Protein AF-A0A3L7UEI6-F1 (afdb_monomer)

Secondary structure (DSSP, 8-state):
--HHHHHHHHHHHHHHHHHHHHH-SSS-HHHHHHHHHHHHHHHHHHHHHHSS---S-HHHHHHHHHHHHHHHHHHHHHHHHTT--SSS-EEEE---GGGGBTT--TTTSPPSEEEHHHHHHS-TTTTTTS-HHHHHHHHHHHHHHHHHH--TTT----HHHHHHHHHHHHHHHHHHHHHHHHHHTTS--SSB-HHHHHHTSPPPTTHHHHHHHHHHH-THHHHHHHHHHHHHHHHHTTSTTHHHHHHHHHHHHHHHHHHHHHHHHHHHHHHSS-S-SSHHHHHHHHHHHHHHHHHHHHHHHHHHHHHHHHHHHTSPPGGG-HHHHHHHS-S-TTS-HHHHHHHHHHHHHHHHHHHHHHHHHHHHHHHTS-BTTTTB-SS-SSPPPPTT-SS--HHHHHHHHHHHHHHHHHHHHHHHHHHHHHHHHHHHHHHHTTTHHHHHHHHHHHTHHHHHHHHHHHHHHHHHHHHS--TT-S--PPPGGGG-HHHHHHHHHHHHHHHHHHHHHHHHHHHHHHHHHHSPPBPPPTTS-SSPBPPHHHHHHHHHHHHHHHHHHHHHHHHHHHHHHHHHHHHS-S----HHHHHHHHHHHHHHHHHHHHHTT-S-HHHHHHHHHHHHHHHHIIIIIIIIII--STTGGG-----HHHHHHHHHHHHHHHHHHHHHHHHHHHHHHHTTS-TT--

Nearest PDB structures (foldseek):
  7f02-assembly1_C  TM=5.185E-01  e=1.253E+00  Escherichia coli BL21(DE3)
  8vgl-assembly1_A  TM=3.361E-01  e=8.293E+00  Aliarcobacter butzleri RM4018
  4ayw-assembly1_A-2  TM=1.716E-01  e=8.988E+00  Homo sapiens

Radius of gyration: 32.3 Å; Cα contacts (8 Å, |Δi|>4): 823; chains: 1; bounding box: 92×64×101 Å

Structure (mmCIF, N/CA/C/O backbone):
data_AF-A0A3L7UEI6-F1
#
_entry.id   AF-A0A3L7UEI6-F1
#
loop_
_atom_site.group_PDB
_atom_site.id
_atom_site.type_symbol
_atom_site.label_atom_id
_atom_site.label_alt_id
_atom_site.label_comp_id
_atom_site.label_asym_id
_atom_site.label_entity_id
_atom_site.label_seq_id
_atom_site.pdbx_PDB_ins_code
_atom_site.Cartn_x
_atom_site.Cartn_y
_atom_site.Cartn_z
_atom_site.occupancy
_atom_site.B_iso_or_equiv
_atom_site.auth_seq_id
_atom_site.auth_comp_id
_atom_site.auth_asym_id
_atom_site.auth_atom_id
_atom_site.pdbx_PDB_model_num
ATOM 1 N N . MET A 1 1 ? -29.198 -17.750 56.796 1.00 51.50 1 MET A N 1
ATOM 2 C CA . MET A 1 1 ? -28.419 -17.912 55.563 1.00 51.50 1 MET A CA 1
ATOM 3 C C . MET A 1 1 ? -26.943 -17.868 55.870 1.00 51.50 1 MET A C 1
ATOM 5 O O . MET A 1 1 ? -26.411 -16.814 56.207 1.00 51.50 1 MET A O 1
ATOM 9 N N . THR A 1 2 ? -26.301 -19.028 55.814 1.00 68.94 2 THR A N 1
ATOM 10 C CA . THR A 1 2 ? -24.845 -19.126 55.674 1.00 68.94 2 THR A CA 1
ATOM 11 C C . THR A 1 2 ? -24.425 -18.615 54.289 1.00 68.94 2 THR A C 1
ATOM 13 O O . THR A 1 2 ? -25.246 -18.539 53.377 1.00 68.94 2 THR A O 1
ATOM 16 N N . ALA A 1 3 ? -23.154 -18.248 54.102 1.00 61.91 3 ALA A N 1
ATOM 17 C CA . ALA A 1 3 ? -22.657 -17.789 52.797 1.00 61.91 3 ALA A CA 1
ATOM 18 C C . ALA A 1 3 ? -22.864 -18.831 51.676 1.00 61.91 3 ALA A C 1
ATOM 20 O O . ALA A 1 3 ? -23.057 -18.457 50.522 1.00 61.91 3 ALA A O 1
ATOM 21 N N . VAL A 1 4 ? -22.869 -20.120 52.033 1.00 65.25 4 VAL A N 1
ATOM 22 C CA . VAL A 1 4 ? -23.157 -21.243 51.129 1.00 65.25 4 VAL A CA 1
ATOM 23 C C . VAL A 1 4 ? -24.625 -21.240 50.697 1.00 65.25 4 VAL A C 1
ATOM 25 O O . VAL A 1 4 ? -24.898 -21.290 49.504 1.00 65.25 4 VAL A O 1
ATOM 28 N N . GLU A 1 5 ? -25.566 -21.082 51.633 1.00 70.00 5 GLU A N 1
ATOM 29 C CA . GLU A 1 5 ? -27.004 -21.001 51.319 1.00 70.00 5 GLU A CA 1
ATOM 30 C C . GLU A 1 5 ? -27.319 -19.823 50.380 1.00 70.00 5 GLU A C 1
ATOM 32 O O . GLU A 1 5 ? -28.073 -19.979 49.424 1.00 70.00 5 GLU A O 1
ATOM 37 N N . THR A 1 6 ? -26.681 -18.664 50.584 1.00 70.31 6 THR A N 1
ATOM 38 C CA . THR A 1 6 ? -26.825 -17.505 49.684 1.00 70.31 6 THR A CA 1
ATOM 39 C C . THR A 1 6 ? -26.340 -17.798 48.270 1.00 70.31 6 THR A C 1
ATOM 41 O O . THR A 1 6 ? -26.973 -17.384 47.302 1.00 70.31 6 THR A O 1
ATOM 44 N N . ILE A 1 7 ? -25.222 -18.509 48.124 1.00 70.00 7 ILE A N 1
ATOM 45 C CA . ILE A 1 7 ? -24.693 -18.868 46.806 1.00 70.00 7 ILE A CA 1
ATOM 46 C C . ILE A 1 7 ? -25.606 -19.864 46.091 1.00 70.00 7 ILE A C 1
ATOM 48 O O . ILE A 1 7 ? -25.873 -19.689 44.902 1.00 70.00 7 ILE A O 1
ATOM 52 N N . GLN A 1 8 ? -26.133 -20.851 46.813 1.00 72.06 8 GLN A N 1
ATOM 53 C CA . GLN A 1 8 ? -27.054 -21.842 46.259 1.00 72.06 8 GLN A CA 1
ATOM 54 C C . GLN A 1 8 ? -28.363 -21.204 45.781 1.00 72.06 8 GLN A C 1
ATOM 56 O O . GLN A 1 8 ? -28.837 -21.516 44.688 1.00 72.06 8 GLN A O 1
ATOM 61 N N . GLU A 1 9 ? -28.921 -20.258 46.544 1.00 79.62 9 GLU A N 1
ATOM 62 C CA . GLU A 1 9 ? -30.093 -19.488 46.111 1.00 79.62 9 GLU A CA 1
ATOM 63 C C . GLU A 1 9 ? -29.805 -18.646 44.859 1.00 79.62 9 GLU A C 1
ATOM 65 O O . GLU A 1 9 ? -30.633 -18.582 43.946 1.00 79.62 9 GLU A O 1
ATOM 70 N N . MET A 1 10 ? -28.621 -18.032 44.772 1.00 73.00 10 MET A N 1
ATOM 71 C CA . MET A 1 10 ? -28.217 -17.267 43.589 1.00 73.00 10 MET A CA 1
ATOM 72 C C . MET A 1 10 ? -28.026 -18.158 42.347 1.00 73.00 10 MET A C 1
ATOM 74 O O . MET A 1 10 ? -28.450 -17.759 41.260 1.00 73.00 10 MET A O 1
ATOM 78 N N . ASP A 1 11 ? -27.438 -19.356 42.481 1.00 75.88 11 ASP A N 1
ATOM 79 C CA . ASP A 1 11 ? -27.308 -20.317 41.370 1.00 75.88 11 ASP A CA 1
ATOM 80 C C . ASP A 1 11 ? -28.684 -20.795 40.880 1.00 75.88 11 ASP A C 1
ATOM 82 O O . ASP A 1 11 ? -28.950 -20.798 39.676 1.00 75.88 11 ASP A O 1
ATOM 86 N N . ALA A 1 12 ? -29.601 -21.111 41.802 1.00 79.00 12 ALA A N 1
ATOM 87 C CA . ALA A 1 12 ? -30.974 -21.488 41.467 1.00 79.00 12 ALA A CA 1
ATOM 88 C C . ALA A 1 12 ? -31.726 -20.355 40.742 1.00 79.00 12 ALA A C 1
ATOM 90 O O . ALA A 1 12 ? -32.423 -20.594 39.750 1.00 79.00 12 ALA A O 1
ATOM 91 N N . GLY A 1 13 ? -31.535 -19.106 41.181 1.00 80.75 13 GLY A N 1
ATOM 92 C CA . GLY A 1 13 ? -32.067 -17.923 40.505 1.00 80.75 13 GLY A CA 1
ATOM 93 C C . GLY A 1 13 ? -31.561 -17.778 39.066 1.00 80.75 13 GLY A C 1
ATOM 94 O O . GLY A 1 13 ? -32.340 -17.453 38.169 1.00 80.75 13 GLY A O 1
ATOM 95 N N . LEU A 1 14 ? -30.284 -18.081 38.810 1.00 76.62 14 LEU A N 1
ATOM 96 C CA . LEU A 1 14 ? -29.712 -18.065 37.459 1.00 76.62 14 LEU A CA 1
ATOM 97 C C . LEU A 1 14 ? -30.283 -19.154 36.544 1.00 76.62 14 LEU A C 1
ATOM 99 O O . LEU A 1 14 ? -30.432 -18.914 35.347 1.00 76.62 14 LEU A O 1
ATOM 103 N N . VAL A 1 15 ? -30.614 -20.330 37.083 1.00 78.50 15 VAL A N 1
ATOM 104 C CA . VAL A 1 15 ? -31.281 -21.399 36.320 1.00 78.50 15 VAL A CA 1
ATOM 105 C C . VAL A 1 15 ? -32.681 -20.959 35.888 1.00 78.50 15 VAL A C 1
ATOM 107 O O . VAL A 1 15 ? -33.016 -21.055 34.710 1.00 78.50 15 VAL A O 1
ATOM 110 N N . SER A 1 16 ? -33.463 -20.387 36.806 1.00 81.00 16 SER A N 1
ATOM 111 C CA . SER A 1 16 ? -34.791 -19.839 36.494 1.00 81.00 16 SER A CA 1
ATOM 112 C C . SER A 1 16 ? -34.719 -18.698 35.468 1.00 81.00 16 SER A C 1
ATOM 114 O O . SER A 1 16 ? -35.492 -18.642 34.507 1.00 81.00 16 SER A O 1
ATOM 116 N N . LEU A 1 17 ? -33.726 -17.815 35.612 1.00 76.56 17 LEU A N 1
ATOM 117 C CA . LEU A 1 17 ? -33.468 -16.748 34.650 1.00 76.56 17 LEU A CA 1
ATOM 118 C C . LEU A 1 17 ? -33.128 -17.305 33.256 1.00 76.56 17 LEU A C 1
ATOM 120 O O . LEU A 1 17 ? -33.650 -16.801 32.264 1.00 76.56 17 LEU A O 1
ATOM 124 N N . ALA A 1 18 ? -32.300 -18.351 33.169 1.00 74.19 18 ALA A N 1
ATOM 125 C CA . ALA A 1 18 ? -31.949 -19.011 31.910 1.00 74.19 18 ALA A CA 1
ATOM 126 C C . ALA A 1 18 ? -33.180 -19.580 31.183 1.00 74.19 18 ALA A C 1
ATOM 128 O O . ALA A 1 18 ? -33.320 -19.393 29.973 1.00 74.19 18 ALA A O 1
ATOM 129 N N . GLU A 1 19 ? -34.093 -20.223 31.913 1.00 77.00 19 GLU A N 1
ATOM 130 C CA . GLU A 1 19 ? -35.346 -20.751 31.359 1.00 77.00 19 GLU A CA 1
ATOM 131 C C . GLU A 1 19 ? -36.264 -19.634 30.841 1.00 77.00 19 GLU A C 1
ATOM 133 O O . GLU A 1 19 ? -36.791 -19.731 29.731 1.00 77.00 19 GLU A O 1
ATOM 138 N N . SER A 1 20 ? -36.403 -18.546 31.606 1.00 76.44 20 SER A N 1
ATOM 139 C CA . SER A 1 20 ? -37.216 -17.380 31.231 1.00 76.44 20 SER A CA 1
ATOM 140 C C . SER A 1 20 ? -36.657 -16.648 30.006 1.00 76.44 20 SER A C 1
ATOM 142 O O . SER A 1 20 ? -37.394 -16.316 29.074 1.00 76.44 20 SER A O 1
ATOM 144 N N . ILE A 1 21 ? -35.334 -16.457 29.953 1.00 71.94 21 ILE A N 1
ATOM 145 C CA . ILE A 1 21 ? -34.650 -15.904 28.779 1.00 71.94 21 ILE A CA 1
ATOM 146 C C . ILE A 1 21 ? -34.911 -16.797 27.567 1.00 71.94 21 ILE A C 1
ATOM 148 O O . ILE A 1 21 ? -35.302 -16.267 26.530 1.00 71.94 21 ILE A O 1
ATOM 152 N N . GLY A 1 22 ? -34.799 -18.123 27.729 1.00 64.00 22 GLY A N 1
ATOM 153 C CA . GLY A 1 22 ? -35.116 -19.161 26.738 1.00 64.00 22 GLY A CA 1
ATOM 154 C C . GLY A 1 22 ? -36.419 -18.950 25.959 1.00 64.00 22 GLY A C 1
ATOM 155 O O . GLY A 1 22 ? -36.515 -19.341 24.797 1.00 64.00 22 GLY A O 1
ATOM 156 N N . GLN A 1 23 ? -37.407 -18.315 26.588 1.00 67.31 23 GLN A N 1
ATOM 157 C CA . GLN A 1 23 ? -38.755 -18.111 26.055 1.00 67.31 23 GLN A CA 1
ATOM 158 C C . GLN A 1 23 ? -39.031 -16.664 25.607 1.00 67.31 23 GLN A C 1
ATOM 160 O O . GLN A 1 23 ? -40.083 -16.384 25.029 1.00 67.31 23 GLN A O 1
ATOM 165 N N . SER A 1 24 ? -38.116 -15.727 25.864 1.00 65.12 24 SER A N 1
ATOM 166 C CA . SER A 1 24 ? -38.297 -14.304 25.571 1.00 65.12 24 SER A CA 1
ATOM 167 C C . SER A 1 24 ? -37.940 -13.961 24.125 1.00 65.12 24 SER A C 1
ATOM 169 O O . SER A 1 24 ? -36.867 -14.299 23.635 1.00 65.12 24 SER A O 1
ATOM 171 N N . THR A 1 25 ? -38.795 -13.181 23.460 1.00 59.84 25 THR A N 1
ATOM 172 C CA . THR A 1 25 ? -38.483 -12.549 22.162 1.00 59.84 25 THR A CA 1
ATOM 173 C C . THR A 1 25 ? -37.752 -11.214 22.312 1.00 59.84 25 THR A C 1
ATOM 175 O O . THR A 1 25 ? -37.425 -10.572 21.317 1.00 59.84 25 THR A O 1
ATOM 178 N N . ARG A 1 26 ? -37.572 -10.746 23.553 1.00 59.75 26 ARG A N 1
ATOM 179 C CA . ARG A 1 26 ? -37.010 -9.430 23.884 1.00 59.75 26 ARG A CA 1
ATOM 180 C C . ARG A 1 26 ? -35.514 -9.490 24.196 1.00 59.75 26 ARG A C 1
ATOM 182 O O . ARG A 1 26 ? -34.850 -8.463 24.132 1.00 59.75 26 ARG A O 1
ATOM 189 N N . PHE A 1 27 ? -35.008 -10.678 24.531 1.00 63.03 27 PHE A N 1
ATOM 190 C CA . PHE A 1 27 ? -33.617 -10.920 24.906 1.00 63.03 27 PHE A CA 1
ATOM 191 C C . PHE A 1 27 ? -32.911 -11.798 23.884 1.00 63.03 27 PHE A C 1
ATOM 193 O O . PHE A 1 27 ? -33.527 -12.623 23.211 1.00 63.03 27 PHE A O 1
ATOM 200 N N . GLN A 1 28 ? -31.595 -11.649 23.809 1.00 63.50 28 GLN A N 1
ATOM 201 C CA . GLN A 1 28 ? -30.745 -12.538 23.030 1.00 63.50 28 GLN A CA 1
ATOM 202 C C . GLN A 1 28 ? -30.402 -13.790 23.837 1.00 63.50 28 GLN A C 1
ATOM 204 O O . GLN A 1 28 ? -29.709 -13.744 24.848 1.00 63.50 28 GLN A O 1
ATOM 209 N N . THR A 1 29 ? -30.935 -14.922 23.389 1.00 65.81 29 THR A N 1
ATOM 210 C CA . THR A 1 29 ? -31.029 -16.148 24.184 1.00 65.81 29 THR A CA 1
ATOM 211 C C . THR A 1 29 ? -29.716 -16.918 24.285 1.00 65.81 29 THR A C 1
ATOM 213 O O . THR A 1 29 ? -29.371 -17.401 25.356 1.00 65.81 29 THR A O 1
ATOM 216 N N . ALA A 1 30 ? -28.961 -17.034 23.190 1.00 65.06 30 ALA A N 1
ATOM 217 C CA . ALA A 1 30 ? -27.800 -17.925 23.120 1.00 65.06 30 ALA A CA 1
ATOM 218 C C . ALA A 1 30 ? -26.599 -17.437 23.959 1.00 65.06 30 ALA A C 1
ATOM 220 O O . ALA A 1 30 ? -26.082 -18.190 24.787 1.00 65.06 30 ALA A O 1
ATOM 221 N N . ASP A 1 31 ? -26.190 -16.175 23.801 1.00 62.38 31 ASP A N 1
ATOM 222 C CA . ASP A 1 31 ? -25.043 -15.603 24.527 1.00 62.38 31 ASP A CA 1
ATOM 223 C C . ASP A 1 31 ? -25.324 -15.433 26.022 1.00 62.38 31 ASP A C 1
ATOM 225 O O . ASP A 1 31 ? -24.455 -15.680 26.863 1.00 62.38 31 ASP A O 1
ATOM 229 N N . ALA A 1 32 ? -26.561 -15.071 26.367 1.00 65.56 32 ALA A N 1
ATOM 230 C CA . ALA A 1 32 ? -27.006 -14.983 27.750 1.00 65.56 32 ALA A CA 1
ATOM 231 C C . ALA A 1 32 ? -26.868 -16.332 28.472 1.00 65.56 32 ALA A C 1
ATOM 233 O O . ALA A 1 32 ? -26.336 -16.391 29.580 1.00 65.56 32 ALA A O 1
ATOM 234 N N . LEU A 1 33 ? -27.274 -17.430 27.823 1.00 70.06 33 LEU A N 1
ATOM 235 C CA . LEU A 1 33 ? -27.145 -18.781 28.373 1.00 70.06 33 LEU A CA 1
ATOM 236 C C . LEU A 1 33 ? -25.676 -19.183 28.579 1.00 70.06 33 LEU A C 1
ATOM 238 O O . LEU A 1 33 ? -25.341 -19.754 29.619 1.00 70.06 33 LEU A O 1
ATOM 242 N N . LEU A 1 34 ? -24.784 -18.842 27.642 1.00 70.50 34 LEU A N 1
ATOM 243 C CA . LEU A 1 34 ? -23.345 -19.105 27.767 1.00 70.50 34 LEU A CA 1
ATOM 244 C C . LEU A 1 34 ? -22.724 -18.338 28.948 1.00 70.50 34 LEU A C 1
ATOM 246 O O . LEU A 1 34 ? -21.960 -18.897 29.742 1.00 70.50 34 LEU A O 1
ATOM 250 N N . ARG A 1 35 ? -23.074 -17.055 29.103 1.00 70.19 35 ARG A N 1
ATOM 251 C CA . ARG A 1 35 ? -22.602 -16.211 30.213 1.00 70.19 35 ARG A CA 1
ATOM 252 C C . ARG A 1 35 ? -23.116 -16.713 31.557 1.00 70.19 35 ARG A C 1
ATOM 254 O O . ARG A 1 35 ? -22.325 -16.812 32.496 1.00 70.19 35 ARG A O 1
ATOM 261 N N . ILE A 1 36 ? -24.387 -17.116 31.631 1.00 71.56 36 ILE A N 1
ATOM 262 C CA . ILE A 1 36 ? -24.954 -17.775 32.812 1.00 71.56 36 ILE A CA 1
ATOM 263 C C . ILE A 1 36 ? -24.123 -19.011 33.160 1.00 71.56 36 ILE A C 1
ATOM 265 O O . ILE A 1 36 ? -23.619 -19.097 34.275 1.00 71.56 36 ILE A O 1
ATOM 269 N N . GLN A 1 37 ? -23.865 -19.917 32.212 1.00 73.56 37 GLN A N 1
ATOM 270 C CA . GLN A 1 37 ? -23.035 -21.105 32.461 1.00 73.56 37 GLN A CA 1
ATOM 271 C C . GLN A 1 37 ? -21.638 -20.760 33.004 1.00 73.56 37 GLN A C 1
ATOM 273 O O . GLN A 1 37 ? -21.137 -21.435 33.905 1.00 73.56 37 GLN A O 1
ATOM 278 N N . ASN A 1 38 ? -21.003 -19.701 32.499 1.00 69.12 38 ASN A N 1
ATOM 279 C CA . ASN A 1 38 ? -19.695 -19.259 32.987 1.00 69.12 38 ASN A CA 1
ATOM 280 C C . ASN A 1 38 ? -19.747 -18.653 34.398 1.00 69.12 38 ASN A C 1
ATOM 282 O O . ASN A 1 38 ? -18.802 -18.839 35.165 1.00 69.12 38 ASN A O 1
ATOM 286 N N . ILE A 1 39 ? -20.833 -17.971 34.768 1.00 71.19 39 ILE A N 1
ATOM 287 C CA . ILE A 1 39 ? -21.061 -17.491 36.140 1.00 71.19 39 ILE A CA 1
ATOM 288 C C . ILE A 1 39 ? -21.267 -18.676 37.089 1.00 71.19 39 ILE A C 1
ATOM 290 O O . ILE A 1 39 ? -20.656 -18.719 38.156 1.00 71.19 39 ILE A O 1
ATOM 294 N N . ARG A 1 40 ? -22.022 -19.693 36.664 1.00 74.62 40 ARG A N 1
ATOM 295 C CA . ARG A 1 40 ? -22.231 -20.922 37.444 1.00 74.62 40 ARG A CA 1
ATOM 296 C C . ARG A 1 40 ? -20.922 -21.670 37.731 1.00 74.62 40 ARG A C 1
ATOM 298 O O . ARG A 1 40 ? -20.713 -22.139 38.844 1.00 74.62 40 ARG A O 1
ATOM 305 N N . LYS A 1 41 ? -19.969 -21.682 36.786 1.00 71.12 41 LYS A N 1
ATOM 306 C CA . LYS A 1 41 ? -18.604 -22.214 37.018 1.00 71.12 41 LYS A CA 1
ATOM 307 C C . LYS A 1 41 ? -17.815 -21.437 38.080 1.00 71.12 41 LYS A C 1
ATOM 309 O O . LYS A 1 41 ? -16.883 -21.983 38.666 1.00 71.12 41 LYS A O 1
ATOM 314 N N . VAL A 1 42 ? -18.112 -20.152 38.287 1.00 68.38 42 VAL A N 1
ATOM 315 C CA . VAL A 1 42 ? -17.495 -19.357 39.361 1.00 68.38 42 VAL A CA 1
ATOM 316 C C . VAL A 1 42 ? -18.140 -19.705 40.694 1.00 68.38 42 VAL A C 1
ATOM 318 O O . VAL A 1 42 ? -17.411 -19.941 41.653 1.00 68.38 42 VAL A O 1
ATOM 321 N N . PHE A 1 43 ? -19.471 -19.813 40.738 1.00 69.19 43 PHE A N 1
ATOM 322 C CA . PHE A 1 43 ? -20.187 -20.266 41.930 1.00 69.19 43 PHE A CA 1
ATOM 323 C C . PHE A 1 43 ? -19.680 -21.623 42.422 1.00 69.19 43 PHE A C 1
ATOM 325 O O . PHE A 1 43 ? -19.282 -21.721 43.579 1.00 69.19 43 PHE A O 1
ATOM 332 N N . SER A 1 44 ? -19.529 -22.607 41.531 1.00 68.25 44 SER A N 1
ATOM 333 C CA . SER A 1 44 ? -19.021 -23.935 41.903 1.00 68.25 44 SER A CA 1
ATOM 334 C C . SER A 1 44 ? -17.590 -23.909 42.465 1.00 68.25 44 SER A C 1
ATOM 336 O O . SER A 1 44 ? -17.237 -24.713 43.322 1.00 68.25 44 SER A O 1
ATOM 338 N N . ARG A 1 45 ? -16.735 -22.981 42.001 1.00 67.19 45 ARG A N 1
ATOM 339 C CA . ARG A 1 45 ? -15.382 -22.794 42.562 1.00 67.19 45 ARG A CA 1
ATOM 340 C C . ARG A 1 45 ? -15.422 -22.146 43.941 1.00 67.19 45 ARG A C 1
ATOM 342 O O . ARG A 1 45 ? -14.612 -22.503 44.790 1.00 67.19 45 ARG A O 1
ATOM 349 N N . ILE A 1 46 ? -16.326 -21.188 44.146 1.00 65.31 46 ILE A N 1
ATOM 350 C CA . ILE A 1 46 ? -16.487 -20.513 45.435 1.00 65.31 46 ILE A CA 1
ATOM 351 C C . ILE A 1 46 ? -17.034 -21.504 46.472 1.00 65.31 46 ILE A C 1
ATOM 353 O O . ILE A 1 46 ? -16.484 -21.577 47.569 1.00 65.31 46 ILE A O 1
ATOM 357 N N . GLU A 1 47 ? -18.034 -22.315 46.119 1.00 65.75 47 GLU A N 1
ATOM 358 C CA . GLU A 1 47 ? -18.552 -23.384 46.986 1.00 65.75 47 GLU A CA 1
ATOM 359 C C . GLU A 1 47 ? -17.454 -24.376 47.384 1.00 65.75 47 GLU A C 1
ATOM 361 O O . GLU A 1 47 ? -17.236 -24.590 48.575 1.00 65.75 47 GLU A O 1
ATOM 366 N N . GLY A 1 48 ? -16.680 -24.883 46.416 1.00 64.56 48 GLY A N 1
ATOM 367 C CA . GLY A 1 48 ? -15.570 -25.800 46.704 1.00 64.56 48 GLY A CA 1
ATOM 368 C C . GLY A 1 48 ? -14.461 -25.188 47.572 1.00 64.56 48 GLY A C 1
ATOM 369 O O . GLY A 1 48 ? -13.772 -25.904 48.292 1.00 64.56 48 GLY A O 1
ATOM 370 N N . SER A 1 49 ? -14.292 -23.860 47.549 1.00 60.66 49 SER A N 1
ATOM 371 C CA . SER A 1 49 ? -13.346 -23.153 48.427 1.00 60.66 49 SER A CA 1
ATOM 372 C C . SER A 1 49 ? -13.880 -22.881 49.838 1.00 60.66 49 SER A C 1
ATOM 374 O O . SER A 1 49 ? -13.089 -22.601 50.734 1.00 60.66 49 SER A O 1
ATOM 376 N N . MET A 1 50 ? -15.200 -22.963 50.043 1.00 60.09 50 MET A N 1
ATOM 377 C CA . MET A 1 50 ? -15.851 -22.774 51.345 1.00 60.09 50 MET A CA 1
ATOM 378 C C . MET A 1 50 ? -16.051 -24.082 52.124 1.00 60.09 50 MET A C 1
ATOM 380 O O . MET A 1 50 ? -16.301 -24.032 53.326 1.00 60.09 50 MET A O 1
ATOM 384 N N . GLU A 1 51 ? -15.906 -25.241 51.474 1.00 57.00 51 GLU A N 1
ATOM 385 C CA . GLU A 1 51 ? -15.944 -26.562 52.122 1.00 57.00 51 GLU A CA 1
ATOM 386 C C . GLU A 1 51 ? -14.741 -26.819 53.054 1.00 57.00 51 GLU A C 1
ATOM 388 O O . GLU A 1 51 ? -14.832 -27.637 53.970 1.00 57.00 51 GLU A O 1
ATOM 393 N N . TYR A 1 52 ? -13.635 -26.082 52.885 1.00 52.19 52 TYR A N 1
ATOM 394 C CA . TYR A 1 52 ? -12.498 -26.072 53.810 1.00 52.19 52 TYR A CA 1
ATOM 395 C C . TYR A 1 52 ? -12.490 -24.764 54.616 1.00 52.19 52 TYR A C 1
ATOM 397 O O . TYR A 1 52 ? -12.569 -23.691 54.015 1.00 52.19 52 TYR A O 1
ATOM 405 N N . PRO A 1 53 ? -12.378 -24.793 55.960 1.00 49.19 53 PRO A N 1
ATOM 406 C CA . PRO A 1 53 ? -12.436 -23.570 56.750 1.00 49.19 53 PRO A CA 1
ATOM 407 C C . PRO A 1 53 ? -11.289 -22.633 56.337 1.00 49.19 53 PRO A C 1
ATOM 409 O O . PRO A 1 53 ? -10.132 -23.063 56.361 1.00 49.19 53 PRO A O 1
ATOM 412 N N . PRO A 1 54 ? -11.552 -21.351 56.015 1.00 51.69 54 PRO A N 1
ATOM 413 C CA . PRO A 1 54 ? -10.515 -20.355 55.767 1.00 51.69 54 PRO A CA 1
ATOM 414 C C . PRO A 1 54 ? -9.906 -19.932 57.109 1.00 51.69 54 PRO A C 1
ATOM 416 O O . PRO A 1 54 ? -10.010 -18.789 57.545 1.00 51.69 54 PRO A O 1
ATOM 419 N N . THR A 1 55 ? -9.323 -20.874 57.840 1.00 47.31 55 THR A N 1
ATOM 420 C CA . THR A 1 55 ? -8.757 -20.641 59.165 1.00 47.31 55 THR A CA 1
ATOM 421 C C . THR A 1 55 ? -7.256 -20.832 59.076 1.00 47.31 55 THR A C 1
ATOM 423 O O . THR A 1 55 ? -6.761 -21.916 59.370 1.00 47.31 55 THR A O 1
ATOM 426 N N . THR A 1 56 ? -6.551 -19.794 58.601 1.00 50.50 56 THR A N 1
ATOM 427 C CA . THR A 1 56 ? -5.252 -19.296 59.131 1.00 50.50 56 THR A CA 1
ATOM 428 C C . THR A 1 56 ? -4.501 -18.348 58.179 1.00 50.50 56 THR A C 1
ATOM 430 O O . THR A 1 56 ? -3.612 -17.643 58.653 1.00 50.50 56 THR A O 1
ATOM 433 N N . ASN A 1 57 ? -4.848 -18.245 56.885 1.00 52.88 57 ASN A N 1
ATOM 434 C CA . ASN A 1 57 ? -4.068 -17.455 55.916 1.00 52.88 57 ASN A CA 1
ATOM 435 C C . ASN A 1 57 ? -4.818 -16.211 55.360 1.00 52.88 57 ASN A C 1
ATOM 437 O O . ASN A 1 57 ? -5.820 -16.359 54.657 1.00 52.88 57 ASN A O 1
ATOM 441 N N . PRO A 1 58 ? -4.327 -14.974 55.592 1.00 57.03 58 PRO A N 1
ATOM 442 C CA . PRO A 1 58 ? -4.890 -13.734 55.031 1.00 57.03 58 PRO A CA 1
ATOM 443 C C . PRO A 1 58 ? -5.015 -13.715 53.497 1.00 57.03 58 PRO A C 1
ATOM 445 O O . PRO A 1 58 ? -5.848 -12.989 52.942 1.00 57.03 58 PRO A O 1
ATOM 448 N N . ALA A 1 59 ? -4.202 -14.510 52.795 1.00 56.19 59 ALA A N 1
ATOM 449 C CA . ALA A 1 59 ? -4.240 -14.619 51.340 1.00 56.19 59 ALA A CA 1
ATOM 450 C C . ALA A 1 59 ? -5.562 -15.224 50.823 1.00 56.19 59 ALA A C 1
ATOM 452 O O . ALA A 1 59 ? -6.090 -14.753 49.809 1.00 56.19 59 ALA A O 1
ATOM 453 N N . ASP A 1 60 ? -6.137 -16.190 51.547 1.00 53.62 60 ASP A N 1
ATOM 454 C CA . ASP A 1 60 ? -7.346 -16.916 51.136 1.00 53.62 60 ASP A CA 1
ATOM 455 C C . ASP A 1 60 ? -8.602 -16.051 51.293 1.00 53.62 60 ASP A C 1
ATOM 457 O O . ASP A 1 60 ? -9.437 -15.980 50.390 1.00 53.62 60 ASP A O 1
ATOM 461 N N . PHE A 1 61 ? -8.682 -15.267 52.372 1.00 57.62 61 PHE A N 1
ATOM 462 C CA . PHE A 1 61 ? -9.754 -14.285 52.570 1.00 57.62 61 PHE A CA 1
ATOM 463 C C . PHE A 1 61 ? -9.732 -13.189 51.492 1.00 57.62 61 PHE A C 1
ATOM 465 O O . PHE A 1 61 ? -10.764 -12.815 50.929 1.00 57.62 61 PHE A O 1
ATOM 472 N N . THR A 1 62 ? -8.532 -12.730 51.127 1.00 59.59 62 THR A N 1
ATOM 473 C CA . THR A 1 62 ? -8.326 -11.746 50.052 1.00 59.59 62 THR A CA 1
ATOM 474 C C . THR A 1 62 ? -8.671 -12.328 48.670 1.00 59.59 62 THR A C 1
ATOM 476 O O . THR A 1 62 ? -9.073 -11.602 47.757 1.00 59.59 62 THR A O 1
ATOM 479 N N . SER A 1 63 ? -8.507 -13.640 48.478 1.00 55.22 63 SER A N 1
ATOM 480 C CA . SER A 1 63 ? -8.916 -14.364 47.266 1.00 55.22 63 SER A CA 1
ATOM 481 C C . SER A 1 63 ? -10.442 -14.505 47.172 1.00 55.22 63 SER A C 1
ATOM 483 O O . SER A 1 63 ? -11.037 -14.236 46.123 1.00 55.22 63 SER A O 1
ATOM 485 N N . MET A 1 64 ? -11.098 -14.826 48.290 1.00 60.56 64 MET A N 1
ATOM 486 C CA . MET A 1 64 ? -12.555 -14.930 48.386 1.00 60.56 64 MET A CA 1
ATOM 487 C C . MET A 1 64 ? -13.244 -13.577 48.153 1.00 60.56 64 MET A C 1
ATOM 489 O O . MET A 1 64 ? -14.159 -13.490 47.333 1.00 60.56 64 MET A O 1
ATOM 493 N N . GLN A 1 65 ? -12.757 -12.491 48.769 1.00 62.03 65 GLN A N 1
ATOM 494 C CA . GLN A 1 65 ? -13.260 -11.134 48.502 1.00 62.03 65 GLN A CA 1
ATOM 495 C C . GLN A 1 65 ? -13.112 -10.731 47.028 1.00 62.03 65 GLN A C 1
ATOM 497 O O . GLN A 1 65 ? -14.025 -10.132 46.457 1.00 62.03 65 GLN A O 1
ATOM 502 N N . ARG A 1 66 ? -11.990 -11.081 46.383 1.00 62.78 66 ARG A N 1
ATOM 503 C CA . ARG A 1 66 ? -11.805 -10.854 44.939 1.00 62.78 66 ARG A CA 1
ATOM 504 C C . ARG A 1 66 ? -12.807 -11.643 44.101 1.00 62.78 66 ARG A C 1
ATOM 506 O O . ARG A 1 66 ? -13.322 -11.107 43.124 1.00 62.78 66 ARG A O 1
ATOM 513 N N . SER A 1 67 ? -13.100 -12.881 44.487 1.00 58.97 67 SER A N 1
ATOM 514 C CA . SER A 1 67 ? -14.049 -13.747 43.778 1.00 58.97 67 SER A CA 1
ATOM 515 C C . SER A 1 67 ? -15.494 -13.255 43.909 1.00 58.97 67 SER A C 1
ATOM 517 O O . SER A 1 67 ? -16.198 -13.193 42.905 1.00 58.97 67 SER A O 1
ATOM 519 N N . LEU A 1 68 ? -15.909 -12.803 45.098 1.00 62.38 68 LEU A N 1
ATOM 520 C CA . LEU A 1 68 ? -17.232 -12.202 45.320 1.00 62.38 68 LEU A CA 1
ATOM 521 C C . LEU A 1 68 ? -17.404 -10.873 44.577 1.00 62.38 68 LEU A C 1
ATOM 523 O O . LEU A 1 68 ? -18.453 -10.628 43.985 1.00 62.38 68 LEU A O 1
ATOM 527 N N . ARG A 1 69 ? -16.365 -10.030 44.544 1.00 65.25 69 ARG A N 1
ATOM 528 C CA . ARG A 1 69 ? -16.394 -8.784 43.765 1.00 65.25 69 ARG A CA 1
ATOM 529 C C . ARG A 1 69 ? -16.534 -9.067 42.267 1.00 65.25 69 ARG A C 1
ATOM 531 O O . ARG A 1 69 ? -17.429 -8.526 41.629 1.00 65.25 69 ARG A O 1
ATOM 538 N N . ARG A 1 70 ? -15.731 -10.000 41.737 1.00 62.88 70 ARG A N 1
ATOM 539 C CA . ARG A 1 70 ? -15.832 -10.457 40.340 1.00 62.88 70 ARG A CA 1
ATOM 540 C C . ARG A 1 70 ? -17.207 -11.034 40.010 1.00 62.88 70 ARG A C 1
ATOM 542 O O . ARG A 1 70 ? -17.674 -10.859 38.891 1.00 62.88 70 ARG A O 1
ATOM 549 N N . LEU A 1 71 ? -17.848 -11.721 40.952 1.00 65.94 71 LEU A N 1
ATOM 550 C CA . LEU A 1 71 ? -19.193 -12.257 40.770 1.00 65.94 71 LEU A CA 1
ATOM 551 C C . LEU A 1 71 ? -20.243 -11.143 40.632 1.00 65.94 71 LEU A C 1
ATOM 553 O O . LEU A 1 71 ? -21.040 -11.184 39.699 1.00 65.94 71 LEU A O 1
ATOM 557 N N . GLY A 1 72 ? -20.231 -10.149 41.526 1.00 67.00 72 GLY A N 1
ATOM 558 C CA . GLY A 1 72 ? -21.150 -9.006 41.453 1.00 67.00 72 GLY A CA 1
ATOM 559 C C . GLY A 1 72 ? -21.005 -8.228 40.144 1.00 67.00 72 GLY A C 1
ATOM 560 O O . GLY A 1 72 ? -22.000 -7.893 39.495 1.00 67.00 72 GLY A O 1
ATOM 561 N N . ASP A 1 73 ? -19.765 -8.037 39.696 1.00 64.38 73 ASP A N 1
ATOM 562 C CA . ASP A 1 73 ? -19.507 -7.395 38.412 1.00 64.38 73 ASP A CA 1
ATOM 563 C C . ASP A 1 73 ? -20.022 -8.257 37.238 1.00 64.38 73 ASP A C 1
ATOM 565 O O . ASP A 1 73 ? -20.691 -7.746 36.342 1.00 64.38 73 ASP A O 1
ATOM 569 N N . ARG A 1 74 ? -19.808 -9.584 37.270 1.00 65.06 74 ARG A N 1
ATOM 570 C CA . ARG A 1 74 ? -20.301 -10.518 36.236 1.00 65.06 74 ARG A CA 1
ATOM 571 C C . ARG A 1 74 ? -21.828 -10.573 36.140 1.00 65.06 74 ARG A C 1
ATOM 573 O O . ARG A 1 74 ? -22.353 -10.750 35.046 1.00 65.06 74 ARG A O 1
ATOM 580 N N . LEU A 1 75 ? -22.544 -10.427 37.254 1.00 68.81 75 LEU A N 1
ATOM 581 C CA . LEU A 1 75 ? -24.011 -10.373 37.260 1.00 68.81 75 LEU A CA 1
ATOM 582 C C . LEU A 1 75 ? -24.539 -9.072 36.642 1.00 68.81 75 LEU A C 1
ATOM 584 O O . LEU A 1 75 ? -25.527 -9.099 35.910 1.00 68.81 75 LEU A O 1
ATOM 588 N N . THR A 1 76 ? -23.849 -7.955 36.880 1.00 66.12 76 THR A N 1
ATOM 589 C CA . THR A 1 76 ? -24.151 -6.669 36.226 1.00 66.12 76 THR A CA 1
ATOM 590 C C . THR A 1 76 ? -23.945 -6.783 34.713 1.00 66.12 76 THR A C 1
ATOM 592 O O . THR A 1 76 ? -24.847 -6.484 33.932 1.00 66.12 76 THR A O 1
ATOM 595 N N . VAL A 1 77 ? -22.804 -7.355 34.310 1.00 63.28 77 VAL A N 1
ATOM 596 C CA . VAL A 1 77 ? -22.468 -7.662 32.910 1.00 63.28 77 VAL A CA 1
ATOM 597 C C . VAL A 1 77 ? -23.512 -8.561 32.245 1.00 63.28 77 VAL A C 1
ATOM 599 O O . VAL A 1 77 ? -23.906 -8.310 31.106 1.00 63.28 77 VAL A O 1
ATOM 602 N N . LEU A 1 78 ? -23.991 -9.597 32.944 1.00 69.44 78 LEU A N 1
ATOM 603 C CA . LEU A 1 78 ? -25.032 -10.479 32.420 1.00 69.44 78 LEU A CA 1
ATOM 604 C C . LEU A 1 78 ? -26.287 -9.680 32.055 1.00 69.44 78 LEU A C 1
ATOM 606 O O . LEU A 1 78 ? -26.776 -9.832 30.940 1.00 69.44 78 LEU A O 1
ATOM 610 N N . GLY A 1 79 ? -26.767 -8.808 32.945 1.00 70.75 79 GLY A N 1
ATOM 611 C CA . GLY A 1 79 ? -27.975 -8.010 32.722 1.00 70.75 79 GLY A CA 1
ATOM 612 C C . GLY A 1 79 ? -27.912 -7.123 31.474 1.00 70.75 79 GLY A C 1
ATOM 613 O O . GLY A 1 79 ? -28.880 -7.066 30.722 1.00 70.75 7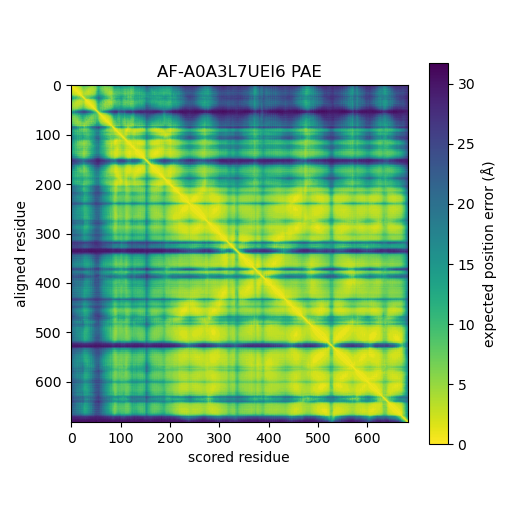9 GLY A O 1
ATOM 614 N N . GLU A 1 80 ? -26.776 -6.474 31.212 1.00 68.25 80 GLU A N 1
ATOM 615 C CA . GLU A 1 80 ? -26.581 -5.637 30.017 1.00 68.25 80 GLU A CA 1
ATOM 616 C C . GLU A 1 80 ? -26.467 -6.450 28.736 1.00 68.25 80 GLU A C 1
ATOM 618 O O . GLU A 1 80 ? -27.071 -6.091 27.723 1.00 68.25 80 GLU A O 1
ATOM 623 N N . SER A 1 81 ? -25.776 -7.589 28.792 1.00 64.56 81 SER A N 1
ATOM 624 C CA . SER A 1 81 ? -25.661 -8.501 27.651 1.00 64.56 81 SER A CA 1
ATOM 625 C C . SER A 1 81 ? -26.996 -9.121 27.216 1.00 64.56 81 SER A C 1
ATOM 627 O O . SER A 1 81 ? -27.116 -9.596 26.093 1.00 64.56 81 SER A O 1
ATOM 629 N N . LEU A 1 82 ? -28.039 -9.085 28.060 1.00 70.75 82 LEU A N 1
ATOM 630 C CA . LEU A 1 82 ? -29.390 -9.494 27.645 1.00 70.75 82 LEU A CA 1
ATOM 631 C C . LEU A 1 82 ? -29.960 -8.584 26.550 1.00 70.75 82 LEU A C 1
ATOM 633 O O . LEU A 1 82 ? -30.781 -9.033 25.745 1.00 70.75 82 LEU A O 1
ATOM 637 N N . TYR A 1 83 ? -29.530 -7.319 26.535 1.00 71.56 83 TYR A N 1
ATOM 638 C CA . TYR A 1 83 ? -29.988 -6.280 25.614 1.00 71.56 83 TYR A CA 1
ATOM 639 C C . TYR A 1 83 ? -28.947 -5.919 24.540 1.00 71.56 83 TYR A C 1
ATOM 641 O O . TYR A 1 83 ? -29.320 -5.364 23.501 1.00 71.56 83 TYR A O 1
ATOM 649 N N . ASP A 1 84 ? -27.668 -6.237 24.774 1.00 65.62 84 ASP A N 1
ATOM 650 C CA . ASP A 1 84 ? -26.546 -5.984 23.867 1.00 65.62 84 ASP A CA 1
ATOM 651 C C . ASP A 1 84 ? -25.975 -7.293 23.301 1.00 65.62 84 ASP A C 1
ATOM 653 O O . ASP A 1 84 ? -25.518 -8.159 24.040 1.00 65.62 84 ASP A O 1
ATOM 657 N N . ASN A 1 85 ? -25.980 -7.430 21.976 1.00 56.44 85 ASN A N 1
ATOM 658 C CA . ASN A 1 85 ? -25.512 -8.619 21.259 1.00 56.44 85 ASN A CA 1
ATOM 659 C C . ASN A 1 85 ? -24.250 -8.368 20.421 1.00 56.44 85 ASN A C 1
ATOM 661 O O . ASN A 1 85 ? -23.917 -9.186 19.567 1.00 56.44 85 ASN A O 1
ATOM 665 N N . GLY A 1 86 ? -23.615 -7.196 20.545 1.00 55.31 86 GLY A N 1
ATOM 666 C CA . GLY A 1 86 ? -22.471 -6.808 19.710 1.00 55.31 86 GLY A CA 1
ATOM 667 C C . GLY A 1 86 ? -22.764 -6.652 18.204 1.00 55.31 86 GLY A C 1
ATOM 668 O O . GLY A 1 86 ? -21.887 -6.210 17.465 1.00 55.31 86 GLY A O 1
ATOM 669 N N . GLY A 1 87 ? -23.979 -6.980 17.743 1.00 53.66 87 GLY A N 1
ATOM 670 C CA . GLY A 1 87 ? -24.465 -6.806 16.368 1.00 53.66 87 GLY A CA 1
ATOM 671 C C . GLY A 1 87 ? -25.500 -5.683 16.210 1.00 53.66 87 GLY A C 1
ATOM 672 O O . GLY A 1 87 ? -25.857 -5.321 15.090 1.00 53.66 87 GLY A O 1
ATOM 673 N N . GLY A 1 88 ? -25.998 -5.134 17.319 1.00 68.06 88 GLY A N 1
ATOM 674 C CA . GLY A 1 88 ? -26.860 -3.960 17.358 1.00 68.06 88 GLY A CA 1
ATOM 675 C C . GLY A 1 88 ? -26.088 -2.676 17.055 1.00 68.06 88 GLY A C 1
ATOM 676 O O . GLY A 1 88 ? -24.862 -2.621 17.137 1.00 68.06 88 GLY A O 1
ATOM 677 N N . LEU A 1 89 ? -26.810 -1.607 16.708 1.00 80.44 89 LEU A N 1
ATOM 678 C CA . LEU A 1 89 ? -26.190 -0.304 16.472 1.00 80.44 89 LEU A CA 1
ATOM 679 C C . LEU A 1 89 ? -25.610 0.232 17.788 1.00 80.44 89 LEU A C 1
ATOM 681 O O . LEU A 1 89 ? -26.365 0.639 18.668 1.00 80.44 89 LEU A O 1
ATOM 685 N N . LEU A 1 90 ? -24.285 0.232 17.919 1.00 84.69 90 LEU A N 1
ATOM 686 C CA . LEU A 1 90 ? -23.571 0.792 19.066 1.00 84.69 90 LEU A CA 1
ATOM 687 C C . LEU A 1 90 ? -23.653 2.322 19.029 1.00 84.69 90 LEU A C 1
ATOM 689 O O . LEU A 1 90 ? -23.204 2.943 18.066 1.00 84.69 90 LEU A O 1
ATOM 693 N N . VAL A 1 91 ? -24.251 2.932 20.055 1.00 88.25 91 VAL A N 1
ATOM 694 C CA . VAL A 1 91 ? -24.634 4.357 20.013 1.00 88.25 91 VAL A CA 1
ATOM 695 C C . VAL A 1 91 ? -24.107 5.200 21.160 1.00 88.25 91 VAL A C 1
ATOM 697 O O . VAL A 1 91 ? -24.009 6.408 20.993 1.00 88.25 91 VAL A O 1
ATOM 700 N N . VAL A 1 92 ? -23.786 4.627 22.319 1.00 90.50 92 VAL A N 1
ATOM 701 C CA . VAL A 1 92 ? -23.327 5.397 23.488 1.00 90.50 92 VAL A CA 1
ATOM 702 C C . VAL A 1 92 ? -22.214 4.626 24.192 1.00 90.50 92 VAL A C 1
ATOM 704 O O . VAL A 1 92 ? -22.324 3.412 24.298 1.00 90.50 92 VAL A O 1
ATOM 707 N N . PRO A 1 93 ? -21.149 5.268 24.692 1.00 90.62 93 PRO A N 1
ATOM 708 C CA . PRO A 1 93 ? -20.106 4.561 25.420 1.00 90.62 93 PRO A CA 1
ATOM 709 C C . PRO A 1 93 ? -20.618 3.891 26.706 1.00 90.62 93 PRO A C 1
ATOM 711 O O . PRO A 1 93 ? -21.513 4.416 27.374 1.00 90.62 93 PRO A O 1
ATOM 714 N N . ALA A 1 94 ? -20.030 2.754 27.075 1.00 86.81 94 ALA A N 1
ATOM 715 C CA . ALA A 1 94 ? -20.375 2.027 28.299 1.00 86.81 94 ALA A CA 1
ATOM 716 C C . ALA A 1 94 ? -19.865 2.757 29.566 1.00 86.81 94 ALA A C 1
ATOM 718 O O . ALA A 1 94 ? -18.749 3.289 29.571 1.00 86.81 94 ALA A O 1
ATOM 719 N N . LEU A 1 95 ? -20.652 2.762 30.653 1.00 86.88 95 LEU A N 1
ATOM 720 C CA . LEU A 1 95 ? -20.309 3.334 31.969 1.00 86.88 95 LEU A CA 1
ATOM 721 C C . LEU A 1 95 ? -19.935 2.263 33.003 1.00 86.88 95 LEU A C 1
ATOM 723 O O . LEU A 1 95 ? -20.232 2.390 34.188 1.00 86.88 95 LEU A O 1
ATOM 727 N N . HIS A 1 96 ? -19.211 1.234 32.566 1.00 79.69 96 HIS A N 1
ATOM 728 C CA . HIS A 1 96 ? -18.764 0.141 33.430 1.00 79.69 96 HIS A CA 1
ATOM 729 C C . HIS A 1 96 ? -17.247 0.003 33.364 1.00 79.69 96 HIS A C 1
ATOM 731 O O . HIS A 1 96 ? -16.660 -0.027 32.280 1.00 79.69 96 HIS A O 1
ATOM 737 N N . GLY A 1 97 ? -16.604 -0.079 34.533 1.00 76.56 97 GLY A N 1
ATOM 738 C CA . GLY A 1 97 ? -15.145 -0.069 34.653 1.00 76.56 97 GLY A CA 1
ATOM 739 C C . GLY A 1 97 ? -14.453 -1.219 33.918 1.00 76.56 97 GLY A C 1
ATOM 740 O O . GLY A 1 97 ? -13.448 -0.989 33.250 1.00 76.56 97 GLY A O 1
ATOM 741 N N . GLN A 1 98 ? -15.048 -2.417 33.944 1.00 75.00 98 GLN A N 1
ATOM 742 C CA . GLN A 1 98 ? -14.526 -3.609 33.260 1.00 75.00 98 GLN A CA 1
ATOM 743 C C . GLN A 1 98 ? -14.390 -3.423 31.750 1.00 75.00 98 GLN A C 1
ATOM 745 O O . GLN A 1 98 ? -13.484 -3.978 31.144 1.00 75.00 98 GLN A O 1
ATOM 750 N N . SER A 1 99 ? -15.227 -2.582 31.132 1.00 77.94 99 SER A N 1
ATOM 751 C CA . SER A 1 99 ? -15.126 -2.290 29.698 1.00 77.94 99 SER A CA 1
ATOM 752 C C . SER A 1 99 ? -13.855 -1.508 29.325 1.00 77.94 99 SER A C 1
ATOM 754 O O . SER A 1 99 ? -13.509 -1.435 28.145 1.00 77.94 99 SER A O 1
ATOM 756 N N . LEU A 1 100 ? -13.141 -0.960 30.315 1.00 82.94 100 LEU A N 1
ATOM 757 C CA . LEU A 1 100 ? -11.926 -0.158 30.161 1.00 82.94 100 LEU A CA 1
ATOM 758 C C . LEU A 1 100 ? -10.717 -0.739 30.908 1.00 82.94 100 LEU A C 1
ATOM 760 O O . LEU A 1 100 ? -9.694 -0.061 31.009 1.00 82.94 100 LEU A O 1
ATOM 764 N N . GLU A 1 101 ? -10.815 -1.954 31.450 1.00 82.19 101 GLU A N 1
ATOM 765 C CA . GLU A 1 101 ? -9.676 -2.605 32.100 1.00 82.19 101 GLU A CA 1
ATOM 766 C C . GLU A 1 101 ? -8.605 -3.014 31.078 1.00 82.19 101 GLU A C 1
ATOM 768 O O . GLU A 1 101 ? -8.904 -3.488 29.984 1.00 82.19 101 GLU A O 1
ATOM 773 N N . ALA A 1 102 ? -7.333 -2.840 31.442 1.00 76.44 102 ALA A N 1
ATOM 774 C CA . ALA A 1 102 ? -6.202 -3.190 30.578 1.00 76.44 102 ALA A CA 1
ATOM 775 C C . ALA A 1 102 ? -6.010 -4.702 30.373 1.00 76.44 102 ALA A C 1
ATOM 777 O O . ALA A 1 102 ? -5.404 -5.110 29.388 1.00 76.44 102 ALA A O 1
ATOM 778 N N . GLU A 1 103 ? -6.520 -5.535 31.280 1.00 73.50 103 GLU A N 1
ATOM 779 C CA . GLU A 1 103 ? -6.380 -7.000 31.234 1.00 73.50 103 GLU A CA 1
ATOM 780 C C . GLU A 1 103 ? -7.678 -7.691 30.789 1.00 73.50 103 GLU A C 1
ATOM 782 O O . GLU A 1 103 ? -7.982 -8.805 31.213 1.00 73.50 103 GLU A O 1
ATOM 787 N N . ARG A 1 104 ? -8.459 -7.017 29.937 1.00 74.00 104 ARG A N 1
ATOM 788 C CA . ARG A 1 104 ? -9.734 -7.539 29.443 1.00 74.00 104 ARG A CA 1
ATOM 789 C C . ARG A 1 104 ? -9.585 -8.837 28.645 1.00 74.00 104 ARG A C 1
ATOM 791 O O . ARG A 1 104 ? -8.725 -8.954 27.771 1.00 74.00 104 ARG A O 1
ATOM 798 N N . ASN A 1 105 ? -10.531 -9.747 28.844 1.00 66.25 105 ASN A N 1
ATOM 799 C CA . ASN A 1 105 ? -10.834 -10.858 27.957 1.00 66.25 105 ASN A CA 1
ATOM 800 C C . ASN A 1 105 ? -12.026 -10.489 27.053 1.00 66.25 105 ASN A C 1
ATOM 802 O O . ASN A 1 105 ? -13.148 -10.299 27.517 1.00 66.25 105 ASN A O 1
ATOM 806 N N . ALA A 1 106 ? -11.798 -10.425 25.739 1.00 61.53 106 ALA A N 1
ATOM 807 C CA . ALA A 1 106 ? -12.825 -10.062 24.759 1.00 61.53 106 ALA A CA 1
ATOM 808 C C . ALA A 1 106 ? -14.038 -11.015 24.731 1.00 61.53 106 ALA A C 1
ATOM 810 O O . ALA A 1 106 ? -15.123 -10.582 24.356 1.00 61.53 106 ALA A O 1
ATOM 811 N N . GLU A 1 107 ? -13.868 -12.279 25.126 1.00 56.97 107 GLU A N 1
ATOM 812 C CA . GLU A 1 107 ? -14.957 -13.266 25.175 1.00 56.97 107 GLU A CA 1
ATOM 813 C C . GLU A 1 107 ? -15.799 -13.150 26.455 1.00 56.97 107 GLU A C 1
ATOM 815 O O . GLU A 1 107 ? -16.974 -13.519 26.471 1.00 56.97 107 GLU A O 1
ATOM 820 N N . GLU A 1 108 ? -15.219 -12.623 27.535 1.00 55.59 108 GLU A N 1
ATOM 821 C CA . GLU A 1 108 ? -15.874 -12.545 28.845 1.00 55.59 108 GLU A CA 1
ATOM 822 C C . GLU A 1 108 ? -16.413 -11.138 29.155 1.00 55.59 108 GLU A C 1
ATOM 824 O O . GLU A 1 108 ? -17.482 -11.018 29.758 1.00 55.59 108 GLU A O 1
ATOM 829 N N . ASP A 1 109 ? -15.752 -10.077 28.687 1.00 65.56 109 ASP A N 1
ATOM 830 C CA . ASP A 1 109 ? -16.041 -8.693 29.082 1.00 65.56 109 ASP A CA 1
ATOM 831 C C . ASP A 1 109 ? -16.987 -7.951 28.127 1.00 65.56 109 ASP A C 1
ATOM 833 O O . ASP A 1 109 ? -17.057 -8.232 26.929 1.00 65.56 109 ASP A O 1
ATOM 837 N N . MET A 1 110 ? -17.686 -6.937 28.647 1.00 68.19 110 MET A N 1
ATOM 838 C CA . MET A 1 110 ? -18.646 -6.137 27.874 1.00 68.19 110 MET A CA 1
ATOM 839 C C . MET A 1 110 ? -17.989 -5.287 26.781 1.00 68.19 110 MET A C 1
ATOM 841 O O . MET A 1 110 ? -16.885 -4.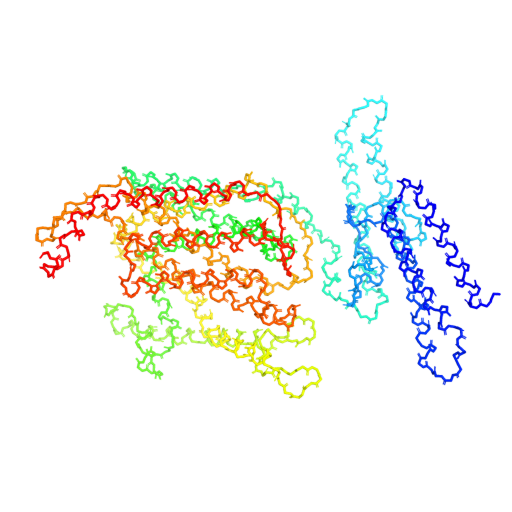755 26.972 1.00 68.19 110 MET A O 1
ATOM 845 N N . PRO A 1 111 ? -18.663 -5.081 25.634 1.00 73.94 111 PRO A N 1
ATOM 846 C CA . PRO A 1 111 ? -18.230 -4.089 24.667 1.00 73.94 111 PRO A CA 1
ATOM 847 C C . PRO A 1 111 ? -18.129 -2.704 25.333 1.00 73.94 111 PRO A C 1
ATOM 849 O O . PRO A 1 111 ? -18.901 -2.364 26.226 1.00 73.94 111 PRO A O 1
ATOM 852 N N . PRO A 1 112 ? -17.172 -1.863 24.913 1.00 81.88 112 PRO A N 1
ATOM 853 C CA . PRO A 1 112 ? -16.993 -0.519 25.471 1.00 81.88 112 PRO A CA 1
ATOM 854 C C . PRO A 1 112 ? -18.071 0.488 25.025 1.00 81.88 112 PRO A C 1
ATOM 856 O O . PRO A 1 112 ? -17.953 1.687 25.280 1.00 81.88 112 PRO A O 1
ATOM 859 N N . TRP A 1 113 ? -19.122 -0.001 24.372 1.00 85.25 113 TRP A N 1
ATOM 860 C CA . TRP A 1 113 ? -20.262 0.738 23.856 1.00 85.25 113 TRP A CA 1
ATOM 861 C C . TRP A 1 113 ? -21.537 -0.034 24.166 1.00 85.25 113 TRP A C 1
ATOM 863 O O . TRP A 1 113 ? -21.521 -1.256 24.129 1.00 85.25 113 TRP A O 1
ATOM 873 N N . LEU A 1 114 ? -22.621 0.697 24.403 1.00 85.56 114 LEU A N 1
ATOM 874 C CA . LEU A 1 114 ? -23.977 0.189 24.496 1.00 85.56 114 LEU A CA 1
ATOM 875 C C . LEU A 1 114 ? -24.667 0.230 23.133 1.00 85.56 114 LEU A C 1
ATOM 877 O O . LEU A 1 114 ? -24.642 1.252 22.427 1.00 85.56 114 LEU A O 1
ATOM 881 N N . ALA A 1 115 ? -25.355 -0.859 22.814 1.00 85.75 115 ALA A N 1
ATOM 882 C CA . ALA A 1 115 ? -26.302 -0.921 21.712 1.00 85.75 115 ALA A CA 1
ATOM 883 C C . ALA A 1 115 ? -27.531 -0.015 21.925 1.00 85.75 115 ALA A C 1
ATOM 885 O O . ALA A 1 115 ? -27.964 0.268 23.046 1.00 85.75 115 ALA A O 1
ATOM 886 N N . LEU A 1 116 ? -28.142 0.408 20.815 1.00 87.75 116 LEU A N 1
ATOM 887 C CA . LEU A 1 116 ? -29.365 1.210 20.808 1.00 87.75 116 LEU A CA 1
ATOM 888 C C . LEU A 1 116 ? -30.517 0.496 21.528 1.00 87.75 116 LEU A C 1
ATOM 890 O O . LEU A 1 116 ? -31.248 1.139 22.273 1.00 87.75 116 LEU A O 1
ATOM 894 N N . SER A 1 117 ? -30.646 -0.823 21.360 1.00 83.81 117 SER A N 1
ATOM 895 C CA . SER A 1 117 ? -31.626 -1.653 22.075 1.00 83.81 117 SER A CA 1
ATOM 896 C C . SER A 1 117 ? -31.497 -1.508 23.588 1.00 83.81 117 SER A C 1
ATOM 898 O O . SER A 1 117 ? -32.495 -1.293 24.265 1.00 83.81 117 SER A O 1
ATOM 900 N N . THR A 1 118 ? -30.276 -1.529 24.123 1.00 85.88 118 THR A N 1
ATOM 901 C CA . THR A 1 118 ? -30.035 -1.358 25.561 1.00 85.88 118 THR A CA 1
ATOM 902 C C . THR A 1 118 ? -30.490 0.014 26.045 1.00 85.88 118 THR A C 1
ATOM 904 O O . THR A 1 118 ? -31.186 0.114 27.050 1.00 85.88 118 THR A O 1
ATOM 907 N N . VAL A 1 119 ? -30.196 1.084 25.300 1.00 90.38 119 VAL A N 1
ATOM 908 C CA . VAL A 1 119 ? -30.663 2.439 25.653 1.00 90.38 119 VAL A CA 1
ATOM 909 C C . VAL A 1 119 ? -32.199 2.523 25.655 1.00 90.38 119 VAL A C 1
ATOM 911 O O . VAL A 1 119 ? -32.796 3.173 26.523 1.00 90.38 119 VAL A O 1
ATOM 914 N N . LEU A 1 120 ? -32.852 1.851 24.706 1.00 89.50 120 LEU A N 1
ATOM 915 C CA . LEU A 1 120 ? -34.303 1.898 24.532 1.00 89.50 120 LEU A CA 1
ATOM 916 C C . LEU A 1 120 ? -35.070 1.024 25.535 1.00 89.50 120 LEU A C 1
ATOM 918 O O . LEU A 1 120 ? -36.057 1.492 26.099 1.00 89.50 120 LEU A O 1
ATOM 922 N N . ASP A 1 121 ? -34.617 -0.207 25.776 1.00 85.50 121 ASP A N 1
ATOM 923 C CA . ASP A 1 121 ? -35.407 -1.253 26.438 1.00 85.50 121 ASP A CA 1
ATOM 924 C C . ASP A 1 121 ? -34.935 -1.636 27.845 1.00 85.50 121 ASP A C 1
ATOM 926 O O . ASP A 1 121 ? -35.705 -2.253 28.589 1.00 85.50 121 ASP A O 1
ATOM 930 N N . ALA A 1 122 ? -33.703 -1.291 28.234 1.00 84.38 122 ALA A N 1
ATOM 931 C CA . ALA A 1 122 ? -33.184 -1.667 29.545 1.00 84.38 122 ALA A CA 1
ATOM 932 C C . ALA A 1 122 ? -33.926 -0.955 30.696 1.00 84.38 122 ALA A C 1
ATOM 934 O O . ALA A 1 122 ? -34.313 0.212 30.566 1.00 84.38 122 ALA A O 1
ATOM 935 N N . PRO A 1 123 ? -34.114 -1.607 31.856 1.00 84.94 123 PRO A N 1
ATOM 936 C CA . PRO A 1 123 ? -34.678 -0.951 33.029 1.00 84.94 123 PRO A CA 1
ATOM 937 C C . PRO A 1 123 ? -33.735 0.143 33.555 1.00 84.94 123 PRO A C 1
ATOM 939 O O . PRO A 1 123 ? -32.520 0.073 33.376 1.00 84.94 123 PRO A O 1
ATOM 942 N N . GLU A 1 124 ? -34.281 1.152 34.241 1.00 84.25 124 GLU A N 1
ATOM 943 C CA . GLU A 1 124 ? -33.480 2.269 34.777 1.00 84.25 124 GLU A CA 1
ATOM 944 C C . GLU A 1 124 ? -32.395 1.814 35.760 1.00 84.25 124 GLU A C 1
ATOM 946 O O . GLU A 1 124 ? -31.327 2.416 35.810 1.00 84.25 124 GLU A O 1
ATOM 951 N N . SER A 1 125 ? -32.640 0.728 36.498 1.00 81.12 125 SER A N 1
ATOM 952 C CA . SER A 1 125 ? -31.657 0.125 37.403 1.00 81.12 125 SER A CA 1
ATOM 953 C C . SER A 1 125 ? -30.392 -0.340 36.682 1.00 81.12 125 SER A C 1
ATOM 955 O O . SER A 1 125 ? -29.310 -0.269 37.253 1.00 81.12 125 SER A O 1
ATOM 957 N N . LEU A 1 126 ? -30.520 -0.788 35.431 1.00 77.25 126 LEU A N 1
ATOM 958 C CA . LEU A 1 126 ? -29.404 -1.242 34.607 1.00 77.25 126 LEU A CA 1
ATOM 959 C C . LEU A 1 126 ? -28.644 -0.065 33.979 1.00 77.25 126 LEU A C 1
ATOM 961 O O . LEU A 1 126 ? -27.435 -0.119 33.811 1.00 77.25 126 LEU A O 1
ATOM 965 N N . LEU A 1 127 ? -29.343 1.032 33.680 1.00 86.56 127 LEU A N 1
ATOM 966 C CA . LEU A 1 127 ? -28.741 2.279 33.196 1.00 86.56 127 LEU A CA 1
ATOM 967 C C . LEU A 1 127 ? -28.355 3.224 34.349 1.00 86.56 127 LEU A C 1
ATOM 969 O O . LEU A 1 127 ? -28.193 4.431 34.146 1.00 86.56 127 LEU A O 1
ATOM 973 N N . ALA A 1 128 ? -28.199 2.696 35.566 1.00 82.25 128 ALA A N 1
ATOM 974 C CA . ALA A 1 128 ? -27.791 3.477 36.722 1.00 82.25 128 ALA A CA 1
ATOM 975 C C . ALA A 1 128 ? -26.421 4.134 36.469 1.00 82.25 128 ALA A C 1
ATOM 977 O O . ALA A 1 128 ? -25.450 3.481 36.100 1.00 82.25 128 ALA A O 1
ATOM 978 N N . GLY A 1 129 ? -26.347 5.454 36.654 1.00 85.69 129 GLY A N 1
ATOM 979 C CA . GLY A 1 129 ? -25.157 6.261 36.353 1.00 85.69 129 GLY A CA 1
ATOM 980 C C . GLY A 1 129 ? -25.230 7.020 35.024 1.00 85.69 129 GLY A C 1
ATOM 981 O O . GLY A 1 129 ? -24.546 8.034 34.877 1.00 85.69 129 GLY A O 1
ATOM 982 N N . TYR A 1 130 ? -26.105 6.620 34.096 1.00 92.50 130 TYR A N 1
ATOM 983 C CA . TYR A 1 130 ? -26.428 7.433 32.923 1.00 92.50 130 TYR A CA 1
ATOM 984 C C . TYR A 1 130 ? -27.376 8.588 33.295 1.00 92.50 130 TYR A C 1
ATOM 986 O O . TYR A 1 130 ? -28.239 8.427 34.161 1.00 92.50 130 TYR A O 1
ATOM 994 N N . PRO A 1 131 ? -27.287 9.761 32.634 1.00 94.50 131 PRO A N 1
ATOM 995 C CA . PRO A 1 131 ? -28.228 10.854 32.876 1.00 94.50 131 PRO A CA 1
ATOM 996 C C . PRO A 1 131 ? -29.652 10.487 32.428 1.00 94.50 131 PRO A C 1
ATOM 998 O O . PRO A 1 131 ? -29.957 10.505 31.233 1.00 94.50 131 PRO A O 1
ATOM 1001 N N . SER A 1 132 ? -30.536 10.201 33.388 1.00 93.31 132 SER A N 1
ATOM 1002 C CA . SER A 1 132 ? -31.903 9.703 33.149 1.00 93.31 132 SER A CA 1
ATOM 1003 C C . SER A 1 132 ? -32.716 10.583 32.195 1.00 93.31 132 SER A C 1
ATOM 1005 O O . SER A 1 132 ? -33.320 10.076 31.253 1.00 93.31 132 SER A O 1
ATOM 1007 N N . GLN A 1 133 ? -32.645 11.910 32.349 1.00 95.31 133 GLN A N 1
ATOM 1008 C CA . GLN A 1 133 ? -33.312 12.859 31.447 1.00 95.31 133 GLN A CA 1
ATOM 1009 C C . GLN A 1 133 ? -32.868 12.704 29.984 1.00 95.31 133 GLN A C 1
ATOM 1011 O O . GLN A 1 133 ? -33.683 12.816 29.072 1.00 95.31 133 GLN A O 1
ATOM 1016 N N . ARG A 1 134 ? -31.578 12.431 29.740 1.00 95.81 134 ARG A N 1
ATOM 1017 C CA . ARG A 1 134 ? -31.047 12.265 28.378 1.00 95.81 134 ARG A CA 1
ATOM 1018 C C . ARG A 1 134 ? -31.401 10.898 27.799 1.00 95.81 134 ARG A C 1
ATOM 1020 O O . ARG A 1 134 ? -31.715 10.820 26.616 1.00 95.81 134 ARG A O 1
ATOM 1027 N N . VAL A 1 135 ? -31.409 9.845 28.619 1.00 95.38 135 VAL A N 1
ATOM 1028 C CA . VAL A 1 135 ? -31.909 8.516 28.219 1.00 95.38 135 VAL A CA 1
ATOM 1029 C C . VAL A 1 135 ? -33.379 8.603 27.806 1.00 95.38 135 VAL A C 1
ATOM 1031 O O . VAL A 1 135 ? -33.751 8.132 26.732 1.00 95.38 135 VAL A O 1
ATOM 1034 N N . GLN A 1 136 ? -34.204 9.279 28.606 1.00 95.69 136 GLN A N 1
ATOM 1035 C CA . GLN A 1 136 ? -35.620 9.466 28.311 1.00 95.69 136 GLN A CA 1
ATOM 1036 C C . GLN A 1 136 ? -35.840 10.278 27.024 1.00 95.69 136 GLN A C 1
ATOM 1038 O O . GLN A 1 136 ? -36.642 9.880 26.181 1.00 95.69 136 GLN A O 1
ATOM 1043 N N . ALA A 1 137 ? -35.053 11.335 26.795 1.00 96.25 137 ALA A N 1
ATOM 1044 C CA . ALA A 1 137 ? -35.098 12.103 25.549 1.00 96.25 137 ALA A CA 1
ATOM 1045 C C . ALA A 1 137 ? -34.760 11.261 24.300 1.00 96.25 137 ALA A C 1
ATOM 1047 O O . ALA A 1 137 ? -35.304 11.505 23.221 1.00 96.25 137 ALA A O 1
ATOM 1048 N N . VAL A 1 138 ? -33.875 10.261 24.419 1.00 96.25 138 VAL A N 1
ATOM 1049 C CA . VAL A 1 138 ? -33.603 9.300 23.334 1.00 96.25 138 VAL A CA 1
ATOM 1050 C C . VAL A 1 138 ? -34.816 8.404 23.091 1.00 96.25 138 VAL A C 1
ATOM 1052 O O . VAL A 1 138 ? -35.229 8.244 21.942 1.00 96.25 138 VAL A O 1
ATOM 1055 N N . ARG A 1 139 ? -35.412 7.852 24.155 1.00 95.62 139 ARG A N 1
ATOM 1056 C CA . ARG A 1 139 ? -36.601 6.985 24.070 1.00 95.62 139 ARG A CA 1
ATOM 1057 C C . ARG A 1 139 ? -37.787 7.704 23.436 1.00 95.62 139 ARG A C 1
ATOM 1059 O O . ARG A 1 139 ? -38.432 7.156 22.546 1.00 95.62 139 ARG A O 1
ATOM 1066 N N . GLU A 1 140 ? -38.036 8.945 23.837 1.00 95.25 140 GLU A N 1
ATOM 1067 C CA . GLU A 1 140 ? -39.109 9.785 23.296 1.00 95.25 140 GLU A CA 1
ATOM 1068 C C . GLU A 1 140 ? -38.874 10.146 21.828 1.00 95.25 140 GLU A C 1
ATOM 1070 O O . GLU A 1 140 ? -39.783 10.006 21.004 1.00 95.25 140 GLU A O 1
ATOM 1075 N N . ALA A 1 141 ? -37.648 10.541 21.469 1.00 94.00 141 ALA A N 1
ATOM 1076 C CA . ALA A 1 141 ? -37.294 10.816 20.079 1.00 94.00 141 ALA A CA 1
ATOM 1077 C C . ALA A 1 141 ? -37.470 9.567 19.198 1.00 94.00 141 ALA A C 1
ATOM 1079 O O . ALA A 1 141 ? -38.013 9.655 18.095 1.00 94.00 141 ALA A O 1
ATOM 1080 N N . PHE A 1 142 ? -37.069 8.391 19.692 1.00 92.56 142 PHE A N 1
ATOM 1081 C CA . PHE A 1 142 ? -37.233 7.133 18.967 1.00 92.56 142 PHE A CA 1
ATOM 1082 C C . PHE A 1 142 ? -38.706 6.726 18.840 1.00 92.56 142 PHE A C 1
ATOM 1084 O O . PHE A 1 142 ? -39.131 6.294 17.770 1.00 92.56 142 PHE A O 1
ATOM 1091 N N . ALA A 1 143 ? -39.515 6.920 19.885 1.00 90.56 143 ALA A N 1
ATOM 1092 C CA . ALA A 1 143 ? -40.958 6.692 19.829 1.00 90.56 143 ALA A CA 1
ATOM 1093 C C . ALA A 1 143 ? -41.645 7.615 18.805 1.00 90.56 143 ALA A C 1
ATOM 1095 O O . ALA A 1 143 ? -42.514 7.165 18.054 1.00 90.56 143 ALA A O 1
ATOM 1096 N N . SER A 1 144 ? -41.219 8.880 18.723 1.00 87.38 144 SER A N 1
ATOM 1097 C CA . SER A 1 144 ? -41.681 9.839 17.711 1.00 87.38 144 SER A CA 1
ATOM 1098 C C . SER A 1 144 ? -41.321 9.387 16.292 1.00 87.38 144 SER A C 1
ATOM 1100 O O . SER A 1 144 ? -42.192 9.327 15.420 1.00 87.38 144 SER A O 1
ATOM 1102 N N . LEU A 1 145 ? -40.067 8.971 16.071 1.00 87.12 145 LEU A N 1
ATOM 1103 C CA . LEU A 1 145 ? -39.619 8.415 14.792 1.00 87.12 145 LEU A CA 1
ATOM 1104 C C . LEU A 1 145 ? -40.433 7.174 14.412 1.00 87.12 145 LEU A C 1
ATOM 1106 O O . LEU A 1 145 ? -40.982 7.117 13.313 1.00 87.12 145 LEU A O 1
ATOM 1110 N N . SER A 1 146 ? -40.571 6.225 15.337 1.00 83.56 146 SER A N 1
ATOM 1111 C CA . SER A 1 146 ? -41.367 5.010 15.160 1.00 83.56 146 SER A CA 1
ATOM 1112 C C . SER A 1 146 ? -42.799 5.345 14.742 1.00 83.56 146 SER A C 1
ATOM 1114 O O . SER A 1 146 ? -43.267 4.850 13.721 1.00 83.56 146 SER A O 1
ATOM 1116 N N . LYS A 1 147 ? -43.462 6.284 15.429 1.00 81.00 147 LYS A N 1
ATOM 1117 C CA . LYS A 1 147 ? -44.814 6.747 15.079 1.00 81.00 147 LYS A CA 1
ATOM 1118 C C . LYS A 1 147 ? -44.883 7.402 13.694 1.00 81.00 147 LYS A C 1
ATOM 1120 O O . LYS A 1 147 ? -45.858 7.190 12.981 1.00 81.00 147 LYS A O 1
ATOM 1125 N N . SER A 1 148 ? -43.870 8.181 13.311 1.00 74.62 148 SER A N 1
ATOM 1126 C CA . SER A 1 148 ? -43.813 8.857 12.003 1.00 74.62 148 SER A CA 1
ATOM 1127 C C . SER A 1 148 ? -43.601 7.895 10.825 1.00 74.62 148 SER A C 1
ATOM 1129 O O . SER A 1 148 ? -44.051 8.171 9.712 1.00 74.62 148 SER A O 1
ATOM 1131 N N . VAL A 1 149 ? -42.939 6.759 11.069 1.00 71.31 149 VAL A N 1
ATOM 1132 C CA . VAL A 1 149 ? -42.643 5.731 10.060 1.00 71.31 149 VAL A CA 1
ATOM 1133 C C . VAL A 1 149 ? -43.737 4.654 10.015 1.00 71.31 149 VAL A C 1
ATOM 1135 O O . VAL A 1 149 ? -44.070 4.168 8.937 1.00 71.31 149 VAL A O 1
ATOM 1138 N N . LEU A 1 150 ? -44.321 4.300 11.165 1.00 67.50 150 LEU A N 1
ATOM 1139 C CA . LEU A 1 150 ? -45.294 3.215 11.348 1.00 67.50 150 LEU A CA 1
ATOM 1140 C C . LEU A 1 150 ? -46.731 3.729 11.534 1.00 67.50 150 LEU A C 1
ATOM 1142 O O . LEU A 1 150 ? -47.452 3.246 12.413 1.00 67.50 150 LEU A O 1
ATOM 1146 N N . ASP A 1 151 ? -47.185 4.687 10.721 1.00 60.66 151 ASP A N 1
ATOM 1147 C CA . ASP A 1 151 ? -48.607 5.048 10.711 1.00 60.66 151 ASP A CA 1
ATOM 1148 C C . ASP A 1 151 ? -49.455 3.867 10.189 1.00 60.66 151 ASP A C 1
ATOM 1150 O O . ASP A 1 151 ? -49.643 3.664 8.984 1.00 60.66 151 ASP A O 1
ATOM 1154 N N . LYS A 1 152 ? -4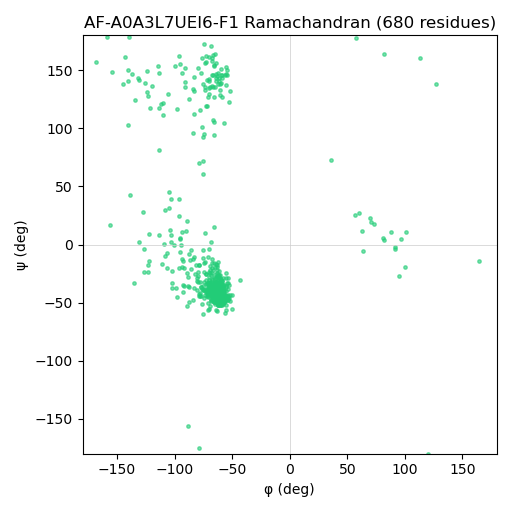9.958 3.062 11.135 1.00 53.25 152 LYS A N 1
ATOM 1155 C CA . LYS A 1 152 ? -50.735 1.837 10.898 1.00 53.25 152 LYS A CA 1
ATOM 1156 C C . LYS A 1 152 ? -52.055 2.082 10.157 1.00 53.25 152 LYS A C 1
ATOM 1158 O O . LYS A 1 152 ? -52.641 1.116 9.681 1.00 53.25 152 LYS A O 1
ATOM 1163 N N . GLN A 1 153 ? -52.539 3.325 10.061 1.00 53.06 153 GLN A N 1
ATOM 1164 C CA . GLN A 1 153 ? -53.829 3.628 9.429 1.00 53.06 153 GLN A CA 1
ATOM 1165 C C . GLN A 1 153 ? -53.747 3.890 7.920 1.00 53.06 153 GLN A C 1
ATOM 1167 O O . GLN A 1 153 ? -54.741 3.694 7.226 1.00 53.06 153 GLN A O 1
ATOM 1172 N N . THR A 1 154 ? -52.595 4.316 7.391 1.00 58.06 154 THR A N 1
ATOM 1173 C CA . THR A 1 154 ? -52.473 4.710 5.972 1.00 58.06 154 THR A CA 1
ATOM 1174 C C . THR A 1 154 ? -51.416 3.934 5.191 1.00 58.06 154 THR A C 1
ATOM 1176 O O . THR A 1 154 ? -51.443 3.958 3.960 1.00 58.06 154 THR A O 1
ATOM 1179 N N . GLY A 1 155 ? -50.480 3.259 5.873 1.00 56.47 155 GLY A N 1
ATOM 1180 C CA . GLY A 1 155 ? -49.388 2.517 5.232 1.00 56.47 155 GLY A CA 1
ATOM 1181 C C . GLY A 1 155 ? -48.431 3.388 4.402 1.00 56.47 155 GLY A C 1
ATOM 1182 O O . GLY A 1 155 ? -47.630 2.853 3.638 1.00 56.47 155 GLY A O 1
ATOM 1183 N N . LYS A 1 156 ? -48.513 4.724 4.510 1.00 53.12 156 LYS A N 1
ATOM 1184 C CA . LYS A 1 156 ? -47.710 5.677 3.731 1.00 53.12 156 LYS A CA 1
ATOM 1185 C C . LYS A 1 156 ? -46.693 6.384 4.625 1.00 53.12 156 LYS A C 1
ATOM 1187 O O . LYS A 1 156 ? -47.062 7.081 5.563 1.00 53.12 156 LYS A O 1
ATO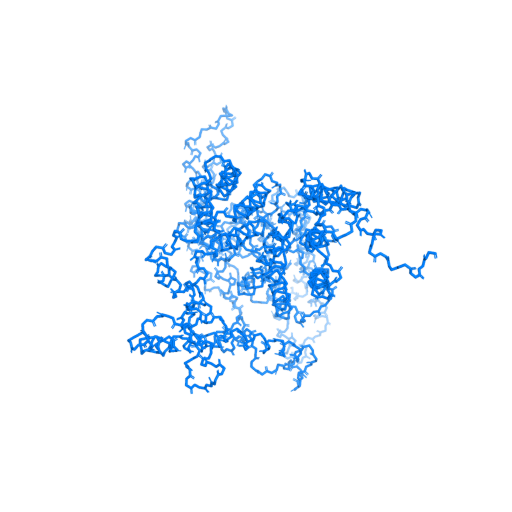M 1192 N N . VAL A 1 157 ? -45.410 6.261 4.281 1.00 58.66 157 VAL A N 1
ATOM 1193 C CA . VAL A 1 157 ? -44.304 6.960 4.954 1.00 58.66 157 VAL A CA 1
ATOM 1194 C C . VAL A 1 157 ? -44.329 8.448 4.586 1.00 58.66 157 VAL A C 1
ATOM 1196 O O . VAL A 1 157 ? -44.179 8.805 3.415 1.00 58.66 157 VAL A O 1
ATOM 1199 N N . ARG A 1 158 ? -44.483 9.340 5.572 1.00 62.53 158 ARG A N 1
ATOM 1200 C CA . ARG A 1 158 ? -44.323 10.791 5.374 1.00 62.53 158 ARG A CA 1
ATOM 1201 C C . ARG A 1 158 ? -42.844 11.165 5.487 1.00 62.53 158 ARG A C 1
ATOM 1203 O O . ARG A 1 158 ? -42.324 11.370 6.579 1.00 62.53 158 ARG A O 1
ATOM 1210 N N . LEU A 1 159 ? -42.163 11.255 4.344 1.00 60.06 159 LEU A N 1
ATOM 1211 C CA . LEU A 1 159 ? -40.703 11.432 4.267 1.00 60.06 159 LEU A CA 1
ATOM 1212 C C . LEU A 1 159 ? -40.168 12.678 5.012 1.00 60.06 159 LEU A C 1
ATOM 1214 O O . LEU A 1 159 ? -39.086 12.614 5.591 1.00 60.06 159 LEU A O 1
ATOM 1218 N N . GLY A 1 160 ? -40.911 13.793 5.038 1.00 64.38 160 GLY A N 1
ATOM 1219 C CA . GLY A 1 160 ? -40.483 15.027 5.722 1.00 64.38 160 GLY A CA 1
ATOM 1220 C C . GLY A 1 160 ? -40.511 14.941 7.255 1.00 64.38 160 GLY A C 1
ATOM 1221 O O . GLY A 1 160 ? -39.572 15.385 7.924 1.00 64.38 160 GLY A O 1
ATOM 1222 N N . ASP A 1 161 ? -41.548 14.310 7.810 1.00 70.81 161 ASP A N 1
ATOM 1223 C CA . ASP A 1 161 ? -41.704 14.120 9.259 1.00 70.81 161 ASP A CA 1
ATOM 1224 C C . ASP A 1 161 ? -40.672 13.105 9.781 1.00 70.81 161 ASP A C 1
ATOM 1226 O O . ASP A 1 161 ? -40.046 13.322 10.821 1.00 70.81 161 ASP A O 1
ATOM 1230 N N . ALA A 1 162 ? -40.412 12.047 9.004 1.00 74.50 162 ALA A N 1
ATOM 1231 C CA . ALA A 1 162 ? -39.422 11.023 9.327 1.00 74.50 162 ALA A CA 1
ATOM 1232 C C . ALA A 1 162 ? -37.984 11.573 9.369 1.00 74.50 162 ALA A C 1
ATOM 1234 O O . ALA A 1 162 ? -37.224 11.229 10.274 1.00 74.50 162 ALA A O 1
ATOM 1235 N N . GLN A 1 163 ? -37.601 12.466 8.445 1.00 80.06 163 GLN A N 1
ATOM 1236 C CA . GLN A 1 163 ? -36.267 13.084 8.464 1.00 80.06 163 GLN A CA 1
ATOM 1237 C C . GLN A 1 163 ? -36.068 13.959 9.707 1.00 80.06 163 GLN A C 1
ATOM 1239 O O . GLN A 1 163 ? -35.016 13.912 10.348 1.00 80.06 163 GLN A O 1
ATOM 1244 N N . THR A 1 164 ? -37.085 14.742 10.069 1.00 84.12 164 THR A N 1
ATOM 1245 C CA . THR A 1 164 ? -37.046 15.597 11.261 1.00 84.12 164 THR A CA 1
ATOM 1246 C C . THR A 1 164 ? -36.939 14.755 12.532 1.00 84.12 164 THR A C 1
ATOM 1248 O O . THR A 1 164 ? -36.075 15.020 13.371 1.00 84.12 164 THR A O 1
ATOM 1251 N N . ALA A 1 165 ? -37.743 13.695 12.647 1.00 84.44 165 ALA A N 1
ATOM 1252 C CA . ALA A 1 165 ? -37.686 12.770 13.775 1.00 84.44 165 ALA A CA 1
ATOM 1253 C C . ALA A 1 165 ? -36.349 12.006 13.839 1.00 84.44 165 ALA A C 1
ATOM 1255 O O . ALA A 1 165 ? -35.773 11.851 14.914 1.00 84.44 165 ALA A O 1
ATOM 1256 N N . SER A 1 166 ? -35.784 11.604 12.696 1.00 85.62 166 SER A N 1
ATOM 1257 C CA . SER A 1 166 ? -34.458 10.973 12.635 1.00 85.62 166 SER A CA 1
ATOM 1258 C C . SER A 1 166 ? -33.353 11.920 13.109 1.00 85.62 166 SER A C 1
ATOM 1260 O O . SER A 1 166 ? -32.447 11.502 13.832 1.00 85.62 166 SER A O 1
ATOM 1262 N N . ASN A 1 167 ? -33.425 13.203 12.740 1.00 86.88 167 ASN A N 1
ATOM 1263 C CA . ASN A 1 167 ? -32.482 14.217 13.213 1.00 86.88 167 ASN A CA 1
ATOM 1264 C C . ASN A 1 167 ? -32.598 14.425 14.732 1.00 86.88 167 ASN A C 1
ATOM 1266 O O . ASN A 1 167 ? -31.577 14.589 15.400 1.00 86.88 167 ASN A O 1
ATOM 1270 N N . GLN A 1 168 ? -33.814 14.374 15.289 1.00 91.06 168 GLN A N 1
ATOM 1271 C CA . GLN A 1 168 ? -34.036 14.437 16.739 1.00 91.06 168 GLN A CA 1
ATOM 1272 C C . GLN A 1 168 ? -33.435 13.228 17.463 1.00 91.06 168 GLN A C 1
ATOM 1274 O O . GLN A 1 168 ? -32.744 13.419 18.460 1.00 91.06 168 GLN A O 1
ATOM 1279 N N . VAL A 1 169 ? -33.610 12.006 16.946 1.00 91.69 169 VAL A N 1
ATOM 1280 C CA . VAL A 1 169 ? -32.969 10.802 17.509 1.00 91.69 169 VAL A CA 1
ATOM 1281 C C . VAL A 1 169 ? -31.448 10.959 17.533 1.00 91.69 169 VAL A C 1
ATOM 1283 O O . VAL A 1 169 ? -30.825 10.757 18.575 1.00 91.69 169 VAL A O 1
ATOM 1286 N N . ALA A 1 170 ? -30.847 11.384 16.419 1.00 89.31 170 ALA A N 1
ATOM 1287 C CA . ALA A 1 170 ? -29.404 11.599 16.336 1.00 89.31 170 ALA A CA 1
ATOM 1288 C C . ALA A 1 170 ? -28.911 12.687 17.313 1.00 89.31 170 ALA A C 1
ATOM 1290 O O . ALA A 1 170 ? -27.862 12.527 17.942 1.00 89.31 170 ALA A O 1
ATOM 1291 N N . ALA A 1 171 ? -29.667 13.778 17.471 1.00 91.56 171 ALA A N 1
ATOM 1292 C CA . ALA A 1 171 ? -29.349 14.850 18.411 1.00 91.56 171 ALA A CA 1
ATOM 1293 C C . ALA A 1 171 ? -29.448 14.388 19.876 1.00 91.56 171 ALA A C 1
ATOM 1295 O O . ALA A 1 171 ? -28.530 14.649 20.657 1.00 91.56 171 ALA A O 1
ATOM 1296 N N . SER A 1 172 ? -30.508 13.658 20.240 1.00 95.06 172 SER A N 1
ATOM 1297 C CA . SER A 1 172 ? -30.681 13.096 21.585 1.00 95.06 172 SER A CA 1
ATOM 1298 C C . SER A 1 172 ? -29.585 12.081 21.919 1.00 95.06 172 SER A C 1
ATOM 1300 O O . SER A 1 172 ? -29.019 12.136 23.010 1.00 95.06 172 SER A O 1
ATOM 1302 N N . LEU A 1 173 ? -29.217 11.207 20.972 1.00 93.50 173 LEU A N 1
ATOM 1303 C CA . LEU A 1 173 ? -28.116 10.252 21.146 1.00 93.50 173 LEU A CA 1
ATOM 1304 C C . LEU A 1 173 ? -26.773 10.956 21.349 1.00 93.50 173 LEU A C 1
ATOM 1306 O O . LEU A 1 173 ? -26.028 10.594 22.256 1.00 93.50 173 LEU A O 1
ATOM 1310 N N . ARG A 1 174 ? -26.477 12.006 20.568 1.00 91.81 174 ARG A N 1
ATOM 1311 C CA . ARG A 1 174 ? -25.266 12.822 20.763 1.00 91.81 174 ARG A CA 1
ATOM 1312 C C . ARG A 1 174 ? -25.242 13.494 22.124 1.00 91.81 174 ARG A C 1
ATOM 1314 O O . ARG A 1 174 ? -24.231 13.403 22.812 1.00 91.81 174 ARG A O 1
ATOM 1321 N N . SER A 1 175 ? -26.351 14.107 22.526 1.00 93.88 175 SER A N 1
ATOM 1322 C CA . SER A 1 175 ? -26.478 14.694 23.858 1.00 93.88 175 SER A CA 1
ATOM 1323 C C . SER A 1 175 ? -26.177 13.653 24.941 1.00 93.88 175 SER A C 1
ATOM 1325 O O . SER A 1 175 ? -25.387 13.916 25.848 1.00 93.88 175 SER A O 1
ATOM 1327 N N . LEU A 1 176 ? -26.738 12.446 24.846 1.00 95.12 176 LEU A N 1
ATOM 1328 C CA . LEU A 1 176 ? -26.440 11.370 25.790 1.00 95.12 176 LEU A CA 1
ATOM 1329 C C . LEU A 1 176 ? -24.951 10.972 25.752 1.00 95.12 176 LEU A C 1
ATOM 1331 O O . LEU A 1 176 ? -24.292 11.018 26.789 1.00 95.12 176 LEU A O 1
ATOM 1335 N N . GLY A 1 177 ? -24.391 10.678 24.577 1.00 92.44 177 GLY A N 1
ATOM 1336 C CA . GLY A 1 177 ? -22.985 10.290 24.407 1.00 92.44 177 GLY A CA 1
ATOM 1337 C C . GLY A 1 177 ? -21.982 11.309 24.957 1.00 92.44 177 GLY A C 1
ATOM 1338 O O . GLY A 1 177 ? -21.070 10.947 25.699 1.00 92.44 177 GLY A O 1
ATOM 1339 N N . GLU A 1 178 ? -22.184 12.598 24.681 1.00 91.88 178 GLU A N 1
ATOM 1340 C CA . GLU A 1 178 ? -21.318 13.679 25.175 1.00 91.88 178 GLU A CA 1
ATOM 1341 C C . GLU A 1 178 ? -21.379 13.835 26.700 1.00 91.88 178 GLU A C 1
ATOM 1343 O O . GLU A 1 178 ? -20.372 14.154 27.330 1.00 91.88 178 GLU A O 1
ATOM 1348 N N . SER A 1 179 ? -22.538 13.583 27.317 1.00 93.00 179 SER A N 1
ATOM 1349 C CA . SER A 1 179 ? -22.674 13.643 28.781 1.00 93.00 179 SER A CA 1
ATOM 1350 C C . SER A 1 179 ? -22.012 12.483 29.515 1.00 93.00 179 SER A C 1
ATOM 1352 O O . SER A 1 179 ? -21.649 12.619 30.682 1.00 93.00 179 SER A O 1
ATOM 1354 N N . VAL A 1 180 ? -21.861 11.351 28.831 1.00 92.25 180 VAL A N 1
ATOM 1355 C CA . VAL A 1 180 ? -21.299 10.116 29.377 1.00 92.25 180 VAL A CA 1
ATOM 1356 C C . VAL A 1 180 ? -19.772 10.172 29.414 1.00 92.25 180 VAL A C 1
ATOM 1358 O O . VAL A 1 180 ? -19.147 9.641 30.330 1.00 92.25 180 VAL A O 1
ATOM 1361 N N . GLU A 1 181 ? -19.147 10.863 28.465 1.00 88.81 181 GLU A N 1
ATOM 1362 C CA . GLU A 1 181 ? -17.690 10.887 28.319 1.00 88.81 181 GLU A CA 1
ATOM 1363 C C . GLU A 1 181 ? -16.934 11.429 29.562 1.00 88.81 181 GLU A C 1
ATOM 1365 O O . GLU A 1 181 ? -15.970 10.791 29.999 1.00 88.81 181 GLU A O 1
ATOM 1370 N N . PRO A 1 182 ? -17.357 12.526 30.230 1.00 90.88 182 PRO A N 1
ATOM 1371 C CA . PRO A 1 182 ? -16.741 12.965 31.487 1.00 90.88 182 PRO A CA 1
ATOM 1372 C C . PRO A 1 182 ? -16.931 11.981 32.645 1.00 90.88 182 PRO A C 1
ATOM 1374 O O . PRO A 1 182 ? -16.104 11.948 33.558 1.00 90.88 182 PRO A O 1
ATOM 1377 N N . LEU A 1 183 ? -18.021 11.208 32.630 1.00 91.56 183 LEU A N 1
ATOM 1378 C CA . LEU A 1 183 ? -18.324 10.208 33.653 1.00 91.56 183 LEU A CA 1
ATOM 1379 C C . LEU A 1 183 ? -17.423 8.980 33.486 1.00 91.56 183 LEU A C 1
ATOM 1381 O O . LEU A 1 183 ? -16.881 8.487 34.472 1.00 91.56 183 LEU A O 1
ATOM 1385 N N . ARG A 1 184 ? -17.151 8.564 32.243 1.00 89.81 184 ARG A N 1
ATOM 1386 C CA . ARG A 1 184 ? -16.247 7.441 31.937 1.00 89.81 184 ARG A CA 1
ATOM 1387 C C . ARG A 1 184 ? -14.845 7.616 32.495 1.00 89.81 184 ARG A C 1
ATOM 1389 O O . ARG A 1 184 ? -14.269 6.675 33.027 1.00 89.81 184 ARG A O 1
ATOM 1396 N N . ARG A 1 185 ? -14.311 8.836 32.438 1.00 87.00 185 ARG A N 1
ATOM 1397 C CA . ARG A 1 185 ? -12.972 9.155 32.967 1.00 87.00 185 ARG A CA 1
ATOM 1398 C C . ARG A 1 185 ? -12.876 9.059 34.490 1.00 87.00 185 ARG A C 1
ATOM 1400 O O . ARG A 1 185 ? -11.772 9.052 35.020 1.00 87.00 185 ARG A O 1
ATOM 1407 N N . LYS A 1 186 ? -14.016 9.024 35.183 1.00 88.75 186 LYS A N 1
ATOM 1408 C CA . LYS A 1 186 ? -14.114 8.933 36.645 1.00 88.75 186 LYS A CA 1
ATOM 1409 C C . LYS A 1 186 ? -14.486 7.530 37.125 1.00 88.75 186 LYS A C 1
ATOM 1411 O O . LYS A 1 186 ? -14.674 7.348 38.325 1.00 88.75 186 LYS A O 1
ATOM 1416 N N . LEU A 1 187 ? -14.626 6.558 36.218 1.00 85.31 187 LEU A N 1
ATOM 1417 C CA . LEU A 1 187 ? -14.982 5.196 36.596 1.00 85.31 187 LEU A CA 1
ATOM 1418 C C . LEU A 1 187 ? -13.895 4.587 37.497 1.00 85.31 187 LEU A C 1
ATOM 1420 O O . LEU A 1 187 ? -12.704 4.750 37.218 1.00 85.31 187 LEU A O 1
ATOM 1424 N N . PRO A 1 188 ? -14.282 3.869 38.563 1.00 81.69 188 PRO A N 1
ATOM 1425 C CA . PRO A 1 188 ? -13.333 3.197 39.437 1.00 81.69 188 PRO A CA 1
ATOM 1426 C C . PRO A 1 188 ? -12.779 1.947 38.737 1.00 81.69 188 PRO A C 1
ATOM 1428 O O . PRO A 1 188 ? -13.387 0.881 38.783 1.00 81.69 188 PRO A O 1
ATOM 1431 N N . VAL A 1 189 ? -11.622 2.080 38.086 1.00 81.62 189 VAL A N 1
ATOM 1432 C CA . VAL A 1 189 ? -10.931 0.995 37.367 1.00 81.62 189 VAL A CA 1
ATOM 1433 C C . VAL A 1 189 ? -9.554 0.776 37.988 1.00 81.62 189 VAL A C 1
ATOM 1435 O O . VAL A 1 189 ? -8.848 1.745 38.260 1.00 81.62 189 VAL A O 1
ATOM 1438 N N . GLN A 1 190 ? -9.149 -0.482 38.204 1.00 78.19 190 GLN A N 1
ATOM 1439 C CA . GLN A 1 190 ? -7.832 -0.788 38.789 1.00 78.19 190 GLN A CA 1
ATOM 1440 C C . GLN A 1 190 ? -6.689 -0.305 37.892 1.00 78.19 190 GLN A C 1
ATOM 1442 O O . GLN A 1 190 ? -5.763 0.363 38.349 1.00 78.19 190 GLN A O 1
ATOM 1447 N N . ARG A 1 191 ? -6.774 -0.637 36.600 1.00 81.88 191 ARG A N 1
ATOM 1448 C CA . ARG A 1 191 ? -5.827 -0.217 35.570 1.00 81.88 191 ARG A CA 1
ATOM 1449 C C . ARG A 1 191 ? -6.590 0.117 34.295 1.00 81.88 191 ARG A C 1
ATOM 1451 O O . ARG A 1 191 ? -7.026 -0.781 33.580 1.00 81.88 191 ARG A O 1
ATOM 1458 N N . VAL A 1 192 ? -6.761 1.412 34.044 1.00 82.88 192 VAL A N 1
ATOM 1459 C CA . VAL A 1 192 ? -7.428 1.912 32.836 1.00 82.88 192 VAL A CA 1
ATOM 1460 C C . VAL A 1 192 ? -6.542 1.664 31.621 1.00 82.88 192 VAL A C 1
ATOM 1462 O O . VAL A 1 192 ? -5.376 2.063 31.605 1.00 82.88 192 VAL A O 1
ATOM 1465 N N . ASP A 1 193 ? -7.115 1.069 30.584 1.00 81.19 193 ASP A N 1
ATOM 1466 C CA . ASP A 1 193 ? -6.555 1.090 29.240 1.00 81.19 193 ASP A CA 1
ATOM 1467 C C . ASP A 1 193 ? -6.819 2.464 28.605 1.00 81.19 193 ASP A C 1
ATOM 1469 O O . ASP A 1 193 ? -7.928 2.780 28.161 1.00 81.19 193 ASP A O 1
ATOM 1473 N N . ALA A 1 194 ? -5.793 3.317 28.608 1.00 80.50 194 ALA A N 1
ATOM 1474 C CA . ALA A 1 194 ? -5.881 4.668 28.063 1.00 80.50 194 ALA A CA 1
ATOM 1475 C C . ALA A 1 194 ? -6.125 4.679 26.543 1.00 80.50 194 ALA A C 1
ATOM 1477 O O . ALA A 1 194 ? -6.816 5.572 26.042 1.00 80.50 194 ALA A O 1
ATOM 1478 N N . ASP A 1 195 ? -5.598 3.688 25.819 1.00 76.06 195 ASP A N 1
ATOM 1479 C CA . ASP A 1 195 ? -5.766 3.578 24.372 1.00 76.06 195 ASP A CA 1
ATOM 1480 C C . ASP A 1 195 ? -7.188 3.138 24.040 1.00 76.06 195 ASP A C 1
ATOM 1482 O O . ASP A 1 195 ? -7.832 3.739 23.179 1.00 76.06 195 ASP A O 1
ATOM 1486 N N . LEU A 1 196 ? -7.727 2.165 24.777 1.00 78.69 196 LEU A N 1
ATOM 1487 C CA . LEU A 1 196 ? -9.119 1.750 24.640 1.00 78.69 196 LEU A CA 1
ATOM 1488 C C . LEU A 1 196 ? -10.081 2.879 25.013 1.00 78.69 196 LEU A C 1
ATOM 1490 O O . LEU A 1 196 ? -11.032 3.123 24.270 1.00 78.69 196 LEU A O 1
ATOM 1494 N N . LEU A 1 197 ? -9.826 3.605 26.107 1.00 85.56 197 LEU A N 1
ATOM 1495 C CA . LEU A 1 197 ? -10.624 4.766 26.509 1.00 85.56 197 LEU A CA 1
ATOM 1496 C C . LEU A 1 197 ? -10.661 5.827 25.404 1.00 85.56 197 LEU A C 1
ATOM 1498 O O . LEU A 1 197 ? -11.735 6.313 25.056 1.00 85.56 197 LEU A O 1
ATOM 1502 N N . ARG A 1 198 ? -9.510 6.143 24.801 1.00 82.75 198 ARG A N 1
ATOM 1503 C CA . ARG A 1 198 ? -9.427 7.082 23.676 1.00 82.75 198 ARG A CA 1
ATOM 1504 C C . ARG A 1 198 ? -10.117 6.547 22.420 1.00 82.75 198 ARG A C 1
ATOM 1506 O O . ARG A 1 198 ? -10.798 7.307 21.735 1.00 82.75 198 ARG A O 1
ATOM 1513 N N . TYR A 1 199 ? -9.930 5.267 22.108 1.00 78.56 199 TYR A N 1
ATOM 1514 C CA . TYR A 1 199 ? -10.485 4.605 20.925 1.00 78.56 199 TYR A CA 1
ATOM 1515 C C . TYR A 1 199 ? -12.016 4.557 20.946 1.00 78.56 199 TYR A C 1
ATOM 1517 O O . TYR A 1 199 ? -12.672 4.653 19.915 1.00 78.56 199 TYR A O 1
ATOM 1525 N N . THR A 1 200 ? -12.584 4.428 22.140 1.00 84.88 200 THR A N 1
ATOM 1526 C CA . THR A 1 200 ? -14.023 4.254 22.368 1.00 84.88 200 THR A CA 1
ATOM 1527 C C . THR A 1 200 ? -14.683 5.535 22.866 1.00 84.88 200 THR A C 1
ATOM 1529 O O . THR A 1 200 ? -15.806 5.500 23.362 1.00 84.88 200 THR A O 1
ATOM 1532 N N . ALA A 1 201 ? -13.989 6.671 22.786 1.00 87.50 201 ALA A N 1
ATOM 1533 C CA . ALA A 1 201 ? -14.550 7.973 23.113 1.00 87.50 201 ALA A CA 1
ATOM 1534 C C . ALA A 1 201 ? -15.688 8.326 22.146 1.00 87.50 201 ALA A C 1
ATOM 1536 O O . ALA A 1 201 ? -15.637 7.989 20.958 1.00 87.50 201 ALA A O 1
ATOM 1537 N N . TYR A 1 202 ? -16.700 9.041 22.640 1.00 88.75 202 TYR A N 1
ATOM 1538 C CA . TYR A 1 202 ? -17.787 9.494 21.775 1.00 88.75 202 TYR A CA 1
ATOM 1539 C C . TYR A 1 202 ? -17.260 10.393 20.633 1.00 88.75 202 TYR A C 1
ATOM 1541 O O . TYR A 1 202 ? -16.376 11.221 20.884 1.00 88.75 202 TYR A O 1
ATOM 1549 N N . PRO A 1 203 ? -17.743 10.269 19.377 1.00 84.88 203 PRO A N 1
ATOM 1550 C CA . PRO A 1 203 ? -17.137 10.968 18.252 1.00 84.88 203 PRO A CA 1
ATOM 1551 C C . PRO A 1 203 ? -17.328 12.480 18.380 1.00 84.88 203 PRO A C 1
ATOM 1553 O O . PRO A 1 203 ? -18.429 12.958 18.656 1.00 84.88 203 PRO A O 1
ATOM 1556 N N . ALA A 1 204 ? -16.263 13.241 18.120 1.00 83.88 204 ALA A N 1
ATOM 1557 C CA . ALA A 1 204 ? -16.323 14.699 18.125 1.00 83.88 204 ALA A CA 1
ATOM 1558 C C . ALA A 1 204 ? -17.327 15.237 17.089 1.00 83.88 204 ALA A C 1
ATOM 1560 O O . ALA A 1 204 ? -17.543 14.635 16.028 1.00 83.88 204 ALA A O 1
ATOM 1561 N N . VAL A 1 205 ? -17.899 16.410 17.375 1.00 80.38 205 VAL A N 1
ATOM 1562 C CA . VAL A 1 205 ? -18.804 17.118 16.460 1.00 80.38 205 VAL A CA 1
ATOM 1563 C C . VAL A 1 205 ? -18.149 17.257 15.081 1.00 80.38 205 VAL A C 1
ATOM 1565 O O . VAL A 1 205 ? -16.984 17.629 14.964 1.00 80.38 205 VAL A O 1
ATOM 1568 N N . GLY A 1 206 ? -18.895 16.917 14.029 1.00 80.81 206 GLY A N 1
ATOM 1569 C CA . GLY A 1 206 ? -18.417 16.953 12.644 1.00 80.81 206 GLY A CA 1
ATOM 1570 C C . GLY A 1 206 ? -17.873 15.625 12.109 1.00 80.81 206 GLY A C 1
ATOM 1571 O O . GLY A 1 206 ? -18.045 15.381 10.920 1.00 80.81 206 GLY A O 1
ATOM 1572 N N . ARG A 1 207 ? -17.340 14.712 12.942 1.00 82.19 207 ARG A N 1
ATOM 1573 C CA . ARG A 1 207 ? -16.798 13.425 12.442 1.00 82.19 207 ARG A CA 1
ATOM 1574 C C . ARG A 1 207 ? -17.841 12.579 11.719 1.00 82.19 207 ARG A C 1
ATOM 1576 O O . ARG A 1 207 ? -17.597 12.143 10.600 1.00 82.19 207 ARG A O 1
ATOM 1583 N N . THR A 1 208 ? -19.023 12.419 12.312 1.00 81.88 208 THR A N 1
ATOM 1584 C CA . THR A 1 208 ? -20.133 11.680 11.687 1.00 81.88 208 THR A CA 1
ATOM 1585 C C . THR A 1 208 ? -20.579 12.337 10.376 1.00 81.88 208 THR A C 1
ATOM 1587 O O . THR A 1 208 ? -20.923 11.645 9.428 1.00 81.88 208 THR A O 1
ATOM 1590 N N . HIS A 1 209 ? -20.539 13.673 10.281 1.00 84.25 209 HIS A N 1
ATOM 1591 C CA . HIS A 1 209 ? -20.869 14.375 9.036 1.00 84.25 209 HIS A CA 1
ATOM 1592 C C . HIS A 1 209 ? -19.810 14.139 7.956 1.00 84.25 209 HIS A C 1
ATOM 1594 O O . HIS A 1 209 ? -20.169 13.902 6.806 1.00 84.25 209 HIS A O 1
ATOM 1600 N N . SER A 1 210 ? -18.524 14.160 8.317 1.00 88.00 210 SER A N 1
ATOM 1601 C CA . SER A 1 210 ? -17.430 13.816 7.404 1.00 88.00 210 SER A CA 1
ATOM 1602 C C . SER A 1 210 ? -17.532 12.371 6.916 1.00 88.00 210 SER A C 1
ATOM 1604 O O . SER A 1 210 ? -17.329 12.123 5.733 1.00 88.00 210 SER A O 1
ATOM 1606 N N . GLU A 1 211 ? -17.902 11.434 7.790 1.00 88.38 211 GLU A N 1
ATOM 1607 C CA . GLU A 1 211 ? -18.131 10.032 7.433 1.00 88.38 211 GLU A CA 1
ATOM 1608 C C . GLU A 1 211 ? -19.323 9.854 6.483 1.00 88.38 211 GLU A C 1
ATOM 1610 O O . GLU A 1 211 ? -19.211 9.166 5.468 1.00 88.38 211 GLU A O 1
ATOM 1615 N N . VAL A 1 212 ? -20.454 10.509 6.758 1.00 86.12 212 VAL A N 1
ATOM 1616 C CA . VAL A 1 212 ? -21.618 10.493 5.858 1.00 86.12 212 VAL A CA 1
ATOM 1617 C C . VAL A 1 212 ? -21.252 11.088 4.498 1.00 86.12 212 VAL A C 1
ATOM 1619 O O . VAL A 1 212 ? -21.537 10.475 3.472 1.00 86.12 212 VAL A O 1
ATOM 1622 N N . ALA A 1 213 ? -20.565 12.234 4.473 1.00 88.69 213 ALA A N 1
ATOM 1623 C CA . ALA A 1 213 ? -20.112 12.862 3.234 1.00 88.69 213 ALA A CA 1
ATOM 1624 C C . ALA A 1 213 ? -19.122 11.973 2.464 1.00 88.69 213 ALA A C 1
ATOM 1626 O O . ALA A 1 213 ? -19.195 11.892 1.240 1.00 88.69 213 ALA A O 1
ATOM 1627 N N . TYR A 1 214 ? -18.216 11.284 3.158 1.00 90.19 214 TYR A N 1
ATOM 1628 C CA . TYR A 1 214 ? -17.293 10.326 2.554 1.00 90.19 214 TYR A CA 1
ATOM 1629 C C . TYR A 1 214 ? -18.043 9.172 1.885 1.00 90.19 214 TYR A C 1
ATOM 1631 O O . TYR A 1 214 ? -17.807 8.888 0.714 1.00 90.19 214 TYR A O 1
ATOM 1639 N N . ASN A 1 215 ? -18.986 8.551 2.597 1.00 87.75 215 ASN A N 1
ATOM 1640 C CA . ASN A 1 215 ? -19.757 7.424 2.073 1.00 87.75 215 ASN A CA 1
ATOM 1641 C C . ASN A 1 215 ? -20.693 7.834 0.922 1.00 87.75 215 ASN A C 1
ATOM 1643 O O . ASN A 1 215 ? -20.880 7.065 -0.012 1.00 87.75 215 ASN A O 1
ATOM 1647 N N . GLN A 1 216 ? -21.258 9.046 0.953 1.00 87.69 216 GLN A N 1
ATOM 1648 C CA . GLN A 1 216 ? -22.102 9.564 -0.133 1.00 87.69 216 GLN A CA 1
ATOM 1649 C C . GLN A 1 216 ? -21.306 9.909 -1.395 1.00 87.69 216 GLN A C 1
ATOM 1651 O O . GLN A 1 216 ? -21.783 9.676 -2.505 1.00 87.69 216 GLN A O 1
ATOM 1656 N N . ASN A 1 217 ? -20.109 10.480 -1.233 1.00 85.69 217 ASN A N 1
ATOM 1657 C CA . ASN A 1 217 ? -19.254 10.845 -2.361 1.00 85.69 217 ASN A CA 1
ATOM 1658 C C . ASN A 1 217 ? -18.490 9.649 -2.938 1.00 85.69 217 ASN A C 1
ATOM 1660 O O . ASN A 1 217 ? -18.075 9.721 -4.092 1.00 85.69 217 ASN A O 1
ATOM 1664 N N . ASP A 1 218 ? -18.291 8.600 -2.133 1.00 85.38 218 ASP A N 1
ATOM 1665 C CA . ASP A 1 218 ? -17.479 7.415 -2.416 1.00 85.38 218 ASP A CA 1
ATOM 1666 C C . ASP A 1 218 ? -16.223 7.766 -3.229 1.00 85.38 218 ASP A C 1
ATOM 1668 O O . ASP A 1 218 ? -16.149 7.542 -4.444 1.00 85.38 218 ASP A O 1
ATOM 1672 N N . PRO A 1 219 ? -15.238 8.416 -2.589 1.00 84.88 219 PRO A N 1
ATOM 1673 C CA . PRO A 1 219 ? -14.199 9.126 -3.315 1.00 84.88 219 PRO A CA 1
ATOM 1674 C C . PRO A 1 219 ? -13.380 8.196 -4.218 1.00 84.88 219 PRO A C 1
ATOM 1676 O O . PRO A 1 219 ? -12.919 8.624 -5.267 1.00 84.88 219 PRO A O 1
ATOM 1679 N N . PHE A 1 220 ? -13.264 6.902 -3.928 1.00 87.75 220 PHE A N 1
ATOM 1680 C CA . PHE A 1 220 ? -12.520 5.986 -4.799 1.00 87.75 220 PHE A CA 1
ATOM 1681 C C . PHE A 1 220 ? -13.218 5.678 -6.136 1.00 87.75 220 PHE A C 1
ATOM 1683 O O . PHE A 1 220 ? -12.577 5.172 -7.060 1.00 87.75 220 PHE A O 1
ATOM 1690 N N . ARG A 1 221 ? -14.491 6.064 -6.305 1.00 88.69 221 ARG A N 1
ATOM 1691 C CA . ARG A 1 221 ? -15.210 5.986 -7.585 1.00 88.69 221 ARG A CA 1
ATOM 1692 C C . ARG A 1 221 ? -14.502 6.743 -8.702 1.00 88.69 221 ARG A C 1
ATOM 1694 O O . ARG A 1 221 ? -14.419 6.261 -9.826 1.00 88.69 221 ARG A O 1
ATOM 1701 N N . LEU A 1 222 ? -14.023 7.953 -8.425 1.00 90.31 222 LEU A N 1
ATOM 1702 C CA . LEU A 1 222 ? -13.443 8.797 -9.469 1.00 90.31 222 LEU A CA 1
ATOM 1703 C C . LEU A 1 222 ? -12.043 8.309 -9.879 1.00 90.31 222 LEU A C 1
ATOM 1705 O O . LEU A 1 222 ? -11.633 8.540 -11.014 1.00 90.31 222 LEU A O 1
ATOM 1709 N N . SER A 1 223 ? -11.342 7.574 -9.010 1.00 91.62 223 SER A N 1
ATOM 1710 C CA . SER A 1 223 ? -10.005 7.035 -9.292 1.00 91.62 223 SER A CA 1
ATOM 1711 C C . SER A 1 223 ? -9.992 6.102 -10.510 1.00 91.62 223 SER A C 1
ATOM 1713 O O . SER A 1 223 ? -9.132 6.251 -11.384 1.00 91.62 223 SER A O 1
ATOM 1715 N N . TRP A 1 224 ? -10.971 5.193 -10.634 1.00 92.50 224 TRP A N 1
ATOM 1716 C CA . TRP A 1 224 ? -11.041 4.307 -11.805 1.00 92.50 224 TRP A CA 1
ATOM 1717 C C . TRP A 1 224 ? -11.430 5.059 -13.077 1.00 92.50 224 TRP A C 1
ATOM 1719 O O . TRP A 1 224 ? -10.897 4.761 -14.145 1.00 92.50 224 TRP A O 1
ATOM 1729 N N . VAL A 1 225 ? -12.304 6.067 -12.974 1.00 95.19 225 VAL A N 1
ATOM 1730 C CA . VAL A 1 225 ? -12.693 6.912 -14.114 1.00 95.19 225 VAL A CA 1
ATOM 1731 C C . VAL A 1 225 ? -11.480 7.679 -14.637 1.00 95.19 225 VAL A C 1
ATOM 1733 O O . VAL A 1 225 ? -11.209 7.661 -15.835 1.00 95.19 225 VAL A O 1
ATOM 1736 N N . LEU A 1 226 ? -10.711 8.308 -13.746 1.00 96.31 226 LEU A N 1
ATOM 1737 C CA . LEU A 1 226 ? -9.504 9.047 -14.116 1.00 96.31 226 LEU A CA 1
ATOM 1738 C C . LEU A 1 226 ? -8.443 8.123 -14.721 1.00 96.31 226 LEU A C 1
ATOM 1740 O O . LEU A 1 226 ? -7.873 8.461 -15.757 1.00 96.31 226 LEU A O 1
ATOM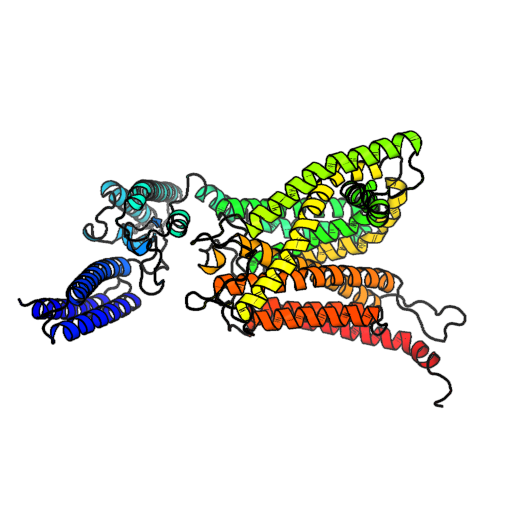 1744 N N . SER A 1 227 ? -8.240 6.932 -14.148 1.00 96.19 227 SER A N 1
ATOM 1745 C CA . SER A 1 227 ? -7.329 5.923 -14.706 1.00 96.19 227 SER A CA 1
ATOM 1746 C C . SER A 1 227 ? -7.769 5.439 -16.090 1.00 96.19 227 SER A C 1
ATOM 1748 O O . SER A 1 227 ? -6.940 5.319 -16.990 1.00 96.19 227 SER A O 1
ATOM 1750 N N . PHE A 1 228 ? -9.070 5.216 -16.300 1.00 97.00 228 PHE A N 1
ATOM 1751 C CA . PHE A 1 228 ? -9.625 4.817 -17.595 1.00 97.00 228 PHE A CA 1
ATOM 1752 C C . PHE A 1 228 ? -9.422 5.897 -18.666 1.00 97.00 228 PHE A C 1
ATOM 1754 O O . PHE A 1 228 ? -8.965 5.609 -19.773 1.00 97.00 228 PHE A O 1
ATOM 1761 N N . LEU A 1 229 ? -9.713 7.156 -18.331 1.00 98.06 229 LEU A N 1
ATOM 1762 C CA . LEU A 1 229 ? -9.504 8.284 -19.239 1.00 98.06 229 LEU A CA 1
ATOM 1763 C C . LEU A 1 229 ? -8.012 8.486 -19.544 1.00 98.06 229 LEU A C 1
ATOM 1765 O O . LEU A 1 229 ? -7.647 8.710 -20.700 1.00 98.06 229 LEU A O 1
ATOM 1769 N N . ALA A 1 230 ? -7.143 8.352 -18.538 1.00 97.69 230 ALA A N 1
ATOM 1770 C CA . ALA A 1 230 ? -5.696 8.423 -18.715 1.00 97.69 230 ALA A CA 1
ATOM 1771 C C . ALA A 1 230 ? -5.185 7.299 -19.633 1.00 97.69 230 ALA A C 1
ATOM 1773 O O . ALA A 1 230 ? -4.383 7.557 -20.532 1.00 97.69 230 ALA A O 1
ATOM 1774 N N . MET A 1 231 ? -5.702 6.078 -19.466 1.00 97.31 231 MET A N 1
ATOM 1775 C CA . MET A 1 231 ? -5.416 4.932 -20.333 1.00 97.31 231 MET A CA 1
ATOM 1776 C C . MET A 1 231 ? -5.824 5.206 -21.780 1.00 97.31 231 MET A C 1
ATOM 1778 O O . MET A 1 231 ? -5.022 4.994 -22.691 1.00 97.31 231 MET A O 1
ATOM 1782 N N . GLY A 1 232 ? -7.031 5.736 -22.002 1.00 97.00 232 GLY A N 1
ATOM 1783 C CA . GLY A 1 232 ? -7.492 6.143 -23.331 1.00 97.00 232 GLY A CA 1
ATOM 1784 C C . GLY A 1 232 ? -6.578 7.193 -23.968 1.00 97.00 232 GLY A C 1
ATOM 1785 O O . GLY A 1 232 ? -6.177 7.050 -25.123 1.00 97.00 232 GLY A O 1
ATOM 1786 N N . ALA A 1 233 ? -6.168 8.208 -23.205 1.00 97.31 233 ALA A N 1
ATOM 1787 C CA . ALA A 1 233 ? -5.243 9.234 -23.680 1.00 97.31 233 ALA A CA 1
ATOM 1788 C C . ALA A 1 233 ? -3.860 8.652 -24.038 1.00 97.31 233 ALA A C 1
ATOM 1790 O O . ALA A 1 233 ? -3.337 8.929 -25.118 1.00 97.31 233 ALA A O 1
ATOM 1791 N N . PHE A 1 234 ? -3.283 7.778 -23.207 1.00 96.62 234 PHE A N 1
ATOM 1792 C CA . PHE A 1 234 ? -2.015 7.118 -23.543 1.00 96.62 234 PHE A CA 1
ATOM 1793 C C . PHE A 1 234 ? -2.128 6.169 -24.739 1.00 96.62 234 PHE A C 1
ATOM 1795 O O . PHE A 1 234 ? -1.182 6.082 -25.521 1.00 96.62 234 PHE A O 1
ATOM 1802 N N . ALA A 1 235 ? -3.266 5.499 -24.936 1.00 94.94 235 ALA A N 1
ATOM 1803 C CA . ALA A 1 235 ? -3.507 4.698 -26.135 1.00 94.94 235 ALA A CA 1
ATOM 1804 C C . ALA A 1 235 ? -3.523 5.579 -27.398 1.00 94.94 235 ALA A C 1
ATOM 1806 O O . ALA A 1 235 ? -2.850 5.274 -28.384 1.00 94.94 235 ALA A O 1
ATOM 1807 N N . LEU A 1 236 ? -4.210 6.726 -27.349 1.00 95.25 236 LEU A N 1
ATOM 1808 C CA . LEU A 1 236 ? -4.250 7.694 -28.450 1.00 95.25 236 LEU A CA 1
ATOM 1809 C C . LEU A 1 236 ? -2.893 8.369 -28.712 1.00 95.25 236 LEU A C 1
ATOM 1811 O O . LEU A 1 236 ? -2.642 8.819 -29.834 1.00 95.25 236 LEU A O 1
ATOM 1815 N N . ALA A 1 237 ? -1.986 8.391 -27.729 1.00 94.12 237 ALA A N 1
ATOM 1816 C CA . ALA A 1 237 ? -0.627 8.906 -27.897 1.00 94.12 237 ALA A CA 1
ATOM 1817 C C . ALA A 1 237 ? 0.226 8.074 -28.878 1.00 94.12 237 ALA A C 1
ATOM 1819 O O . ALA A 1 237 ? 1.191 8.592 -29.437 1.00 94.12 237 ALA A O 1
ATOM 1820 N N . PHE A 1 238 ? -0.149 6.822 -29.171 1.00 89.94 238 PHE A N 1
ATOM 1821 C CA . PHE A 1 238 ? 0.482 6.035 -30.242 1.00 89.94 238 PHE A CA 1
ATOM 1822 C C . PHE A 1 238 ? 0.083 6.498 -31.653 1.00 89.94 238 PHE A C 1
ATOM 1824 O O . PHE A 1 238 ? 0.734 6.119 -32.626 1.00 89.94 238 PHE A O 1
ATOM 1831 N N . GLY A 1 239 ? -0.976 7.303 -31.773 1.00 89.25 239 GLY A N 1
ATOM 1832 C CA . GLY A 1 239 ? -1.476 7.831 -33.037 1.00 89.25 239 GLY A CA 1
ATOM 1833 C C . GLY A 1 239 ? -0.831 9.157 -33.457 1.00 89.25 239 GLY A C 1
ATOM 1834 O O . GLY A 1 239 ? 0.269 9.524 -33.047 1.00 89.25 239 GLY A O 1
ATOM 1835 N N . ARG A 1 240 ? -1.550 9.916 -34.294 1.00 88.56 240 ARG A N 1
ATOM 1836 C CA . ARG A 1 240 ? -1.068 11.192 -34.861 1.00 88.56 240 ARG A CA 1
ATOM 1837 C C . ARG A 1 240 ? -0.953 12.325 -33.833 1.00 88.56 240 ARG A C 1
ATOM 1839 O O . ARG A 1 240 ? -0.157 13.236 -34.025 1.00 88.56 240 ARG A O 1
ATOM 1846 N N . ALA A 1 241 ? -1.706 12.261 -32.735 1.00 90.88 241 ALA A N 1
ATOM 1847 C CA . ALA A 1 241 ? -1.752 13.289 -31.691 1.00 90.88 241 ALA A CA 1
ATOM 1848 C C . ALA A 1 241 ? -0.818 12.983 -30.501 1.00 90.88 241 ALA A C 1
ATOM 1850 O O . ALA A 1 241 ? -1.179 13.215 -29.347 1.00 90.88 241 ALA A O 1
ATOM 1851 N N . ARG A 1 242 ? 0.386 12.458 -30.777 1.00 90.81 242 ARG A N 1
ATOM 1852 C CA . ARG A 1 242 ? 1.315 11.920 -29.767 1.00 90.81 242 ARG A CA 1
ATOM 1853 C C . ARG A 1 242 ? 1.576 12.855 -28.585 1.00 90.81 242 ARG A C 1
ATOM 1855 O O . ARG A 1 242 ? 1.352 12.466 -27.447 1.00 90.81 242 ARG A O 1
ATOM 1862 N N . GLY A 1 243 ? 2.027 14.083 -28.846 1.00 92.62 243 GLY A N 1
ATOM 1863 C CA . GLY A 1 243 ? 2.367 15.050 -27.794 1.00 92.62 243 GLY A CA 1
ATOM 1864 C C . GLY A 1 243 ? 1.165 15.458 -26.929 1.00 92.62 243 GLY A C 1
ATOM 1865 O O . GLY A 1 243 ? 1.209 15.252 -25.716 1.00 92.62 243 GLY A O 1
ATOM 1866 N N . PRO A 1 244 ? 0.080 15.999 -27.520 1.00 95.94 244 PRO A N 1
ATOM 1867 C CA . PRO A 1 244 ? -1.101 16.415 -26.763 1.00 95.94 244 PRO A CA 1
ATOM 1868 C C . PRO A 1 244 ? -1.731 15.288 -25.939 1.00 95.94 244 PRO A C 1
ATOM 1870 O O . PRO A 1 244 ? -2.040 15.488 -24.767 1.00 95.94 244 PRO A O 1
ATOM 1873 N N . MET A 1 245 ? -1.883 14.092 -26.518 1.00 96.81 245 MET A N 1
ATOM 1874 C CA . MET A 1 245 ? -2.502 12.958 -25.824 1.00 96.81 245 MET A CA 1
ATOM 1875 C C . MET A 1 245 ? -1.603 12.383 -24.723 1.00 96.81 245 MET A C 1
ATOM 1877 O O . MET A 1 245 ? -2.104 11.994 -23.671 1.00 96.81 245 MET A O 1
ATOM 1881 N N . PHE A 1 246 ? -0.278 12.398 -24.909 1.00 96.31 246 PHE A N 1
ATOM 1882 C CA . PHE A 1 246 ? 0.671 12.013 -23.863 1.00 96.31 246 PHE A CA 1
ATOM 1883 C C . PHE A 1 246 ? 0.550 12.911 -22.627 1.00 96.31 246 PHE A C 1
ATOM 1885 O O . PHE A 1 246 ? 0.486 12.417 -21.498 1.00 96.31 246 PHE A O 1
ATOM 1892 N N . TRP A 1 247 ? 0.499 14.231 -22.827 1.00 96.38 247 TRP A N 1
ATOM 1893 C CA . TRP A 1 247 ? 0.375 15.174 -21.716 1.00 96.38 247 TRP A CA 1
ATOM 1894 C C . TRP A 1 247 ? -1.009 15.134 -21.081 1.00 96.38 247 TRP A C 1
ATOM 1896 O O . TRP A 1 247 ? -1.084 15.158 -19.860 1.00 96.38 247 TRP A O 1
ATOM 1906 N N . LEU A 1 248 ? -2.077 14.957 -21.866 1.00 97.75 248 LEU A N 1
ATOM 1907 C CA . LEU A 1 248 ? -3.414 14.712 -21.325 1.00 97.75 248 LEU A CA 1
ATOM 1908 C C . LEU A 1 248 ? -3.436 13.466 -20.426 1.00 97.75 248 LEU A C 1
ATOM 1910 O O . LEU A 1 248 ? -3.909 13.543 -19.295 1.00 97.75 248 LEU A O 1
ATOM 1914 N N . GLY A 1 249 ? -2.874 12.343 -20.887 1.00 97.56 249 GLY A N 1
ATOM 1915 C CA . GLY A 1 249 ? -2.769 11.119 -20.087 1.00 97.56 249 GLY A CA 1
ATOM 1916 C C . GLY A 1 249 ? -1.942 11.316 -18.817 1.00 97.56 249 GLY A C 1
ATOM 1917 O O . GLY A 1 249 ? -2.341 10.878 -17.742 1.00 97.56 249 GLY A O 1
ATOM 1918 N N . THR A 1 250 ? -0.830 12.049 -18.913 1.00 97.31 250 THR A N 1
ATOM 1919 C CA . THR A 1 250 ? 0.020 12.381 -17.758 1.00 97.31 250 THR A CA 1
ATOM 1920 C C . THR A 1 250 ? -0.718 13.264 -16.748 1.00 97.31 250 THR A C 1
ATOM 1922 O O . THR A 1 250 ? -0.653 13.007 -15.549 1.00 97.31 250 THR A O 1
ATOM 1925 N N . SER A 1 251 ? -1.449 14.280 -17.209 1.00 98.00 251 SER A N 1
ATOM 1926 C CA . SER A 1 251 ? -2.252 15.153 -16.351 1.00 98.00 251 SER A CA 1
ATOM 1927 C C . SER A 1 251 ? -3.371 14.385 -15.656 1.00 98.00 251 SER A C 1
ATOM 1929 O O . SER A 1 251 ? -3.541 14.540 -14.452 1.00 98.00 251 SER A O 1
ATOM 1931 N N . LEU A 1 252 ? -4.084 13.515 -16.376 1.00 98.12 252 LEU A N 1
ATOM 1932 C CA . LEU A 1 252 ? -5.133 12.675 -15.796 1.00 98.12 252 LEU A CA 1
ATOM 1933 C C . LEU A 1 252 ? -4.574 11.695 -14.755 1.00 98.12 252 LEU A C 1
ATOM 1935 O O . LEU A 1 252 ? -5.191 11.521 -13.710 1.00 98.12 252 LEU A O 1
ATOM 1939 N N . LEU A 1 253 ? -3.388 11.122 -14.991 1.00 97.38 253 LEU A N 1
ATOM 1940 C CA . LEU A 1 253 ? -2.681 10.288 -14.012 1.00 97.38 253 LEU A CA 1
ATOM 1941 C C . LEU A 1 253 ? -2.290 11.079 -12.749 1.00 97.38 253 LEU A C 1
ATOM 1943 O O . LEU A 1 253 ? -2.425 10.581 -11.637 1.00 97.38 253 LEU A O 1
ATOM 1947 N N . ILE A 1 254 ? -1.836 12.329 -12.892 1.00 97.56 254 ILE A N 1
ATOM 1948 C CA . ILE A 1 254 ? -1.549 13.201 -11.739 1.00 97.56 254 ILE A CA 1
ATOM 1949 C C . ILE A 1 254 ? -2.840 13.543 -10.985 1.00 97.56 254 ILE A C 1
ATOM 1951 O O . ILE A 1 254 ? -2.856 13.498 -9.757 1.00 97.56 254 ILE A O 1
ATOM 1955 N N . CYS A 1 255 ? -3.926 13.859 -11.697 1.00 97.31 255 CYS A N 1
ATOM 1956 C CA . CYS A 1 255 ? -5.233 14.096 -11.088 1.00 97.31 255 CYS A CA 1
ATOM 1957 C C . CYS A 1 255 ? -5.735 12.862 -10.331 1.00 97.31 255 CYS A C 1
ATOM 1959 O O . CYS A 1 255 ? -6.246 13.012 -9.226 1.00 97.31 255 CYS A O 1
ATOM 1961 N N . GLU A 1 256 ? -5.554 11.664 -10.892 1.00 96.50 256 GLU A N 1
ATOM 1962 C CA . GLU A 1 256 ? -5.863 10.395 -10.229 1.00 96.50 256 GLU A CA 1
ATOM 1963 C C . GLU A 1 256 ? -5.080 10.249 -8.923 1.00 96.50 256 GLU A C 1
ATOM 1965 O O . GLU A 1 256 ? -5.691 10.065 -7.876 1.00 96.50 256 GLU A O 1
ATOM 1970 N N . LEU A 1 257 ? -3.758 10.435 -8.954 1.00 96.56 257 LEU A N 1
ATOM 1971 C CA . LEU A 1 257 ? -2.912 10.365 -7.761 1.00 96.56 257 LEU A CA 1
ATOM 1972 C C . LEU A 1 257 ? -3.332 11.363 -6.678 1.00 96.56 257 LEU A C 1
ATOM 1974 O O . LEU A 1 257 ? -3.464 10.992 -5.512 1.00 96.56 257 LEU A O 1
ATOM 1978 N N . VAL A 1 258 ? -3.548 12.628 -7.048 1.00 96.38 258 VAL A N 1
ATOM 1979 C CA . VAL A 1 258 ? -3.973 13.671 -6.102 1.00 96.38 258 VAL A CA 1
ATOM 1980 C C . VAL A 1 258 ? -5.327 13.312 -5.502 1.00 96.38 258 VAL A C 1
ATOM 1982 O O . VAL A 1 258 ? -5.493 13.361 -4.285 1.00 96.38 258 VAL A O 1
ATOM 1985 N N . TRP A 1 259 ? -6.278 12.897 -6.335 1.00 95.00 259 TRP A N 1
ATOM 1986 C CA . TRP A 1 259 ? -7.613 12.535 -5.888 1.00 95.00 259 TRP A CA 1
ATOM 1987 C C . TRP A 1 259 ? -7.595 11.325 -4.946 1.00 95.00 259 TRP A C 1
ATOM 1989 O O . TRP A 1 259 ? -8.111 11.401 -3.830 1.00 95.00 259 TRP A O 1
ATOM 1999 N N . THR A 1 260 ? -6.921 10.241 -5.331 1.00 94.38 260 THR A N 1
ATOM 2000 C CA . THR A 1 260 ? -6.768 9.039 -4.501 1.00 94.38 260 THR A CA 1
ATOM 2001 C C . THR A 1 260 ? -6.058 9.365 -3.175 1.00 94.38 260 THR A C 1
ATOM 2003 O O . THR A 1 260 ? -6.471 8.884 -2.120 1.00 94.38 260 THR A O 1
ATOM 2006 N N . ALA A 1 261 ? -5.065 10.263 -3.173 1.00 94.94 261 ALA A N 1
ATOM 2007 C CA . ALA A 1 261 ? -4.431 10.740 -1.942 1.00 94.94 261 ALA A CA 1
ATOM 2008 C C . ALA A 1 261 ? -5.401 11.529 -1.042 1.00 94.94 261 ALA A C 1
ATOM 2010 O O . ALA A 1 261 ? -5.410 11.319 0.172 1.00 94.94 261 ALA A O 1
ATOM 2011 N N . THR A 1 262 ? -6.257 12.391 -1.607 1.00 93.56 262 THR A N 1
ATOM 2012 C CA . THR A 1 262 ? -7.302 13.079 -0.825 1.00 93.56 262 THR A CA 1
ATOM 2013 C C . THR A 1 262 ? -8.349 12.111 -0.272 1.00 93.56 262 THR A C 1
ATOM 2015 O O . THR A 1 262 ? -8.789 12.268 0.868 1.00 93.56 262 THR A O 1
ATOM 2018 N N . ALA A 1 263 ? -8.687 11.058 -1.021 1.00 92.50 263 ALA A N 1
ATOM 2019 C CA . ALA A 1 263 ? -9.573 9.993 -0.568 1.00 92.50 263 ALA A CA 1
ATOM 2020 C C . ALA A 1 263 ? -8.976 9.259 0.644 1.00 92.50 263 ALA A C 1
ATOM 2022 O O . ALA A 1 263 ? -9.652 9.104 1.662 1.00 92.50 263 ALA A O 1
ATOM 2023 N N . PHE A 1 264 ? -7.688 8.905 0.598 1.00 92.69 264 PHE A N 1
ATOM 2024 C CA . PHE A 1 264 ? -6.988 8.349 1.757 1.00 92.69 264 PHE A CA 1
ATOM 2025 C C . PHE A 1 264 ? -6.935 9.326 2.933 1.00 92.69 264 PHE A C 1
ATOM 2027 O O . PHE A 1 264 ? -7.259 8.933 4.049 1.00 92.69 264 PHE A O 1
ATOM 2034 N N . ALA A 1 265 ? -6.596 10.596 2.699 1.00 92.38 265 ALA A N 1
ATOM 2035 C CA . ALA A 1 265 ? -6.538 11.608 3.753 1.00 92.38 265 ALA A CA 1
ATOM 2036 C C . ALA A 1 265 ? -7.892 11.785 4.459 1.00 92.38 265 ALA A C 1
ATOM 2038 O O . ALA A 1 265 ? -7.941 11.850 5.685 1.00 92.38 265 ALA A O 1
ATOM 2039 N N . SER A 1 266 ? -8.994 11.796 3.703 1.00 90.31 266 SER A N 1
ATOM 2040 C CA . SER A 1 266 ? -10.343 11.859 4.274 1.00 90.31 266 SER A CA 1
ATOM 2041 C C . SER A 1 266 ? -10.676 10.618 5.109 1.00 90.31 266 SER A C 1
ATOM 2043 O O . SER A 1 266 ? -11.180 10.754 6.222 1.00 90.31 266 SER A O 1
ATOM 2045 N N . ARG A 1 267 ? -10.306 9.419 4.636 1.00 89.62 267 ARG A N 1
ATOM 2046 C CA . ARG A 1 267 ? -10.484 8.163 5.378 1.00 89.62 267 ARG A CA 1
ATOM 2047 C C . ARG A 1 267 ? -9.684 8.175 6.686 1.00 89.62 267 ARG A C 1
ATOM 2049 O O . ARG A 1 267 ? -10.256 7.884 7.728 1.00 89.62 267 ARG A O 1
ATOM 2056 N N . ILE A 1 268 ? -8.418 8.610 6.650 1.00 89.38 268 ILE A N 1
ATOM 2057 C CA . ILE A 1 268 ? -7.554 8.777 7.836 1.00 89.38 268 ILE A CA 1
ATOM 2058 C C . ILE A 1 268 ? -8.144 9.798 8.811 1.00 89.38 268 ILE A C 1
ATOM 2060 O O . ILE A 1 268 ? -8.100 9.587 10.018 1.00 89.38 268 ILE A O 1
ATOM 2064 N N . ALA A 1 269 ? -8.700 10.906 8.319 1.00 87.75 269 ALA A N 1
ATOM 2065 C CA . ALA A 1 269 ? -9.310 11.920 9.176 1.00 87.75 269 ALA A CA 1
ATOM 2066 C C . ALA A 1 269 ? -10.556 11.397 9.916 1.00 87.75 269 ALA A C 1
ATOM 2068 O O . ALA A 1 269 ? -10.817 11.816 11.045 1.00 87.75 269 ALA A O 1
ATOM 2069 N N . ILE A 1 270 ? -11.306 10.478 9.297 1.00 86.69 270 ILE A N 1
ATOM 2070 C CA . ILE A 1 270 ? -12.489 9.835 9.888 1.00 86.69 270 ILE A CA 1
ATOM 2071 C C . ILE A 1 270 ? -12.073 8.773 10.908 1.00 86.69 270 ILE A C 1
ATOM 2073 O O . ILE A 1 270 ? -12.541 8.796 12.047 1.00 86.69 270 ILE A O 1
ATOM 2077 N N . THR A 1 271 ? -11.181 7.862 10.516 1.00 83.19 271 THR A N 1
ATOM 2078 C CA . THR A 1 271 ? -10.804 6.709 11.340 1.00 83.19 271 THR A CA 1
ATOM 2079 C C . THR A 1 271 ? -9.774 7.059 12.410 1.00 83.19 271 THR A C 1
ATOM 2081 O O . THR A 1 271 ? -9.871 6.618 13.549 1.00 83.19 271 THR A O 1
ATOM 2084 N N . GLY A 1 272 ? -8.800 7.903 12.081 1.00 82.06 272 GLY A N 1
ATOM 2085 C CA . GLY A 1 272 ? -7.630 8.184 12.911 1.00 82.06 272 GLY A CA 1
ATOM 2086 C C . GLY A 1 272 ? -6.456 7.226 12.680 1.00 82.06 272 GLY A C 1
ATOM 2087 O O . GLY A 1 272 ? -5.503 7.255 13.458 1.00 82.06 272 GLY A O 1
ATOM 2088 N N . TRP A 1 273 ? -6.498 6.393 11.634 1.00 82.69 273 TRP A N 1
ATOM 2089 C CA . TRP A 1 273 ? -5.422 5.464 11.263 1.00 82.69 273 TRP A CA 1
ATOM 2090 C C . TRP A 1 273 ? -5.266 5.324 9.746 1.00 82.69 273 TRP A C 1
ATOM 2092 O O . TRP A 1 273 ? -6.176 5.647 8.980 1.00 82.69 273 TRP A O 1
ATOM 2102 N N . ALA A 1 274 ? -4.106 4.825 9.307 1.00 84.44 274 ALA A N 1
ATOM 2103 C CA . ALA A 1 274 ? -3.843 4.538 7.900 1.00 84.44 274 ALA A CA 1
ATOM 2104 C C . ALA A 1 274 ? -4.758 3.402 7.399 1.00 84.44 274 ALA A C 1
ATOM 2106 O O . ALA A 1 274 ? -4.783 2.334 8.015 1.00 84.44 274 ALA A O 1
ATOM 2107 N N . PRO A 1 275 ? -5.501 3.585 6.294 1.00 85.50 275 PRO A N 1
ATOM 2108 C CA . PRO A 1 275 ? -6.474 2.608 5.823 1.00 85.50 275 PRO A CA 1
ATOM 2109 C C . PRO A 1 275 ? -5.782 1.460 5.080 1.00 85.50 275 PRO A C 1
ATOM 2111 O O . PRO A 1 275 ? -5.893 1.376 3.869 1.00 85.50 275 PRO A O 1
ATOM 2114 N N . VAL A 1 276 ? -5.046 0.601 5.788 1.00 83.62 276 VAL A N 1
ATOM 2115 C CA . VAL A 1 276 ? -4.335 -0.587 5.256 1.00 83.62 276 VAL A CA 1
ATOM 2116 C C . VAL A 1 276 ? -4.680 -1.873 6.017 1.00 83.62 276 VAL A C 1
ATOM 2118 O O . VAL A 1 276 ? -3.889 -2.800 6.152 1.00 83.62 276 VAL A O 1
ATOM 2121 N N . THR A 1 277 ? -5.876 -1.900 6.571 1.00 79.56 277 THR A N 1
ATOM 2122 C CA . THR A 1 277 ? -6.368 -2.868 7.551 1.00 79.56 277 THR A CA 1
ATOM 2123 C C . THR A 1 277 ? -7.111 -4.028 6.903 1.00 79.56 277 THR A C 1
ATOM 2125 O O . THR A 1 277 ? -7.275 -5.077 7.521 1.00 79.56 277 THR A O 1
ATOM 2128 N N . ASN A 1 278 ? -7.565 -3.853 5.660 1.00 80.62 278 ASN A N 1
ATOM 2129 C CA . ASN A 1 278 ? -8.368 -4.841 4.956 1.00 80.62 278 ASN A CA 1
ATOM 2130 C C . ASN A 1 278 ? -7.996 -4.982 3.470 1.00 80.62 278 ASN A C 1
ATOM 2132 O O . ASN A 1 278 ? -7.106 -4.322 2.922 1.00 80.62 278 ASN A O 1
ATOM 2136 N N . MET A 1 279 ? -8.699 -5.904 2.818 1.00 78.75 279 MET A N 1
ATOM 2137 C CA . MET A 1 279 ? -8.514 -6.238 1.414 1.00 78.75 279 MET A CA 1
ATOM 2138 C C . MET A 1 279 ? -8.807 -5.071 0.475 1.00 78.75 279 MET A C 1
ATOM 2140 O O . MET A 1 279 ? -7.958 -4.745 -0.351 1.00 78.75 279 MET A O 1
ATOM 2144 N N . TYR A 1 280 ? -9.978 -4.443 0.607 1.00 83.38 280 TYR A N 1
ATOM 2145 C CA . TYR A 1 280 ? -10.385 -3.314 -0.231 1.00 83.38 280 TYR A CA 1
ATOM 2146 C C . TYR A 1 280 ? -9.324 -2.209 -0.247 1.00 83.38 280 TYR A C 1
ATOM 2148 O O . TYR A 1 280 ? -8.904 -1.736 -1.301 1.00 83.38 280 TYR A O 1
ATOM 2156 N N . GLU A 1 281 ? -8.826 -1.878 0.934 1.00 86.25 281 GLU A N 1
ATOM 2157 C CA . GLU A 1 281 ? -7.769 -0.904 1.154 1.00 86.25 281 GLU A CA 1
ATOM 2158 C C . GLU A 1 281 ? -6.466 -1.256 0.419 1.00 86.25 281 GLU A C 1
ATOM 2160 O O . GLU A 1 281 ? -5.886 -0.414 -0.273 1.00 86.25 281 GLU A O 1
ATOM 2165 N N . THR A 1 282 ? -6.046 -2.522 0.470 1.00 85.81 282 THR A N 1
ATOM 2166 C CA . THR A 1 282 ? -4.870 -2.990 -0.280 1.00 85.81 282 THR A CA 1
ATOM 2167 C C . THR A 1 282 ? -5.073 -2.874 -1.795 1.00 85.81 282 THR A C 1
ATOM 2169 O O . THR A 1 282 ? -4.169 -2.415 -2.496 1.00 85.81 282 THR A O 1
ATOM 2172 N N . VAL A 1 283 ? -6.260 -3.226 -2.308 1.00 86.94 283 VAL A N 1
ATOM 2173 C CA . VAL A 1 283 ? -6.586 -3.146 -3.748 1.00 86.94 283 VAL A CA 1
ATOM 2174 C C . VAL A 1 283 ? -6.553 -1.712 -4.272 1.00 86.94 283 VAL A C 1
ATOM 2176 O O . VAL A 1 283 ? -6.343 -1.521 -5.464 1.00 86.94 283 VAL A O 1
ATOM 2179 N N . ILE A 1 284 ? -6.689 -0.702 -3.410 1.00 90.19 284 ILE A N 1
ATOM 2180 C CA . ILE A 1 284 ? -6.570 0.710 -3.798 1.00 90.19 284 ILE A CA 1
ATOM 2181 C C . ILE A 1 284 ? -5.140 1.236 -3.621 1.00 90.19 284 ILE A C 1
ATOM 2183 O O . ILE A 1 284 ? -4.664 2.025 -4.437 1.00 90.19 284 ILE A O 1
ATOM 2187 N N . TYR A 1 285 ? -4.407 0.786 -2.601 1.00 93.62 285 TYR A N 1
ATOM 2188 C CA . TYR A 1 285 ? -3.015 1.210 -2.426 1.00 93.62 285 TYR A CA 1
ATOM 2189 C C . TYR A 1 285 ? -2.077 0.660 -3.508 1.00 93.62 285 TYR A C 1
ATOM 2191 O O . TYR A 1 285 ? -1.169 1.377 -3.930 1.00 93.62 285 TYR A O 1
ATOM 2199 N N . VAL A 1 286 ? -2.292 -0.570 -3.993 1.00 94.50 286 VAL A N 1
ATOM 2200 C CA . VAL A 1 286 ? -1.504 -1.140 -5.104 1.00 94.50 286 VAL A CA 1
ATOM 2201 C C . VAL A 1 286 ? -1.532 -0.238 -6.352 1.00 94.50 286 VAL A C 1
ATOM 2203 O O . VAL A 1 286 ? -0.455 0.163 -6.798 1.00 94.50 286 VAL A O 1
ATOM 2206 N N . PRO A 1 287 ? -2.698 0.125 -6.928 1.00 95.06 287 PRO A N 1
ATOM 2207 C CA . PRO A 1 287 ? -2.758 1.002 -8.091 1.00 95.06 287 PRO A CA 1
ATOM 2208 C C . PRO A 1 287 ? -2.246 2.411 -7.776 1.00 95.06 287 PRO A C 1
ATOM 2210 O O . PRO A 1 287 ? -1.557 2.976 -8.615 1.00 95.06 287 PRO A O 1
ATOM 2213 N N . PHE A 1 288 ? -2.457 2.942 -6.565 1.00 96.31 288 PHE A N 1
ATOM 2214 C CA . PHE A 1 288 ? -1.899 4.239 -6.163 1.00 96.31 288 PHE A CA 1
ATOM 2215 C C . PHE A 1 288 ? -0.359 4.264 -6.209 1.00 96.31 288 PHE A C 1
ATOM 2217 O O . PHE A 1 288 ? 0.241 5.123 -6.860 1.00 96.31 288 PHE A O 1
ATOM 2224 N N . PHE A 1 289 ? 0.310 3.300 -5.566 1.00 96.50 289 PHE A N 1
ATOM 2225 C CA . PHE A 1 289 ? 1.774 3.214 -5.605 1.00 96.50 289 PHE A CA 1
ATOM 2226 C C . PHE A 1 289 ? 2.297 2.860 -7.000 1.00 96.50 289 PHE A C 1
ATOM 2228 O O . PHE A 1 289 ? 3.378 3.312 -7.387 1.00 96.50 289 PHE A O 1
ATOM 2235 N N . LEU A 1 290 ? 1.529 2.098 -7.783 1.00 96.44 290 LEU A N 1
ATOM 2236 C CA . LEU A 1 290 ? 1.862 1.777 -9.168 1.00 96.44 290 LEU A CA 1
ATOM 2237 C C . LEU A 1 290 ? 1.789 3.024 -10.053 1.00 96.44 290 LEU A C 1
ATOM 2239 O O . LEU A 1 290 ? 2.707 3.244 -10.841 1.00 96.44 290 LEU A O 1
ATOM 2243 N N . SER A 1 291 ? 0.768 3.866 -9.886 1.00 96.69 291 SER A N 1
ATOM 2244 C CA . SER A 1 291 ? 0.649 5.173 -10.535 1.00 96.69 291 SER A CA 1
ATOM 2245 C C . SER A 1 291 ? 1.813 6.089 -10.151 1.00 96.69 291 SER A C 1
ATOM 2247 O O . SER A 1 291 ? 2.403 6.724 -11.024 1.00 96.69 291 SER A O 1
ATOM 2249 N N . LEU A 1 292 ? 2.215 6.108 -8.873 1.00 95.25 292 LEU A N 1
ATOM 2250 C CA . LEU A 1 292 ? 3.330 6.925 -8.385 1.00 95.25 292 LEU A CA 1
ATOM 2251 C C . LEU A 1 292 ? 4.668 6.490 -9.005 1.00 95.25 292 LEU A C 1
ATOM 2253 O O . LEU A 1 292 ? 5.401 7.306 -9.572 1.00 95.25 292 LEU A O 1
ATOM 2257 N N . LEU A 1 293 ? 4.972 5.190 -8.939 1.00 93.56 293 LEU A N 1
ATOM 2258 C CA . LEU A 1 293 ? 6.177 4.606 -9.530 1.00 93.56 293 LEU A CA 1
ATOM 2259 C C . LEU A 1 293 ? 6.172 4.743 -11.059 1.00 93.56 293 LEU A C 1
ATOM 2261 O O . LEU A 1 293 ? 7.192 5.052 -11.678 1.00 93.56 293 LEU A O 1
ATOM 2265 N N . GLY A 1 294 ? 5.005 4.543 -11.665 1.00 93.12 294 GLY A N 1
ATOM 2266 C CA . GLY A 1 294 ? 4.762 4.683 -13.089 1.00 93.12 294 GLY A CA 1
ATOM 2267 C C . GLY A 1 294 ? 5.014 6.098 -13.591 1.00 93.12 294 GLY A C 1
ATOM 2268 O O . GLY A 1 294 ? 5.732 6.269 -14.573 1.00 93.12 294 GLY A O 1
ATOM 2269 N N . LEU A 1 295 ? 4.501 7.109 -12.887 1.00 94.38 295 LEU A N 1
ATOM 2270 C CA . LEU A 1 295 ? 4.734 8.520 -13.187 1.00 94.38 295 LEU A CA 1
ATOM 2271 C C . LEU A 1 295 ? 6.220 8.880 -13.062 1.00 94.38 295 LEU A C 1
ATOM 2273 O O . LEU A 1 295 ? 6.767 9.551 -13.941 1.00 94.38 295 LEU A O 1
ATOM 2277 N N . PHE A 1 296 ? 6.893 8.389 -12.016 1.00 91.44 296 PHE A N 1
ATOM 2278 C CA . PHE A 1 296 ? 8.333 8.577 -11.853 1.00 91.44 296 PHE A CA 1
ATOM 2279 C C . PHE A 1 296 ? 9.113 7.996 -13.039 1.00 91.44 296 PHE A C 1
ATOM 2281 O O . PHE A 1 296 ? 9.944 8.687 -13.632 1.00 91.44 296 PHE A O 1
ATOM 2288 N N . PHE A 1 297 ? 8.825 6.757 -13.451 1.00 90.44 297 PHE A N 1
ATOM 2289 C CA . PHE A 1 297 ? 9.493 6.160 -14.608 1.00 90.44 297 PHE A CA 1
ATOM 2290 C C . PHE A 1 297 ? 9.111 6.817 -15.932 1.00 90.44 297 PHE A C 1
ATOM 2292 O O . PHE A 1 297 ? 9.976 6.957 -16.797 1.00 90.44 297 PHE A O 1
ATOM 2299 N N . LEU A 1 298 ? 7.868 7.258 -16.098 1.00 93.38 298 LEU A N 1
ATOM 2300 C CA . LEU A 1 298 ? 7.412 7.977 -17.284 1.00 93.38 298 LEU A CA 1
ATOM 2301 C C . LEU A 1 298 ? 8.208 9.276 -17.479 1.00 93.38 298 LEU A C 1
ATOM 2303 O O . LEU A 1 298 ? 8.694 9.546 -18.577 1.00 93.38 298 LEU A O 1
ATOM 2307 N N . LEU A 1 299 ? 8.400 10.039 -16.399 1.00 93.62 299 LEU A N 1
ATOM 2308 C CA . LEU A 1 299 ? 9.046 11.353 -16.422 1.00 93.62 299 LEU A CA 1
ATOM 2309 C C . LEU A 1 299 ? 10.551 11.322 -16.125 1.00 93.62 299 LEU A C 1
ATOM 2311 O O . LEU A 1 299 ? 11.199 12.365 -16.193 1.00 93.62 299 LEU A O 1
ATOM 2315 N N . ALA A 1 300 ? 11.141 10.152 -15.862 1.00 92.00 300 ALA A N 1
ATOM 2316 C CA . ALA A 1 300 ? 12.552 10.046 -15.484 1.00 92.00 300 ALA A CA 1
ATOM 2317 C C . ALA A 1 300 ? 13.559 10.701 -16.459 1.00 92.00 300 ALA A C 1
ATOM 2319 O O . ALA A 1 300 ? 14.564 11.205 -15.963 1.00 92.00 300 ALA A O 1
ATOM 2320 N N . PRO A 1 301 ? 13.365 10.750 -17.800 1.00 92.38 301 PRO A N 1
ATOM 2321 C CA . PRO A 1 301 ? 14.275 11.501 -18.674 1.00 92.38 301 PRO A CA 1
ATOM 2322 C C . PRO A 1 301 ? 14.276 13.005 -18.375 1.00 92.38 301 PRO A C 1
ATOM 2324 O O . PRO A 1 301 ? 15.303 13.658 -18.518 1.00 92.38 301 PRO A O 1
ATOM 2327 N N . ALA A 1 302 ? 13.134 13.543 -17.939 1.00 91.38 302 ALA A N 1
ATOM 2328 C CA . ALA A 1 302 ? 12.970 14.950 -17.604 1.00 91.38 302 ALA A CA 1
ATOM 2329 C C . ALA A 1 302 ? 13.420 15.254 -16.167 1.00 91.38 302 ALA A C 1
ATOM 2331 O O . ALA A 1 302 ? 14.175 16.196 -15.948 1.00 91.38 302 ALA A O 1
ATOM 2332 N N . CYS A 1 303 ? 12.995 14.461 -15.180 1.00 91.94 303 CYS A N 1
ATOM 2333 C CA . CYS A 1 303 ? 13.283 14.751 -13.772 1.00 91.94 303 CYS A CA 1
ATOM 2334 C C . CYS A 1 303 ? 14.568 14.098 -13.240 1.00 91.94 303 CYS A C 1
ATOM 2336 O O . CYS A 1 303 ? 15.119 14.566 -12.246 1.00 91.94 303 CYS A O 1
ATOM 2338 N N . GLY A 1 304 ? 15.076 13.047 -13.890 1.00 89.62 304 GLY A N 1
ATOM 2339 C CA . GLY A 1 304 ? 16.155 12.213 -13.358 1.00 89.62 304 GLY A CA 1
ATOM 2340 C C . GLY A 1 304 ? 17.451 12.974 -13.095 1.00 89.62 304 GLY A C 1
ATOM 2341 O O . GLY A 1 304 ? 18.096 12.729 -12.079 1.00 89.62 304 GLY A O 1
ATOM 2342 N N . ARG A 1 305 ? 17.800 13.940 -13.956 1.00 88.12 305 ARG A N 1
ATOM 2343 C CA . ARG A 1 305 ? 18.973 14.804 -13.754 1.00 88.12 305 ARG A CA 1
ATOM 2344 C C . ARG A 1 305 ? 18.840 15.635 -12.477 1.00 88.12 305 ARG A C 1
ATOM 2346 O O . ARG A 1 305 ? 19.726 15.575 -11.634 1.00 88.12 305 ARG A O 1
ATOM 2353 N N . GLY A 1 306 ? 17.724 16.347 -12.314 1.00 90.44 306 GLY A N 1
ATOM 2354 C CA . GLY A 1 306 ? 17.465 17.157 -11.122 1.00 90.44 306 GLY A CA 1
ATOM 2355 C C . GLY A 1 306 ? 17.404 16.326 -9.839 1.00 90.44 306 GLY A C 1
ATOM 2356 O O . GLY A 1 306 ? 18.044 16.682 -8.856 1.00 90.44 306 GLY A O 1
ATOM 2357 N N . VAL A 1 307 ? 16.726 15.173 -9.861 1.00 92.38 307 VAL A N 1
ATOM 2358 C CA . VAL A 1 307 ? 16.673 14.251 -8.708 1.00 92.38 307 VAL A CA 1
ATOM 2359 C C . VAL A 1 307 ? 18.067 13.743 -8.339 1.00 92.38 307 VAL A C 1
ATOM 2361 O O . VAL A 1 307 ? 18.428 13.686 -7.166 1.00 92.38 307 VAL A O 1
ATOM 2364 N N . HIS A 1 308 ? 18.879 13.394 -9.334 1.00 90.81 308 HIS A N 1
ATOM 2365 C CA . HIS A 1 308 ? 20.249 12.959 -9.104 1.00 90.81 308 HIS A CA 1
ATOM 2366 C C . HIS A 1 308 ? 21.130 14.102 -8.573 1.00 90.81 308 HIS A C 1
ATOM 2368 O O . HIS A 1 308 ? 21.907 13.879 -7.648 1.00 90.81 308 HIS A O 1
ATOM 2374 N N . ASP A 1 309 ? 20.967 15.333 -9.064 1.00 89.31 309 ASP A N 1
ATOM 2375 C CA . ASP A 1 309 ? 21.638 16.513 -8.506 1.00 89.31 309 ASP A CA 1
ATOM 2376 C C . ASP A 1 309 ? 21.236 16.753 -7.042 1.00 89.31 309 ASP A C 1
ATOM 2378 O O . ASP A 1 309 ? 22.106 16.972 -6.200 1.00 89.31 309 ASP A O 1
ATOM 2382 N N . ALA A 1 310 ? 19.951 16.625 -6.699 1.00 92.31 310 ALA A N 1
ATOM 2383 C CA . ALA A 1 310 ? 19.477 16.687 -5.315 1.00 92.31 310 ALA A CA 1
ATOM 2384 C C . ALA A 1 310 ? 20.083 15.583 -4.430 1.00 92.31 310 ALA A C 1
ATOM 2386 O O . ALA A 1 310 ? 20.483 15.838 -3.293 1.00 92.31 310 ALA A O 1
ATOM 2387 N N . TRP A 1 311 ? 20.195 14.358 -4.949 1.00 93.25 311 TRP A N 1
ATOM 2388 C CA . TRP A 1 311 ? 20.807 13.237 -4.230 1.00 93.25 311 TRP A CA 1
ATOM 2389 C C . TRP A 1 311 ? 22.293 13.472 -3.936 1.00 93.25 311 TRP A C 1
ATOM 2391 O O . TRP A 1 311 ? 22.800 13.069 -2.883 1.00 93.25 311 TRP A O 1
ATOM 2401 N N . ARG A 1 312 ? 22.999 14.130 -4.862 1.00 90.62 312 ARG A N 1
ATOM 2402 C CA . ARG A 1 312 ? 24.406 14.501 -4.691 1.00 90.62 312 ARG A CA 1
ATOM 2403 C C . ARG A 1 312 ? 24.587 15.696 -3.757 1.00 90.62 312 ARG A C 1
ATOM 2405 O O . ARG A 1 312 ? 25.482 15.648 -2.929 1.00 90.62 312 ARG A O 1
ATOM 2412 N N . LEU A 1 313 ? 23.705 16.698 -3.811 1.00 89.88 313 LEU A N 1
ATOM 2413 C CA . LEU A 1 313 ? 23.693 17.843 -2.881 1.00 89.88 313 LEU A CA 1
ATOM 2414 C C . LEU A 1 313 ? 23.430 17.454 -1.420 1.00 89.88 313 LEU A C 1
ATOM 2416 O O . LEU A 1 313 ? 23.779 18.189 -0.504 1.00 89.88 313 LEU A O 1
ATOM 2420 N N . THR A 1 314 ? 22.767 16.321 -1.196 1.00 91.94 314 THR A N 1
ATOM 2421 C CA . THR A 1 314 ? 22.488 15.792 0.147 1.00 91.94 314 THR A CA 1
ATOM 2422 C C . THR A 1 314 ? 23.521 14.753 0.599 1.00 91.94 314 THR A C 1
ATOM 2424 O O . THR A 1 314 ? 23.368 14.140 1.663 1.00 91.94 314 THR A O 1
ATOM 2427 N N . ALA A 1 315 ? 24.574 14.521 -0.195 1.00 89.00 315 ALA A N 1
ATOM 2428 C CA . ALA A 1 315 ? 25.679 13.641 0.167 1.00 89.00 315 ALA A CA 1
ATOM 2429 C C . ALA A 1 315 ? 26.521 14.229 1.316 1.00 89.00 315 ALA A C 1
ATOM 2431 O O . ALA A 1 315 ? 26.326 15.362 1.752 1.00 89.00 315 ALA A O 1
ATOM 2432 N N . MET A 1 316 ? 27.441 13.426 1.863 1.00 84.69 316 MET A N 1
ATOM 2433 C CA . MET A 1 316 ? 28.396 13.949 2.848 1.00 84.69 316 MET A CA 1
ATOM 2434 C C . MET A 1 316 ? 29.381 14.892 2.145 1.00 84.69 316 MET A C 1
ATOM 2436 O O . MET A 1 316 ? 29.803 14.568 1.032 1.00 84.69 316 MET A O 1
ATOM 2440 N N . PRO A 1 317 ? 29.799 16.005 2.775 1.00 80.25 317 PRO A N 1
ATOM 2441 C CA . PRO A 1 317 ? 30.747 16.922 2.164 1.00 80.25 317 PRO A CA 1
ATOM 2442 C C . PRO A 1 317 ? 32.049 16.234 1.715 1.00 80.25 317 PRO A C 1
ATOM 2444 O O . PRO A 1 317 ? 32.541 15.315 2.382 1.00 80.25 317 PRO A O 1
ATOM 2447 N N . PRO A 1 318 ? 32.652 16.699 0.608 1.00 70.12 318 PRO A N 1
ATOM 2448 C CA . PRO A 1 318 ? 33.736 16.004 -0.088 1.00 70.12 318 PRO A CA 1
ATOM 2449 C C . PRO A 1 318 ? 35.044 15.885 0.717 1.00 70.12 318 PRO A C 1
ATOM 2451 O O . PRO A 1 318 ? 35.892 15.063 0.384 1.00 70.12 318 PRO A O 1
ATOM 2454 N N . LEU A 1 319 ? 35.211 16.670 1.787 1.00 67.00 319 LEU A N 1
ATOM 2455 C CA . LEU A 1 319 ? 36.445 16.756 2.582 1.00 67.00 319 LEU A CA 1
ATOM 2456 C C . LEU A 1 319 ? 36.686 15.557 3.518 1.00 67.00 319 LEU A C 1
ATOM 2458 O O . LEU A 1 319 ? 37.778 15.425 4.058 1.00 67.00 319 LEU A O 1
ATOM 2462 N N . LEU A 1 320 ? 35.694 14.681 3.710 1.00 65.38 320 LEU A N 1
ATOM 2463 C CA . LEU A 1 320 ? 35.781 13.575 4.672 1.00 65.38 320 LEU A CA 1
ATOM 2464 C C . LEU A 1 320 ? 36.397 12.292 4.087 1.00 65.38 320 LEU A C 1
ATOM 2466 O O . LEU A 1 320 ? 36.976 11.503 4.827 1.00 65.38 320 LEU A O 1
ATOM 2470 N N . SER A 1 321 ? 36.281 12.048 2.773 1.00 75.69 321 SER A N 1
ATOM 2471 C CA . SER A 1 321 ? 36.969 10.936 2.094 1.00 75.69 321 SER A CA 1
ATOM 2472 C C . SER A 1 321 ? 36.904 11.041 0.559 1.00 75.69 321 SER A C 1
ATOM 2474 O O . SER A 1 321 ? 35.936 11.584 0.024 1.00 75.69 321 SER A O 1
ATOM 2476 N N . PRO A 1 322 ? 37.830 10.407 -0.192 1.00 75.31 322 PRO A N 1
ATOM 2477 C CA . PRO A 1 322 ? 37.775 10.351 -1.661 1.00 75.31 322 PRO A CA 1
ATOM 2478 C C . PRO A 1 322 ? 36.526 9.654 -2.231 1.00 75.31 322 PRO A C 1
ATOM 2480 O O . PRO A 1 322 ? 36.153 9.853 -3.388 1.00 75.31 322 PRO A O 1
ATOM 2483 N N . ARG A 1 323 ? 35.875 8.783 -1.447 1.00 78.69 323 ARG A N 1
ATOM 2484 C CA . ARG A 1 323 ? 34.591 8.170 -1.828 1.00 78.69 323 ARG A CA 1
ATOM 2485 C C . ARG A 1 323 ? 33.451 9.181 -1.702 1.00 78.69 323 ARG A C 1
ATOM 2487 O O . ARG A 1 323 ? 32.692 9.333 -2.652 1.00 78.69 323 ARG A O 1
ATOM 2494 N N . MET A 1 324 ? 33.397 9.916 -0.592 1.00 75.25 324 MET A N 1
ATOM 2495 C CA . MET A 1 324 ? 32.412 10.982 -0.372 1.00 75.25 324 MET A CA 1
ATOM 2496 C C . MET A 1 324 ? 32.597 12.137 -1.360 1.00 75.25 324 MET A C 1
ATOM 2498 O O . MET A 1 324 ? 31.615 12.653 -1.880 1.00 75.25 324 MET A O 1
ATOM 2502 N N . ALA A 1 325 ? 33.842 12.465 -1.718 1.00 73.69 325 ALA A N 1
ATOM 2503 C CA . ALA A 1 325 ? 34.135 13.463 -2.742 1.00 73.69 325 ALA A CA 1
ATOM 2504 C C . ALA A 1 325 ? 33.511 13.125 -4.101 1.00 73.69 325 ALA A C 1
ATOM 2506 O O . ALA A 1 325 ? 32.938 13.992 -4.753 1.00 73.69 325 ALA A O 1
ATOM 2507 N N . ARG A 1 326 ? 33.567 11.852 -4.511 1.00 78.56 326 ARG A N 1
ATOM 2508 C CA . ARG A 1 326 ? 32.936 11.388 -5.756 1.00 78.56 326 ARG A CA 1
ATOM 2509 C C . ARG A 1 326 ? 31.415 11.391 -5.680 1.00 78.56 326 ARG A C 1
ATOM 2511 O O . ARG A 1 326 ? 30.759 11.666 -6.678 1.00 78.56 326 ARG A O 1
ATOM 2518 N N . GLU A 1 327 ? 30.864 11.077 -4.515 1.00 81.81 327 GLU A N 1
ATOM 2519 C CA . GLU A 1 327 ? 29.420 11.037 -4.299 1.00 81.81 327 GLU A CA 1
ATOM 2520 C C . GLU A 1 327 ? 28.788 12.437 -4.282 1.00 81.81 327 GLU A C 1
ATOM 2522 O O . GLU A 1 327 ? 27.716 12.632 -4.852 1.00 81.81 327 GLU A O 1
ATOM 2527 N N . ALA A 1 328 ? 29.471 13.409 -3.672 1.00 81.44 328 ALA A N 1
ATOM 2528 C CA . ALA A 1 328 ? 29.025 14.796 -3.577 1.00 81.44 328 ALA A CA 1
ATOM 2529 C C . ALA A 1 328 ? 29.351 15.635 -4.822 1.00 81.44 328 ALA A C 1
ATOM 2531 O O . ALA A 1 328 ? 28.868 16.758 -4.938 1.00 81.44 328 ALA A O 1
ATOM 2532 N N . ALA A 1 329 ? 30.167 15.135 -5.755 1.00 78.50 329 ALA A N 1
ATOM 2533 C CA . ALA A 1 329 ? 30.569 15.887 -6.944 1.00 78.50 329 ALA A CA 1
ATOM 2534 C C . ALA A 1 329 ? 29.369 16.202 -7.862 1.00 78.50 329 ALA A C 1
ATOM 2536 O O . ALA A 1 329 ? 28.509 15.342 -8.038 1.00 78.50 329 ALA A O 1
ATOM 2537 N N . PRO A 1 330 ? 29.300 17.368 -8.524 1.00 74.19 330 PRO A N 1
ATOM 2538 C CA . PRO A 1 330 ? 28.238 17.676 -9.487 1.00 74.19 330 PRO A CA 1
ATOM 2539 C C . PRO A 1 330 ? 28.109 16.621 -10.598 1.00 74.19 330 PRO A C 1
ATOM 2541 O O . PRO A 1 330 ? 29.088 15.973 -10.975 1.00 74.19 330 PRO A O 1
ATOM 2544 N N . SER A 1 331 ? 26.899 16.432 -11.136 1.00 70.06 331 SER A N 1
ATOM 2545 C CA . SER A 1 331 ? 26.651 15.462 -12.217 1.00 70.06 331 SER A CA 1
ATOM 2546 C C . SER A 1 331 ? 27.256 15.861 -13.566 1.00 70.06 331 SER A C 1
ATOM 2548 O O . SER A 1 331 ? 27.528 14.981 -14.380 1.00 70.06 331 SER A O 1
ATOM 2550 N N . ASP A 1 332 ? 27.495 17.157 -13.786 1.00 66.88 332 ASP A N 1
ATOM 2551 C CA . ASP A 1 332 ? 27.999 17.716 -15.040 1.00 66.88 332 ASP A CA 1
ATOM 2552 C C . ASP A 1 332 ? 29.322 18.478 -14.819 1.00 66.88 332 ASP A C 1
ATOM 2554 O O . ASP A 1 332 ? 29.333 19.484 -14.101 1.00 66.88 332 ASP A O 1
ATOM 2558 N N . PRO A 1 333 ? 30.436 18.043 -15.436 1.00 51.97 333 PRO A N 1
ATOM 2559 C CA . PRO A 1 333 ? 31.735 18.701 -15.320 1.00 51.97 333 PRO A CA 1
ATOM 2560 C C . PRO A 1 333 ? 31.828 20.073 -16.022 1.00 51.97 333 PRO A C 1
ATOM 2562 O O . PRO A 1 333 ? 32.883 20.708 -15.908 1.00 51.97 333 PRO A O 1
ATOM 2565 N N . PHE A 1 334 ? 30.780 20.524 -16.732 1.00 45.62 334 PHE A N 1
ATOM 2566 C CA . PHE A 1 334 ? 30.720 21.795 -17.476 1.00 45.62 334 PHE A CA 1
ATOM 2567 C C . PHE A 1 334 ? 29.912 22.918 -16.794 1.00 45.62 334 PHE A C 1
ATOM 2569 O O . PHE A 1 334 ? 29.731 23.984 -17.386 1.00 45.62 334 PHE A O 1
ATOM 2576 N N . GLN A 1 335 ? 29.467 22.755 -15.540 1.00 55.62 335 GLN A N 1
ATOM 2577 C CA . GLN A 1 335 ? 29.032 23.921 -14.756 1.00 55.62 335 GLN A CA 1
ATOM 2578 C C . GLN A 1 335 ? 30.218 24.899 -14.589 1.00 55.62 335 GLN A C 1
ATOM 2580 O O . GLN A 1 335 ? 31.336 24.438 -14.354 1.00 55.62 335 GLN A O 1
ATOM 2585 N N . PRO A 1 336 ? 30.035 26.231 -14.719 1.00 45.75 336 PRO A N 1
ATOM 2586 C CA . PRO A 1 336 ? 31.134 27.200 -14.678 1.00 45.75 336 PRO A CA 1
ATOM 2587 C C . PRO A 1 336 ? 31.931 27.083 -13.365 1.00 45.75 336 PRO A C 1
ATOM 2589 O O . PRO A 1 336 ? 31.481 27.507 -12.297 1.00 45.75 336 PRO A O 1
ATOM 2592 N N . ARG A 1 337 ? 33.121 26.472 -13.467 1.00 53.66 337 ARG A N 1
ATOM 2593 C CA . ARG A 1 337 ? 33.850 25.841 -12.353 1.00 53.66 337 ARG A CA 1
ATOM 2594 C C . ARG A 1 337 ? 34.251 26.789 -11.220 1.00 53.66 337 ARG A C 1
ATOM 2596 O O . ARG A 1 337 ? 34.201 26.396 -10.067 1.00 53.66 337 ARG A O 1
ATOM 2603 N N . ALA A 1 338 ? 34.548 28.060 -11.491 1.00 49.88 338 ALA A N 1
ATOM 2604 C CA . ALA A 1 338 ? 35.097 28.941 -10.451 1.00 49.88 338 ALA A CA 1
ATOM 2605 C C . ALA A 1 338 ? 34.063 29.468 -9.425 1.00 49.88 338 ALA A C 1
ATOM 2607 O O . ALA A 1 338 ? 34.380 29.592 -8.246 1.00 49.88 338 ALA A O 1
ATOM 2608 N N . LYS A 1 339 ? 32.822 29.777 -9.842 1.00 52.66 339 LYS A N 1
ATOM 2609 C CA . LYS A 1 339 ? 31.741 30.227 -8.928 1.00 52.66 339 LYS A CA 1
ATOM 2610 C C . LYS A 1 339 ? 30.727 29.123 -8.599 1.00 52.66 339 LYS A C 1
ATOM 2612 O O . LYS A 1 339 ? 30.048 29.209 -7.580 1.00 52.66 339 LYS A O 1
ATOM 2617 N N . GLY A 1 340 ? 30.610 28.102 -9.452 1.00 62.62 340 GLY A N 1
ATOM 2618 C CA . GLY A 1 340 ? 29.690 26.979 -9.261 1.00 62.62 340 GLY A CA 1
ATOM 2619 C C . GLY A 1 340 ? 30.153 25.984 -8.195 1.00 62.62 340 GLY A C 1
ATOM 2620 O O . GLY A 1 340 ? 29.333 25.539 -7.397 1.00 62.62 340 GLY A O 1
ATOM 2621 N N . GLU A 1 341 ? 31.455 25.684 -8.121 1.00 67.12 341 GLU A N 1
ATOM 2622 C CA . GLU A 1 341 ? 31.995 24.712 -7.155 1.00 67.12 341 GLU A CA 1
ATOM 2623 C C . GLU A 1 341 ? 31.947 25.228 -5.709 1.00 67.12 341 GLU A C 1
ATOM 2625 O O . GLU A 1 341 ? 31.592 24.478 -4.798 1.00 67.12 341 GLU A O 1
ATOM 2630 N N . SER A 1 342 ? 32.225 26.518 -5.483 1.00 72.12 342 SER A N 1
ATOM 2631 C CA . SER A 1 342 ? 32.154 27.124 -4.146 1.00 72.12 342 SER A CA 1
ATOM 2632 C C . SER A 1 342 ? 30.722 27.160 -3.602 1.00 72.12 342 SER A C 1
ATOM 2634 O O . SER A 1 342 ? 30.494 26.793 -2.450 1.00 72.12 342 SER A O 1
ATOM 2636 N N . MET A 1 343 ? 29.743 27.508 -4.444 1.00 79.69 343 MET A N 1
ATOM 2637 C CA . MET A 1 343 ? 28.320 27.475 -4.087 1.00 79.69 343 MET A CA 1
ATOM 2638 C C . MET A 1 343 ? 27.809 26.041 -3.873 1.00 79.69 343 MET A C 1
ATOM 2640 O O . MET A 1 343 ? 27.074 25.787 -2.923 1.00 79.69 343 MET A O 1
ATOM 2644 N N . TRP A 1 344 ? 28.208 25.083 -4.716 1.00 83.94 344 TRP A N 1
ATOM 2645 C CA . TRP A 1 344 ? 27.818 23.676 -4.571 1.00 83.94 344 TRP A CA 1
ATOM 2646 C C . TRP A 1 344 ? 28.326 23.071 -3.258 1.00 83.94 344 TRP A C 1
ATOM 2648 O O . TRP A 1 344 ? 27.585 22.398 -2.540 1.00 83.94 344 TRP A O 1
ATOM 2658 N N . ASN A 1 345 ? 29.580 23.353 -2.904 1.00 82.12 345 ASN A N 1
ATOM 2659 C CA . ASN A 1 345 ? 30.155 22.915 -1.636 1.00 82.12 345 ASN A CA 1
ATOM 2660 C C . ASN A 1 345 ? 29.462 23.578 -0.441 1.00 82.12 345 ASN A C 1
ATOM 2662 O O . ASN A 1 345 ? 29.158 22.891 0.532 1.00 82.12 345 ASN A O 1
ATOM 2666 N N . LEU A 1 346 ? 29.148 24.876 -0.529 1.00 85.06 346 LEU A N 1
ATOM 2667 C CA . LEU A 1 346 ? 28.374 25.576 0.498 1.00 85.06 346 LEU A CA 1
ATOM 2668 C C . LEU A 1 346 ? 27.003 24.917 0.718 1.00 85.06 346 LEU A C 1
ATOM 2670 O O . LEU A 1 346 ? 26.630 24.661 1.858 1.00 85.06 346 LEU A O 1
ATOM 2674 N N . LEU A 1 347 ? 26.275 24.589 -0.354 1.00 87.62 347 LEU A N 1
ATOM 2675 C CA . LEU A 1 347 ? 24.966 23.934 -0.259 1.00 87.62 347 LEU A CA 1
ATOM 2676 C C . LEU A 1 347 ? 25.047 22.531 0.360 1.00 87.62 347 LEU A C 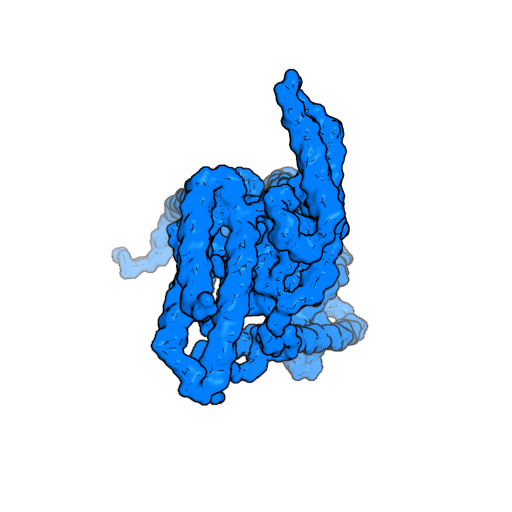1
ATOM 2678 O O . LEU A 1 347 ? 24.212 22.208 1.201 1.00 87.62 347 LEU A O 1
ATOM 2682 N N . ASN A 1 348 ? 26.061 21.728 0.013 1.00 88.69 348 ASN A N 1
ATOM 2683 C CA . ASN A 1 348 ? 26.297 20.432 0.669 1.00 88.69 348 ASN A CA 1
ATOM 2684 C C . ASN A 1 348 ? 26.493 20.594 2.184 1.00 88.69 348 ASN A C 1
ATOM 2686 O O . ASN A 1 348 ? 25.908 19.857 2.976 1.00 88.69 348 ASN A O 1
ATOM 2690 N N . TRP A 1 349 ? 27.291 21.582 2.600 1.00 87.12 349 TRP A N 1
ATOM 2691 C CA . TRP A 1 349 ? 27.514 21.875 4.018 1.00 87.12 349 TRP A CA 1
ATOM 2692 C C . TRP A 1 349 ? 26.250 22.367 4.725 1.00 87.12 349 TRP A C 1
ATOM 2694 O O . TRP A 1 349 ? 25.959 21.917 5.832 1.00 87.12 349 TRP A O 1
ATOM 2704 N N . LEU A 1 350 ? 25.465 23.232 4.080 1.00 91.50 350 LEU A N 1
ATOM 2705 C CA . LEU A 1 350 ? 24.188 23.699 4.623 1.00 91.50 350 LEU A CA 1
ATOM 2706 C C . LEU A 1 350 ? 23.179 22.554 4.784 1.00 91.50 350 LEU A C 1
ATOM 2708 O O . LEU A 1 350 ? 22.444 22.532 5.767 1.00 91.50 350 LEU A O 1
ATOM 2712 N N . LEU A 1 351 ? 23.160 21.588 3.861 1.00 92.56 351 LEU A N 1
ATOM 2713 C CA . LEU A 1 351 ? 22.266 20.425 3.910 1.00 92.56 351 LEU A CA 1
ATOM 2714 C C . LEU A 1 351 ? 22.738 19.330 4.880 1.00 92.56 351 LEU A C 1
ATOM 2716 O O . LEU A 1 351 ? 21.921 18.508 5.304 1.00 92.56 351 LEU A O 1
ATOM 2720 N N . LEU A 1 352 ? 24.012 19.334 5.292 1.00 91.31 352 LEU A N 1
ATOM 2721 C CA . LEU A 1 352 ? 24.528 18.396 6.291 1.00 91.31 352 LEU A CA 1
ATOM 2722 C C . LEU A 1 352 ? 23.829 18.568 7.647 1.00 91.31 352 LEU A C 1
ATOM 2724 O O . LEU A 1 352 ? 23.462 17.571 8.264 1.00 91.31 352 LEU A O 1
ATOM 2728 N N . GLY A 1 353 ? 23.609 19.808 8.096 1.00 92.88 353 GLY A N 1
ATOM 2729 C CA . GLY A 1 353 ? 22.939 20.097 9.370 1.00 92.88 353 GLY A CA 1
ATOM 2730 C C . GLY A 1 353 ? 21.542 19.463 9.461 1.00 92.88 353 GLY A C 1
ATOM 2731 O O . GLY A 1 353 ? 21.329 18.603 10.319 1.00 92.88 353 GLY A O 1
ATOM 2732 N N . PRO A 1 354 ? 20.609 19.793 8.545 1.00 95.19 354 PRO A N 1
ATOM 2733 C CA . PRO A 1 354 ? 19.299 19.150 8.452 1.00 95.19 354 PRO A CA 1
ATOM 2734 C C . PRO A 1 354 ? 19.376 17.627 8.308 1.00 95.19 354 PRO A C 1
ATOM 2736 O O . PRO A 1 354 ? 18.561 16.916 8.894 1.00 95.19 354 PRO A O 1
ATOM 2739 N N . ARG A 1 355 ? 20.366 17.098 7.573 1.00 93.50 355 ARG A N 1
ATOM 2740 C CA . ARG A 1 355 ? 20.552 15.647 7.425 1.00 93.50 355 ARG A CA 1
ATOM 2741 C C . ARG A 1 355 ? 20.919 14.984 8.749 1.00 93.50 355 ARG A C 1
ATOM 2743 O O . ARG A 1 355 ? 20.365 13.934 9.069 1.00 93.50 355 ARG A O 1
ATOM 2750 N N . MET A 1 356 ? 21.828 15.579 9.518 1.00 94.75 356 MET A N 1
ATOM 2751 C CA . MET A 1 356 ? 22.239 15.056 10.822 1.00 94.75 356 MET A CA 1
ATOM 2752 C C . MET A 1 356 ? 21.142 15.204 11.867 1.00 94.75 356 MET A C 1
ATOM 2754 O O . MET A 1 356 ? 20.883 14.248 12.592 1.00 94.75 356 MET A O 1
ATOM 2758 N N . ALA A 1 357 ? 20.420 16.325 11.862 1.00 95.81 357 ALA A N 1
ATOM 2759 C CA . ALA A 1 357 ? 19.229 16.499 12.686 1.00 95.81 357 ALA A CA 1
ATOM 2760 C C . ALA A 1 357 ? 18.164 15.435 12.368 1.00 95.81 357 ALA A C 1
ATOM 2762 O O . ALA A 1 357 ? 17.660 14.778 13.274 1.00 95.81 357 ALA A O 1
ATOM 2763 N N . GLY A 1 358 ? 17.880 15.194 11.083 1.00 95.88 358 GLY A N 1
ATOM 2764 C CA . GLY A 1 358 ? 16.957 14.144 10.654 1.00 95.88 358 GLY A CA 1
ATOM 2765 C C . GLY A 1 358 ? 17.433 12.736 11.025 1.00 95.88 358 GLY A C 1
ATOM 2766 O O . GLY A 1 358 ? 16.626 11.910 11.435 1.00 95.88 358 GLY A O 1
ATOM 2767 N N . SER A 1 359 ? 18.739 12.465 10.948 1.00 96.06 359 SER A N 1
ATOM 2768 C CA . SER A 1 359 ? 19.323 11.176 11.362 1.00 96.06 359 SER A CA 1
ATOM 2769 C C . SER A 1 359 ? 19.183 10.958 12.870 1.00 96.06 359 SER A C 1
ATOM 2771 O O . SER A 1 359 ? 18.767 9.884 13.298 1.00 96.06 359 SER A O 1
ATOM 2773 N N . GLY A 1 360 ? 19.461 11.993 13.669 1.00 96.94 360 GLY A N 1
ATOM 2774 C CA . GLY A 1 360 ? 19.248 11.977 15.115 1.00 96.94 360 GLY A CA 1
ATOM 2775 C C . GLY A 1 360 ? 17.776 11.796 15.484 1.00 96.94 360 GLY A C 1
ATOM 2776 O O . GLY A 1 360 ? 17.470 11.008 16.371 1.00 96.94 360 GLY A O 1
ATOM 2777 N N . LEU A 1 361 ? 16.861 12.446 14.757 1.00 96.38 361 LEU A N 1
ATOM 2778 C CA . LEU A 1 361 ? 15.421 12.274 14.947 1.00 96.38 361 LEU A CA 1
ATOM 2779 C C . LEU A 1 361 ? 14.974 10.840 14.635 1.00 96.38 361 LEU A C 1
ATOM 2781 O O . LEU A 1 361 ? 14.255 10.253 15.434 1.00 96.38 361 LEU A O 1
ATOM 2785 N N . VAL A 1 362 ? 15.412 10.260 13.512 1.00 95.62 362 VAL A N 1
ATOM 2786 C CA . VAL A 1 362 ? 15.085 8.866 13.157 1.00 95.62 362 VAL A CA 1
ATOM 2787 C C . VAL A 1 362 ? 15.623 7.896 14.209 1.00 95.62 362 VAL A C 1
ATOM 2789 O O . VAL A 1 362 ? 14.890 7.008 14.636 1.00 95.62 362 VAL A O 1
ATOM 2792 N N . LEU A 1 363 ? 16.863 8.083 14.671 1.00 96.06 363 LEU A N 1
ATOM 2793 C CA . LEU A 1 363 ? 17.434 7.273 15.748 1.00 96.06 363 LEU A CA 1
ATOM 2794 C C . LEU A 1 363 ? 16.624 7.412 17.041 1.00 96.06 363 LEU A C 1
ATOM 2796 O O . LEU A 1 363 ? 16.293 6.407 17.663 1.00 96.06 363 LEU A O 1
ATOM 2800 N N . TRP A 1 364 ? 16.282 8.640 17.430 1.00 95.06 364 TRP A N 1
ATOM 2801 C CA . TRP A 1 364 ? 15.509 8.893 18.639 1.00 95.06 364 TRP A CA 1
ATOM 2802 C C . TRP A 1 364 ? 14.127 8.240 18.560 1.00 95.06 364 TRP A C 1
ATOM 2804 O O . TRP A 1 364 ? 13.769 7.490 19.460 1.00 95.06 364 TRP A O 1
ATOM 2814 N N . VAL A 1 365 ? 13.384 8.438 17.466 1.00 92.31 365 VAL A N 1
ATOM 2815 C CA . VAL A 1 365 ? 12.048 7.845 17.283 1.00 92.31 365 VAL A CA 1
ATOM 2816 C C . VAL A 1 365 ? 12.105 6.319 17.308 1.00 92.31 365 VAL A C 1
ATOM 2818 O O . VAL A 1 365 ? 11.296 5.693 17.984 1.00 92.31 365 VAL A O 1
ATOM 2821 N N . LEU A 1 366 ? 13.046 5.710 16.581 1.00 92.25 366 LEU A N 1
ATOM 2822 C CA . LEU A 1 366 ? 13.082 4.255 16.435 1.00 92.25 366 LEU A CA 1
ATOM 2823 C C . LEU A 1 366 ? 13.710 3.540 17.635 1.00 92.25 366 LEU A C 1
ATOM 2825 O O . LEU A 1 366 ? 13.356 2.395 17.892 1.00 92.25 366 LEU A O 1
ATOM 2829 N N . ALA A 1 367 ? 14.634 4.173 18.359 1.00 92.44 367 ALA A N 1
ATOM 2830 C CA . ALA A 1 367 ? 15.466 3.473 19.338 1.00 92.44 367 ALA A CA 1
ATOM 2831 C C . ALA A 1 367 ? 15.476 4.070 20.752 1.00 92.44 367 ALA A C 1
ATOM 2833 O O . ALA A 1 367 ? 16.107 3.494 21.635 1.00 92.44 367 ALA A O 1
ATOM 2834 N N . MET A 1 368 ? 14.813 5.208 20.986 1.00 90.25 368 MET A N 1
ATOM 2835 C CA . MET A 1 368 ? 14.834 5.891 22.290 1.00 90.25 368 MET A CA 1
ATOM 2836 C C . MET A 1 368 ? 13.455 6.361 22.759 1.00 90.25 368 MET A C 1
ATOM 2838 O O . MET A 1 368 ? 13.200 6.397 23.960 1.00 90.25 368 MET A O 1
ATOM 2842 N N . ALA A 1 369 ? 12.574 6.747 21.838 1.00 88.88 369 ALA A N 1
ATOM 2843 C CA . ALA A 1 369 ? 11.236 7.203 22.165 1.00 88.88 369 ALA A CA 1
ATOM 2844 C C . ALA A 1 369 ? 10.386 6.026 22.676 1.00 88.88 369 ALA A C 1
ATOM 2846 O O . ALA A 1 369 ? 10.413 4.948 22.071 1.00 88.88 369 ALA A O 1
ATOM 2847 N N . PRO A 1 370 ? 9.623 6.217 23.768 1.00 82.44 370 PRO A N 1
ATOM 2848 C CA . PRO A 1 370 ? 8.721 5.192 24.261 1.00 82.44 370 PRO A CA 1
ATOM 2849 C C . PRO A 1 370 ? 7.618 4.926 23.233 1.00 82.44 370 PRO A C 1
ATOM 2851 O O . PRO A 1 370 ? 7.020 5.840 22.665 1.00 82.44 370 PRO A O 1
ATOM 2854 N N . TYR A 1 371 ? 7.358 3.647 23.026 1.00 73.19 371 TYR A N 1
ATOM 2855 C CA . TYR A 1 371 ? 6.494 3.073 22.021 1.00 73.19 371 TYR A CA 1
ATOM 2856 C C . TYR A 1 371 ? 5.610 1.999 22.665 1.00 73.19 371 TYR A C 1
ATOM 2858 O O . TYR A 1 371 ? 6.106 1.062 23.294 1.00 73.19 371 TYR A O 1
ATOM 2866 N N . ALA A 1 372 ? 4.295 2.160 22.498 1.00 64.75 372 ALA A N 1
ATOM 2867 C CA . ALA A 1 372 ? 3.248 1.331 23.094 1.00 64.75 372 ALA A CA 1
ATOM 2868 C C . ALA A 1 372 ? 3.269 1.259 24.642 1.00 64.75 372 ALA A C 1
ATOM 2870 O O . ALA A 1 372 ? 4.093 1.866 25.338 1.00 64.75 372 ALA A O 1
ATOM 2871 N N . ALA A 1 373 ? 2.290 0.544 25.203 1.00 54.34 373 ALA A N 1
ATOM 2872 C CA . ALA A 1 373 ? 2.164 0.350 26.641 1.00 54.34 373 ALA A CA 1
ATOM 2873 C C . ALA A 1 373 ? 3.404 -0.364 27.217 1.00 54.34 373 ALA A C 1
ATOM 2875 O O . ALA A 1 373 ? 3.864 -1.375 26.692 1.00 54.34 373 ALA A O 1
ATOM 2876 N N . GLY A 1 374 ? 3.942 0.160 28.324 1.00 59.62 374 GLY A N 1
ATOM 2877 C CA . GLY A 1 374 ? 5.121 -0.401 28.997 1.00 59.62 374 GLY A CA 1
ATOM 2878 C C . GLY A 1 374 ? 6.461 0.253 28.639 1.00 59.62 374 GLY A C 1
ATOM 2879 O O . GLY A 1 374 ? 7.487 -0.213 29.122 1.00 59.62 374 GLY A O 1
ATOM 2880 N N . GLY A 1 375 ? 6.472 1.329 27.840 1.00 67.00 375 GLY A N 1
ATOM 2881 C CA . GLY A 1 375 ? 7.669 2.155 27.620 1.00 67.00 375 GLY A CA 1
ATOM 2882 C C . GLY A 1 375 ? 8.777 1.477 26.809 1.00 67.00 375 GLY A C 1
ATOM 2883 O O . GLY A 1 375 ? 9.940 1.856 26.930 1.00 67.00 375 GLY A O 1
ATOM 2884 N N . ARG A 1 376 ? 8.430 0.469 25.999 1.00 74.50 376 ARG A N 1
ATOM 2885 C CA . ARG A 1 376 ? 9.365 -0.207 25.087 1.00 74.50 376 ARG A CA 1
ATOM 2886 C C . ARG A 1 376 ? 9.792 0.751 23.977 1.00 74.50 376 ARG A C 1
ATOM 2888 O O . ARG A 1 376 ? 9.082 1.703 23.696 1.00 74.50 376 ARG A O 1
ATOM 2895 N N . THR A 1 377 ? 10.926 0.523 23.331 1.00 86.00 377 THR A N 1
ATOM 2896 C CA . THR A 1 377 ? 11.267 1.223 22.081 1.00 86.00 377 THR A CA 1
ATOM 2897 C C . THR A 1 377 ? 10.874 0.352 20.888 1.00 86.00 377 THR A C 1
ATOM 2899 O O . THR A 1 377 ? 10.662 -0.851 21.040 1.00 86.00 377 THR A O 1
ATOM 2902 N N . ILE A 1 378 ? 10.762 0.940 19.692 1.00 87.31 378 ILE A N 1
ATOM 2903 C CA . ILE A 1 378 ? 10.445 0.184 18.464 1.00 87.31 378 ILE A CA 1
ATOM 2904 C C . ILE A 1 378 ? 11.567 -0.818 18.158 1.00 87.31 378 ILE A C 1
ATOM 2906 O O . ILE A 1 378 ? 11.319 -1.983 17.863 1.00 87.31 378 ILE A O 1
ATOM 2910 N N . ILE A 1 379 ? 12.815 -0.354 18.240 1.00 89.25 379 ILE A N 1
ATOM 2911 C CA . ILE A 1 379 ? 14.026 -1.158 18.111 1.00 89.25 379 ILE A CA 1
ATOM 2912 C C . ILE A 1 379 ? 14.846 -0.964 19.382 1.00 89.25 379 ILE A C 1
ATOM 2914 O O . ILE A 1 379 ? 15.140 0.160 19.789 1.00 89.25 379 ILE A O 1
ATOM 2918 N N . ASN A 1 380 ? 15.239 -2.059 20.020 1.00 87.94 380 ASN A N 1
ATOM 2919 C CA . ASN A 1 380 ? 16.069 -1.996 21.216 1.00 87.94 380 ASN A CA 1
ATOM 2920 C C . ASN A 1 380 ? 17.546 -1.853 20.837 1.00 87.94 380 ASN A C 1
ATOM 2922 O O . ASN A 1 380 ? 18.055 -2.610 20.012 1.00 87.94 380 ASN A O 1
ATOM 2926 N N . LEU A 1 381 ? 18.255 -0.913 21.471 1.00 89.31 381 LEU A N 1
ATOM 2927 C CA . LEU A 1 381 ? 19.705 -0.764 21.282 1.00 89.31 381 LEU A CA 1
ATOM 2928 C C . LEU A 1 381 ? 20.489 -1.925 21.900 1.00 89.31 381 LEU A C 1
ATOM 2930 O O . LEU A 1 381 ? 21.537 -2.308 21.384 1.00 89.31 381 LEU A O 1
ATOM 2934 N N . LEU A 1 382 ? 19.961 -2.507 22.976 1.00 87.69 382 LEU A N 1
ATOM 2935 C CA . LEU A 1 382 ? 20.538 -3.652 23.669 1.00 87.69 382 LEU A CA 1
ATOM 2936 C C . LEU A 1 382 ? 19.623 -4.874 23.522 1.00 87.69 382 LEU A C 1
ATOM 2938 O O . LEU A 1 382 ? 18.402 -4.712 23.450 1.00 87.69 382 LEU A O 1
ATOM 2942 N N . PRO A 1 383 ? 20.186 -6.091 23.477 1.00 86.38 383 PRO A N 1
ATOM 2943 C CA . PRO A 1 383 ? 19.384 -7.298 23.374 1.00 86.38 383 PRO A CA 1
ATOM 2944 C C . PRO A 1 383 ? 18.582 -7.514 24.663 1.00 86.38 383 PRO A C 1
ATOM 2946 O O . PRO A 1 383 ? 19.103 -7.345 25.766 1.00 86.38 383 PRO A O 1
ATOM 2949 N N . GLN A 1 384 ? 17.309 -7.886 24.521 1.00 80.50 384 GLN A N 1
ATOM 2950 C CA . GLN A 1 384 ? 16.414 -8.121 25.655 1.00 80.50 384 GLN A CA 1
ATOM 2951 C C . GLN A 1 384 ? 16.451 -9.589 26.101 1.00 80.50 384 GLN A C 1
ATOM 2953 O O . GLN A 1 384 ? 16.477 -10.507 25.277 1.00 80.50 384 GLN A O 1
ATOM 2958 N N . ALA A 1 385 ? 16.433 -9.813 27.412 1.00 80.06 385 ALA A N 1
ATOM 2959 C CA . ALA A 1 385 ? 16.236 -11.132 28.003 1.00 80.06 385 ALA A CA 1
ATOM 2960 C C . ALA A 1 385 ? 14.778 -11.306 28.451 1.00 80.06 385 ALA A C 1
ATOM 2962 O O . ALA A 1 385 ? 14.086 -10.321 28.718 1.00 80.06 385 ALA A O 1
ATOM 2963 N N . ASP A 1 386 ? 14.315 -12.555 28.501 1.00 77.69 386 ASP A N 1
ATOM 2964 C CA . ASP A 1 386 ? 12.988 -12.873 29.035 1.00 77.69 386 ASP A CA 1
ATOM 2965 C C . ASP A 1 386 ? 12.928 -12.518 30.527 1.00 77.69 386 ASP A C 1
ATOM 2967 O O . ASP A 1 386 ? 13.958 -12.509 31.198 1.00 77.69 386 ASP A O 1
ATOM 2971 N N . ILE A 1 387 ? 11.729 -12.272 31.064 1.00 71.62 387 ILE A N 1
ATOM 2972 C CA . ILE A 1 387 ? 11.534 -11.836 32.463 1.00 71.62 387 ILE A CA 1
ATOM 2973 C C . ILE A 1 387 ? 12.224 -12.782 33.466 1.00 71.62 387 ILE A C 1
ATOM 2975 O O . ILE A 1 387 ? 12.770 -12.326 34.468 1.00 71.62 387 ILE A O 1
ATOM 2979 N N . ASP A 1 388 ? 12.281 -14.078 33.149 1.00 76.75 388 ASP A N 1
ATOM 2980 C CA . ASP A 1 388 ? 12.847 -15.118 34.015 1.00 76.75 388 ASP A CA 1
ATOM 2981 C C . ASP A 1 388 ? 14.318 -15.454 33.702 1.00 76.75 388 ASP A C 1
ATOM 2983 O O . ASP A 1 388 ? 14.873 -16.416 34.239 1.00 76.75 388 ASP A O 1
ATOM 2987 N N . ARG A 1 389 ? 14.966 -14.717 32.788 1.00 75.44 389 ARG A N 1
ATOM 2988 C CA . ARG A 1 389 ? 16.325 -15.014 32.312 1.00 75.44 389 ARG A CA 1
ATOM 2989 C C . ARG A 1 389 ? 17.217 -13.780 32.358 1.00 75.44 389 ARG A C 1
ATOM 2991 O O . ARG A 1 389 ? 16.826 -12.684 31.992 1.00 75.44 389 ARG A O 1
ATOM 2998 N N . SER A 1 390 ? 18.477 -13.981 32.734 1.00 79.56 390 SER A N 1
ATOM 2999 C CA . SER A 1 390 ? 19.503 -12.930 32.696 1.00 79.56 390 SER A CA 1
ATOM 3000 C C . SER A 1 390 ? 20.161 -12.762 31.321 1.00 79.56 390 SER A C 1
ATOM 3002 O O . SER A 1 390 ? 20.867 -11.782 31.098 1.00 79.56 390 SER A O 1
ATOM 3004 N N . ILE A 1 391 ? 19.954 -13.712 30.402 1.00 83.31 391 ILE A N 1
ATOM 3005 C CA . ILE A 1 391 ? 20.585 -13.747 29.076 1.00 83.31 391 ILE A CA 1
ATOM 3006 C C . ILE A 1 391 ? 19.493 -13.852 27.995 1.00 83.31 391 I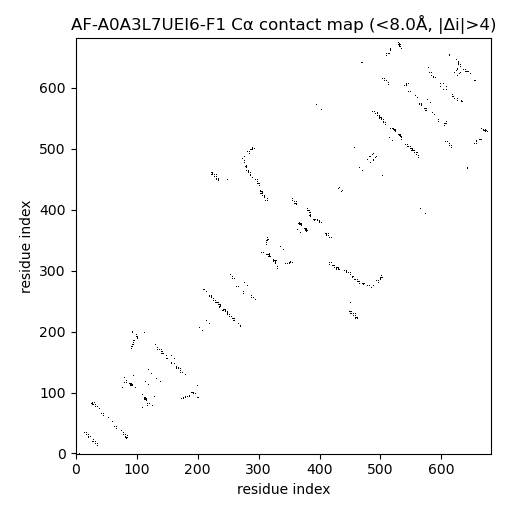LE A C 1
ATOM 3008 O O . ILE A 1 391 ? 18.541 -14.619 28.177 1.00 83.31 391 ILE A O 1
ATOM 3012 N N . PRO A 1 392 ? 19.622 -13.124 26.867 1.00 85.31 392 PRO A N 1
ATOM 3013 C CA . PRO A 1 392 ? 18.724 -13.248 25.722 1.00 85.31 392 PRO A CA 1
ATOM 3014 C C . PRO A 1 392 ? 18.642 -14.682 25.198 1.00 85.31 392 PRO A C 1
ATOM 3016 O O . PRO A 1 392 ? 19.658 -15.360 25.038 1.00 85.31 392 PRO A O 1
ATOM 3019 N N . ASN A 1 393 ? 17.430 -15.132 24.880 1.00 88.44 393 ASN A N 1
ATOM 3020 C CA . ASN A 1 393 ? 17.244 -16.365 24.124 1.00 88.44 393 ASN A CA 1
ATOM 3021 C C . ASN A 1 393 ? 17.602 -16.144 22.632 1.00 88.44 393 ASN A C 1
ATOM 3023 O O . ASN A 1 393 ? 17.848 -15.017 22.191 1.00 88.44 393 ASN A O 1
ATOM 3027 N N . LEU A 1 394 ? 17.623 -17.221 21.837 1.00 87.81 394 LEU A N 1
ATOM 3028 C CA . LEU A 1 394 ? 17.973 -17.135 20.415 1.00 87.81 394 LEU A CA 1
ATOM 3029 C C . LEU A 1 394 ? 17.007 -16.246 19.613 1.00 87.81 394 LEU A C 1
ATOM 3031 O O . LEU A 1 394 ? 17.473 -15.482 18.772 1.00 87.81 394 LEU A O 1
ATOM 3035 N N . ASN A 1 395 ? 15.696 -16.311 19.877 1.00 87.62 395 ASN A N 1
ATOM 3036 C CA . ASN A 1 395 ? 14.709 -15.456 19.209 1.00 87.62 395 ASN A CA 1
ATOM 3037 C C . ASN A 1 395 ? 15.011 -13.976 19.480 1.00 87.62 395 ASN A C 1
ATOM 3039 O O . ASN A 1 395 ? 15.194 -13.213 18.539 1.00 87.62 395 ASN A O 1
ATOM 3043 N N . ASN A 1 396 ? 15.183 -13.594 20.746 1.00 87.25 396 ASN A N 1
ATOM 3044 C CA . ASN A 1 396 ? 15.448 -12.211 21.143 1.00 87.25 396 ASN A CA 1
ATOM 3045 C C . ASN A 1 396 ? 16.774 -11.699 20.562 1.00 87.25 396 ASN A C 1
ATOM 3047 O O . ASN A 1 396 ? 16.874 -10.539 20.162 1.00 87.25 396 ASN A O 1
ATOM 3051 N N . LEU A 1 397 ? 17.792 -12.563 20.476 1.00 90.38 397 LEU A N 1
ATOM 3052 C CA . LEU A 1 397 ? 19.063 -12.217 19.844 1.00 90.38 397 LEU A CA 1
ATOM 3053 C C . LEU A 1 397 ? 18.904 -11.996 18.334 1.00 90.38 397 LEU A C 1
ATOM 3055 O O . LEU A 1 397 ? 19.436 -11.022 17.805 1.00 90.38 397 LEU A O 1
ATOM 3059 N N . VAL A 1 398 ? 18.160 -12.864 17.641 1.00 90.06 398 VAL A N 1
ATOM 3060 C CA . VAL A 1 398 ? 17.862 -12.713 16.208 1.00 90.06 398 VAL A CA 1
ATOM 3061 C C . VAL A 1 398 ? 17.075 -11.429 15.956 1.00 90.06 398 VAL A C 1
ATOM 3063 O O . VAL A 1 398 ? 17.477 -10.640 15.104 1.00 90.06 398 VAL A O 1
ATOM 3066 N N . VAL A 1 399 ? 16.014 -11.177 16.728 1.00 90.50 399 VAL A N 1
ATOM 3067 C CA . VAL A 1 399 ? 15.208 -9.948 16.652 1.00 90.50 399 VAL A CA 1
ATOM 3068 C C . VAL A 1 399 ? 16.086 -8.719 16.843 1.00 90.50 399 VAL A C 1
ATOM 3070 O O . VAL A 1 399 ? 15.991 -7.771 16.068 1.00 90.50 399 VAL A O 1
ATOM 3073 N N . TRP A 1 400 ? 16.987 -8.743 17.828 1.00 91.50 400 TRP A N 1
ATOM 3074 C CA . TRP A 1 400 ? 17.916 -7.644 18.068 1.00 91.50 400 TRP A CA 1
ATOM 3075 C C . TRP A 1 400 ? 18.885 -7.434 16.895 1.00 91.50 400 TRP A C 1
ATOM 3077 O O . TRP A 1 400 ? 18.998 -6.314 16.401 1.00 91.50 400 TRP A O 1
ATOM 3087 N N . ILE A 1 401 ? 19.532 -8.492 16.387 1.00 92.44 401 ILE A N 1
ATOM 3088 C CA . ILE A 1 401 ? 20.440 -8.404 15.227 1.00 92.44 401 ILE A CA 1
ATOM 3089 C C . ILE A 1 401 ? 19.705 -7.825 14.015 1.00 92.44 401 ILE A C 1
ATOM 3091 O O . ILE A 1 401 ? 20.203 -6.906 13.360 1.00 92.44 401 ILE A O 1
ATOM 3095 N N . VAL A 1 402 ? 18.506 -8.335 13.728 1.00 92.12 402 VAL A N 1
ATOM 3096 C CA . VAL A 1 402 ? 17.671 -7.872 12.617 1.00 92.12 402 VAL A CA 1
ATOM 3097 C C . VAL A 1 402 ? 17.265 -6.413 12.825 1.00 92.12 402 VAL A C 1
ATOM 3099 O O . VAL A 1 402 ? 17.441 -5.600 11.916 1.00 92.12 402 VAL A O 1
ATOM 3102 N N . GLY A 1 403 ? 16.807 -6.050 14.023 1.00 91.44 403 GLY A N 1
ATOM 3103 C CA . GLY A 1 403 ? 16.449 -4.683 14.389 1.00 91.44 403 GLY A CA 1
ATOM 3104 C C . GLY A 1 403 ? 17.607 -3.705 14.179 1.00 91.44 403 GLY A C 1
ATOM 3105 O O . GLY A 1 403 ? 17.445 -2.698 13.492 1.00 91.44 403 GLY A O 1
ATOM 3106 N N . ILE A 1 404 ? 18.808 -4.028 14.666 1.00 91.69 404 ILE A N 1
ATOM 3107 C CA . ILE A 1 404 ? 20.009 -3.204 14.459 1.00 91.69 404 ILE A CA 1
ATOM 3108 C C . ILE A 1 404 ? 20.387 -3.119 12.973 1.00 91.69 404 ILE A C 1
ATOM 3110 O O . ILE A 1 404 ? 20.723 -2.036 12.482 1.00 91.69 404 ILE A O 1
ATOM 3114 N N . SER A 1 405 ? 20.278 -4.226 12.231 1.00 91.25 405 SER A N 1
ATOM 3115 C CA . SER A 1 405 ? 20.555 -4.252 10.789 1.00 91.25 405 SER A CA 1
ATOM 3116 C C . SER A 1 405 ? 19.599 -3.375 9.970 1.00 91.25 405 SER A C 1
ATOM 3118 O O . SER A 1 405 ? 19.982 -2.896 8.906 1.00 91.25 405 SER A O 1
ATOM 3120 N N . MET A 1 406 ? 18.384 -3.124 10.473 1.00 91.19 406 MET A N 1
ATOM 3121 C CA . MET A 1 406 ? 17.402 -2.207 9.882 1.00 91.19 406 MET A CA 1
ATOM 3122 C C . MET A 1 406 ? 17.584 -0.766 10.361 1.00 91.19 406 MET A C 1
ATOM 3124 O O . MET A 1 406 ? 17.436 0.170 9.571 1.00 91.19 406 MET A O 1
ATOM 3128 N N . LEU A 1 407 ? 17.960 -0.574 11.627 1.00 93.62 407 LEU A N 1
ATOM 3129 C CA . LEU A 1 407 ? 18.156 0.744 12.220 1.00 93.62 407 LEU A CA 1
ATOM 3130 C C . LEU A 1 407 ? 19.264 1.529 11.507 1.00 93.62 407 LEU A C 1
ATOM 3132 O O . LEU A 1 407 ? 19.059 2.689 11.156 1.00 93.62 407 LEU A O 1
ATOM 3136 N N . ALA A 1 408 ? 20.420 0.910 11.248 1.00 90.94 408 ALA A N 1
ATOM 3137 C CA . ALA A 1 408 ? 21.554 1.614 10.647 1.00 90.94 408 ALA A CA 1
ATOM 3138 C C . ALA A 1 408 ? 21.248 2.166 9.231 1.00 90.94 408 ALA A C 1
ATOM 3140 O O . ALA A 1 408 ? 21.448 3.366 9.008 1.00 90.94 408 ALA A O 1
ATOM 3141 N N . PRO A 1 409 ? 20.701 1.378 8.281 1.00 92.31 409 PRO A N 1
ATOM 3142 C CA . PRO A 1 409 ? 20.240 1.904 6.998 1.00 92.31 409 PRO A CA 1
ATOM 3143 C C . PRO A 1 409 ? 19.113 2.931 7.133 1.00 92.31 409 PRO A C 1
ATOM 3145 O O . PRO A 1 409 ? 19.119 3.911 6.391 1.00 92.31 409 PRO A O 1
ATOM 3148 N N . ALA A 1 410 ? 18.170 2.750 8.065 1.00 93.44 410 ALA A N 1
ATOM 3149 C CA . ALA A 1 410 ? 17.075 3.697 8.269 1.00 93.44 410 ALA A CA 1
ATOM 3150 C C . ALA A 1 410 ? 17.596 5.079 8.694 1.00 93.44 410 ALA A C 1
ATOM 3152 O O . ALA A 1 410 ? 17.267 6.084 8.062 1.00 93.44 410 ALA A O 1
ATOM 3153 N N . VAL A 1 411 ? 18.476 5.120 9.699 1.00 95.44 411 VAL A N 1
ATOM 3154 C CA . VAL A 1 411 ? 19.133 6.346 10.184 1.00 95.44 411 VAL A CA 1
ATOM 3155 C C . VAL A 1 411 ? 19.968 6.998 9.081 1.00 95.44 411 VAL A C 1
ATOM 3157 O O . VAL A 1 411 ? 19.994 8.220 8.967 1.00 95.44 411 VAL A O 1
ATOM 3160 N N . TRP A 1 412 ? 20.624 6.201 8.235 1.00 92.31 412 TRP A N 1
ATOM 3161 C CA . TRP A 1 412 ? 21.496 6.723 7.185 1.00 92.31 412 TRP A CA 1
ATOM 3162 C C . TRP A 1 412 ? 20.750 7.237 5.944 1.00 92.31 412 TRP A C 1
ATOM 3164 O O . TRP A 1 412 ? 21.090 8.298 5.408 1.00 92.31 412 TRP A O 1
ATOM 3174 N N . TYR A 1 413 ? 19.758 6.486 5.456 1.00 93.19 413 TYR A N 1
ATOM 3175 C CA . TYR A 1 413 ? 19.120 6.730 4.161 1.00 93.19 413 TYR A CA 1
ATOM 3176 C C . TYR A 1 413 ? 17.796 7.490 4.253 1.00 93.19 413 TYR A C 1
ATOM 3178 O O . TYR A 1 413 ? 17.564 8.334 3.387 1.00 93.19 413 TYR A O 1
ATOM 3186 N N . LEU A 1 414 ? 16.943 7.267 5.264 1.00 93.81 414 LEU A N 1
ATOM 3187 C CA . LEU A 1 414 ? 15.623 7.923 5.317 1.00 93.81 414 LEU A CA 1
ATOM 3188 C C . LEU A 1 414 ? 15.717 9.458 5.350 1.00 93.81 414 LEU A C 1
ATOM 3190 O O . LEU A 1 414 ? 15.066 10.096 4.517 1.00 93.81 414 LEU A O 1
ATOM 3194 N N . PRO A 1 415 ? 16.563 10.083 6.200 1.00 95.44 415 PRO A N 1
ATOM 3195 C CA . PRO A 1 415 ? 16.700 11.541 6.213 1.00 95.44 415 PRO A CA 1
ATOM 3196 C C . PRO A 1 415 ? 17.206 12.085 4.876 1.00 95.44 415 PRO A C 1
ATOM 3198 O O . PRO A 1 415 ? 16.785 13.147 4.421 1.00 95.44 415 PRO A O 1
ATOM 3201 N N . ARG A 1 416 ? 18.098 11.338 4.213 1.00 94.12 416 ARG A N 1
ATOM 3202 C CA . ARG A 1 416 ? 18.656 11.728 2.918 1.00 94.12 416 ARG A CA 1
ATOM 3203 C C . ARG A 1 416 ? 17.625 11.637 1.801 1.00 94.12 416 ARG A C 1
ATOM 3205 O O . ARG A 1 416 ? 17.571 12.540 0.973 1.00 94.12 416 ARG A O 1
ATOM 3212 N N . VAL A 1 417 ? 16.816 10.579 1.767 1.00 94.31 417 VAL A N 1
ATOM 3213 C CA . VAL A 1 417 ? 15.721 10.433 0.796 1.00 94.31 417 VAL A CA 1
ATOM 3214 C C . VAL A 1 417 ? 14.718 11.574 0.967 1.00 94.31 417 VAL A C 1
ATOM 3216 O O . VAL A 1 417 ? 14.371 12.219 -0.022 1.00 94.31 417 VAL A O 1
ATOM 3219 N N . ALA A 1 418 ? 14.327 11.890 2.207 1.00 94.62 418 ALA A N 1
ATOM 3220 C CA . ALA A 1 418 ? 13.417 12.997 2.501 1.00 94.62 418 ALA A CA 1
ATOM 3221 C C . ALA A 1 418 ? 13.985 14.349 2.034 1.00 94.62 418 ALA A C 1
ATOM 3223 O O . ALA A 1 418 ? 13.329 15.076 1.286 1.00 94.62 418 ALA A O 1
ATOM 3224 N N . LEU A 1 419 ? 15.237 14.658 2.386 1.00 95.31 419 LEU A N 1
ATOM 3225 C CA . LEU A 1 419 ? 15.899 15.884 1.931 1.00 95.31 419 LEU A CA 1
ATOM 3226 C C . LEU A 1 419 ? 16.077 15.920 0.413 1.00 95.31 419 LEU A C 1
ATOM 3228 O O . LEU A 1 419 ? 15.881 16.966 -0.198 1.00 95.31 419 LEU A O 1
ATOM 3232 N N . THR A 1 420 ? 16.399 14.790 -0.218 1.00 95.38 420 THR A N 1
ATOM 3233 C CA . THR A 1 420 ? 16.507 14.696 -1.680 1.00 95.38 420 THR A CA 1
ATOM 3234 C C . THR A 1 420 ? 15.175 15.033 -2.335 1.00 95.38 420 THR A C 1
ATOM 3236 O O . THR A 1 420 ? 15.156 15.800 -3.295 1.00 95.38 420 THR A O 1
ATOM 3239 N N . ALA A 1 421 ? 14.059 14.520 -1.813 1.00 94.19 421 ALA A N 1
ATOM 3240 C CA . ALA A 1 421 ? 12.730 14.839 -2.322 1.00 94.19 421 ALA A CA 1
ATOM 3241 C C . ALA A 1 421 ? 12.418 16.342 -2.193 1.00 94.19 421 ALA A C 1
ATOM 3243 O O . ALA A 1 421 ? 11.956 16.952 -3.155 1.00 94.19 421 ALA A O 1
ATOM 3244 N N . MET A 1 422 ? 12.756 16.967 -1.059 1.00 95.31 422 MET A N 1
ATOM 3245 C CA . MET A 1 422 ? 12.575 18.412 -0.854 1.00 95.31 422 MET A CA 1
ATOM 3246 C C . MET A 1 422 ? 13.435 19.247 -1.813 1.00 95.31 422 MET A C 1
ATOM 3248 O O . MET A 1 422 ? 12.939 20.154 -2.476 1.00 95.31 422 MET A O 1
ATOM 3252 N N . VAL A 1 423 ? 14.722 18.917 -1.943 1.00 94.19 423 VAL A N 1
ATOM 3253 C CA . VAL A 1 423 ? 15.661 19.618 -2.837 1.00 94.19 423 VAL A CA 1
ATOM 3254 C C . VAL A 1 423 ? 15.314 19.377 -4.316 1.00 94.19 423 VAL A C 1
ATOM 3256 O O . VAL A 1 423 ? 15.575 20.233 -5.168 1.00 94.19 423 VAL A O 1
ATOM 3259 N N . SER A 1 424 ? 14.663 18.254 -4.640 1.00 93.94 424 SER A N 1
ATOM 3260 C CA . SER A 1 424 ? 14.164 17.950 -5.990 1.00 93.94 424 SER A CA 1
ATOM 3261 C C . SER A 1 424 ? 13.135 18.967 -6.486 1.00 93.94 424 SER A C 1
ATOM 3263 O O . SER A 1 424 ? 13.106 19.248 -7.682 1.00 93.94 424 SER A O 1
ATOM 3265 N N . ILE A 1 425 ? 12.368 19.599 -5.587 1.00 94.12 425 ILE A N 1
ATOM 3266 C CA . ILE A 1 425 ? 11.396 20.655 -5.931 1.00 94.12 425 ILE A CA 1
ATOM 3267 C C . ILE A 1 425 ? 12.084 21.836 -6.635 1.00 94.12 425 ILE A C 1
ATOM 3269 O O . ILE A 1 425 ? 11.488 22.470 -7.500 1.00 94.12 425 ILE A O 1
ATOM 3273 N N . ILE A 1 426 ? 13.352 22.108 -6.309 1.00 91.25 426 ILE A N 1
ATOM 3274 C CA . ILE A 1 426 ? 14.129 23.217 -6.881 1.00 91.25 426 ILE A CA 1
ATOM 3275 C C . ILE A 1 426 ? 15.032 22.734 -8.022 1.00 91.25 426 ILE A C 1
ATOM 3277 O O . ILE A 1 426 ? 15.116 23.362 -9.081 1.00 91.25 426 ILE A O 1
ATOM 3281 N N . THR A 1 427 ? 15.727 21.615 -7.824 1.00 90.50 427 THR A N 1
ATOM 3282 C CA . THR A 1 427 ? 16.717 21.104 -8.789 1.00 90.50 427 THR A CA 1
ATOM 3283 C C . THR A 1 427 ? 16.076 20.552 -10.059 1.00 90.50 427 THR A C 1
ATOM 3285 O O . THR A 1 427 ? 16.645 20.739 -11.132 1.00 90.50 427 THR A O 1
ATOM 3288 N N . VAL A 1 428 ? 14.881 19.948 -9.989 1.00 90.94 428 VAL A N 1
ATOM 3289 C CA . VAL A 1 428 ? 14.175 19.450 -11.181 1.00 90.94 428 VAL A CA 1
ATOM 3290 C C . VAL A 1 428 ? 13.794 20.597 -12.124 1.00 90.94 428 VAL A C 1
ATOM 3292 O O . VAL A 1 428 ? 14.279 20.574 -13.258 1.00 90.94 428 VAL A O 1
ATOM 3295 N N . PRO A 1 429 ? 13.050 21.645 -11.709 1.00 90.56 429 PRO A N 1
ATOM 3296 C CA . PRO A 1 429 ? 12.766 22.783 -12.586 1.00 90.56 429 PRO A CA 1
ATOM 3297 C C . PRO A 1 429 ? 14.032 23.456 -13.123 1.00 90.56 429 PRO A C 1
ATOM 3299 O O . PRO A 1 429 ? 14.104 23.788 -14.305 1.00 90.56 429 PRO A O 1
ATOM 3302 N N . ARG A 1 430 ? 15.066 23.601 -12.283 1.00 87.38 430 ARG A N 1
ATOM 3303 C CA . ARG A 1 430 ? 16.349 24.185 -12.695 1.00 87.38 430 ARG A CA 1
ATOM 3304 C C . ARG A 1 430 ? 17.052 23.343 -13.761 1.00 87.38 430 ARG A C 1
ATOM 3306 O O . ARG A 1 430 ? 17.612 23.910 -14.693 1.00 87.38 430 ARG A O 1
ATOM 3313 N N . SER A 1 431 ? 17.002 22.015 -13.652 1.00 85.44 431 SER A N 1
ATOM 3314 C CA . SER A 1 431 ? 17.594 21.101 -14.638 1.00 85.44 431 SER A CA 1
ATOM 3315 C C . SER A 1 431 ? 16.885 21.142 -15.995 1.00 85.44 431 SER A C 1
ATOM 3317 O O . SER A 1 431 ? 17.504 20.855 -17.013 1.00 85.44 431 SER A O 1
ATOM 3319 N N . LEU A 1 432 ? 15.607 21.538 -16.016 1.00 85.12 432 LEU A N 1
ATOM 3320 C CA . LEU A 1 432 ? 14.792 21.666 -17.226 1.00 85.12 432 LEU A CA 1
ATOM 3321 C C . LEU A 1 432 ? 14.938 23.030 -17.923 1.00 85.12 432 LEU A C 1
ATOM 3323 O O . LEU A 1 432 ? 14.513 23.174 -19.075 1.00 85.12 432 LEU A O 1
ATOM 3327 N N . ALA A 1 433 ? 15.532 24.020 -17.251 1.00 82.44 433 ALA A N 1
ATOM 3328 C CA . ALA A 1 433 ? 15.778 25.350 -17.801 1.00 82.44 433 ALA A CA 1
ATOM 3329 C C . ALA A 1 433 ? 16.777 25.321 -18.980 1.00 82.44 433 ALA A C 1
ATOM 3331 O O . ALA A 1 433 ? 17.487 24.343 -19.206 1.00 82.44 433 ALA A O 1
ATOM 3332 N N . GLY A 1 434 ? 16.833 26.403 -19.764 1.00 75.69 434 GLY A N 1
ATOM 3333 C CA . GLY A 1 434 ? 17.836 26.555 -20.832 1.00 75.69 434 GLY A CA 1
ATOM 3334 C C . GLY A 1 434 ? 17.643 25.646 -22.054 1.00 75.69 434 GLY A C 1
ATOM 3335 O O . GLY A 1 434 ? 18.585 25.429 -22.805 1.00 75.69 434 GLY A O 1
ATOM 3336 N N . GLY A 1 435 ? 16.438 25.106 -22.269 1.00 78.25 435 GLY A N 1
ATOM 3337 C CA . GLY A 1 435 ? 16.109 24.302 -23.455 1.00 78.25 435 GLY A CA 1
ATOM 3338 C C . GLY A 1 435 ? 16.323 22.792 -23.305 1.00 78.25 435 GLY A C 1
ATOM 3339 O O . GLY A 1 435 ? 15.907 22.053 -24.196 1.00 78.25 435 GLY A O 1
ATOM 3340 N N . PHE A 1 436 ? 16.859 22.317 -22.173 1.00 82.81 436 PHE A N 1
ATOM 3341 C CA . PHE A 1 436 ? 17.055 20.884 -21.901 1.00 82.81 436 PHE A CA 1
ATOM 3342 C C . PHE A 1 436 ? 15.750 20.080 -21.961 1.00 82.81 436 PHE A C 1
ATOM 3344 O O . PHE A 1 436 ? 15.730 18.956 -22.457 1.00 82.81 436 PHE A O 1
ATOM 3351 N N . LEU A 1 437 ? 14.621 20.669 -21.547 1.00 85.75 437 LEU A N 1
ATOM 3352 C CA . LEU A 1 437 ? 13.322 20.011 -21.700 1.00 85.75 437 LEU A CA 1
ATOM 3353 C C . LEU A 1 437 ? 13.076 19.590 -23.159 1.00 85.75 437 LEU A C 1
ATOM 3355 O O . LEU A 1 437 ? 12.685 18.454 -23.408 1.00 85.75 437 LEU A O 1
ATOM 3359 N N . ARG A 1 438 ? 13.378 20.457 -24.137 1.00 87.88 438 ARG A N 1
ATOM 3360 C CA . ARG A 1 438 ? 13.180 20.147 -25.564 1.00 87.88 438 ARG A CA 1
ATOM 3361 C C . ARG A 1 438 ? 14.063 18.994 -26.038 1.00 87.88 438 ARG A C 1
ATOM 3363 O O . ARG A 1 438 ? 13.623 18.238 -26.897 1.00 87.88 438 ARG A O 1
ATOM 3370 N N . THR A 1 439 ? 15.263 18.838 -25.475 1.00 89.06 439 THR A N 1
ATOM 3371 C CA . THR A 1 439 ? 16.187 17.762 -25.861 1.00 89.06 439 THR A CA 1
ATOM 3372 C C . THR A 1 439 ? 15.754 16.399 -25.331 1.00 89.06 439 THR A C 1
ATOM 3374 O O . THR A 1 439 ? 15.971 15.403 -26.008 1.00 89.06 439 THR A O 1
ATOM 3377 N N . VAL A 1 440 ? 15.110 16.343 -24.158 1.00 90.44 440 VAL A N 1
ATOM 3378 C CA . VAL A 1 440 ? 14.670 15.076 -23.535 1.00 90.44 440 VAL A CA 1
ATOM 3379 C C . VAL A 1 440 ? 13.229 14.686 -23.868 1.00 90.44 440 VAL A C 1
ATOM 3381 O O . VAL A 1 440 ? 12.831 13.550 -23.620 1.00 90.44 440 VAL A O 1
ATOM 3384 N N . LEU A 1 441 ? 12.430 15.591 -24.447 1.00 91.25 441 LEU A N 1
ATOM 3385 C CA . LEU A 1 441 ? 11.044 15.312 -24.846 1.00 91.25 441 LEU A CA 1
ATOM 3386 C C . LEU A 1 441 ? 10.884 14.048 -25.718 1.00 91.25 441 LEU A C 1
ATOM 3388 O O . LEU A 1 441 ? 9.962 13.280 -25.439 1.00 91.25 441 LEU A O 1
ATOM 3392 N N . PRO A 1 442 ? 11.739 13.770 -26.726 1.00 91.94 442 PRO A N 1
ATOM 3393 C CA . PRO A 1 442 ? 11.645 12.530 -27.499 1.00 91.94 442 PRO A CA 1
ATOM 3394 C C . PRO A 1 442 ? 11.767 11.270 -26.632 1.00 91.94 442 PRO A C 1
ATOM 3396 O O . PRO A 1 442 ? 10.985 10.333 -26.805 1.00 91.94 442 PRO A O 1
ATOM 3399 N N . ASP A 1 443 ? 12.679 11.275 -25.656 1.00 91.25 443 ASP A N 1
ATOM 3400 C CA . ASP A 1 443 ? 12.881 10.163 -24.721 1.00 91.25 443 ASP A CA 1
ATOM 3401 C C . ASP A 1 443 ? 11.708 10.011 -23.750 1.00 91.25 443 ASP A C 1
ATOM 3403 O O . ASP A 1 443 ? 11.332 8.891 -23.400 1.00 91.25 443 ASP A O 1
ATOM 3407 N N . VAL A 1 444 ? 11.098 11.124 -23.328 1.00 92.44 444 VAL A N 1
ATOM 3408 C CA . VAL A 1 444 ? 9.865 11.118 -22.523 1.00 92.44 444 VAL A CA 1
ATOM 3409 C C . VAL A 1 444 ? 8.723 10.494 -23.325 1.00 92.44 444 VAL A C 1
ATOM 3411 O O . VAL A 1 444 ? 8.078 9.552 -22.866 1.00 92.44 444 VAL A O 1
ATOM 3414 N N . TYR A 1 445 ? 8.519 10.933 -24.568 1.00 91.94 445 TYR A N 1
ATOM 3415 C CA . TYR A 1 445 ? 7.479 10.378 -25.433 1.00 91.94 445 TYR A CA 1
ATOM 3416 C C . TYR A 1 445 ? 7.737 8.917 -25.809 1.00 91.94 445 TYR A C 1
ATOM 3418 O O . TYR A 1 445 ? 6.788 8.170 -26.061 1.00 91.94 445 TYR A O 1
ATOM 3426 N N . ALA A 1 446 ? 8.992 8.465 -25.862 1.00 89.19 446 ALA A N 1
ATOM 3427 C CA . ALA A 1 446 ? 9.326 7.057 -26.086 1.00 89.19 446 ALA A CA 1
ATOM 3428 C C . ALA A 1 446 ? 8.810 6.142 -24.959 1.00 89.19 446 ALA A C 1
ATOM 3430 O O . ALA A 1 446 ? 8.624 4.945 -25.173 1.00 89.19 446 ALA A O 1
ATOM 3431 N N . ARG A 1 447 ? 8.505 6.704 -23.782 1.00 90.50 447 ARG A N 1
ATOM 3432 C CA . ARG A 1 447 ? 7.963 5.980 -22.625 1.00 90.50 447 ARG A CA 1
ATOM 3433 C C . ARG A 1 447 ? 6.435 5.925 -22.585 1.00 90.50 447 ARG A C 1
ATOM 3435 O O . ARG A 1 447 ? 5.887 5.467 -21.593 1.00 90.50 447 ARG A O 1
ATOM 3442 N N . GLN A 1 448 ? 5.718 6.301 -23.645 1.00 89.19 448 GLN A N 1
ATOM 3443 C CA . GLN A 1 448 ? 4.244 6.218 -23.676 1.00 89.19 448 GLN A CA 1
ATOM 3444 C C . GLN A 1 448 ? 3.685 4.811 -23.371 1.00 89.19 448 GLN A C 1
ATOM 3446 O O . GLN A 1 448 ? 2.616 4.691 -22.781 1.00 89.19 448 GLN A O 1
ATOM 3451 N N . SER A 1 449 ? 4.438 3.747 -23.679 1.00 86.62 449 SER A N 1
ATOM 3452 C CA . SER A 1 449 ? 4.107 2.366 -23.299 1.00 86.62 449 SER A CA 1
ATOM 3453 C C . SER A 1 449 ? 4.015 2.168 -21.782 1.00 86.62 449 SER A C 1
ATOM 3455 O O . SER A 1 449 ? 3.186 1.389 -21.325 1.00 86.62 449 SER A O 1
ATOM 3457 N N . PHE A 1 450 ? 4.827 2.887 -20.997 1.00 88.31 450 PHE A N 1
ATOM 3458 C CA . PHE A 1 450 ? 4.686 2.917 -19.539 1.00 88.31 450 PHE A CA 1
ATOM 3459 C C . PHE A 1 450 ? 3.393 3.582 -19.129 1.00 88.31 450 PHE A C 1
ATOM 3461 O O . PHE A 1 450 ? 2.673 3.014 -18.324 1.00 88.31 450 PHE A O 1
ATOM 3468 N N . GLY A 1 451 ? 3.110 4.765 -19.680 1.00 92.69 451 GLY A N 1
ATOM 3469 C CA . GLY A 1 451 ? 1.885 5.495 -19.368 1.00 92.69 451 GLY A CA 1
ATOM 3470 C C . GLY A 1 451 ? 0.656 4.621 -19.602 1.00 92.69 451 GLY A C 1
ATOM 3471 O O . GLY A 1 451 ? -0.179 4.493 -18.711 1.00 92.69 451 GLY A O 1
ATOM 3472 N N . LEU A 1 452 ? 0.613 3.923 -20.743 1.00 94.75 452 LEU A N 1
ATOM 3473 C CA . LEU A 1 452 ? -0.452 2.977 -21.070 1.00 94.75 452 LEU A CA 1
ATOM 3474 C C . LEU A 1 452 ? -0.542 1.819 -20.067 1.00 94.75 452 LEU A C 1
ATOM 3476 O O . LEU A 1 452 ? -1.619 1.547 -19.556 1.00 94.75 452 LEU A O 1
ATOM 3480 N N . VAL A 1 453 ? 0.569 1.140 -19.767 1.00 95.38 453 VAL A N 1
ATOM 3481 C CA . VAL A 1 453 ? 0.562 -0.008 -18.841 1.00 95.38 453 VAL A CA 1
ATOM 3482 C C . VAL A 1 453 ? 0.189 0.414 -17.425 1.00 95.38 453 VAL A C 1
ATOM 3484 O O . VAL A 1 453 ? -0.630 -0.240 -16.790 1.00 95.38 453 VAL A O 1
ATOM 3487 N N . VAL A 1 454 ? 0.769 1.506 -16.934 1.00 96.19 454 VAL A N 1
ATOM 3488 C CA . VAL A 1 454 ? 0.518 2.036 -15.591 1.00 96.19 454 VAL A CA 1
ATOM 3489 C C . VAL A 1 454 ? -0.962 2.352 -15.436 1.00 96.19 454 VAL A C 1
ATOM 3491 O O . VAL A 1 454 ? -1.607 1.852 -14.525 1.00 96.19 454 VAL A O 1
ATOM 3494 N N . THR A 1 455 ? -1.523 3.115 -16.371 1.00 97.25 455 THR A N 1
ATOM 3495 C CA . THR A 1 455 ? -2.938 3.499 -16.314 1.00 97.25 455 THR A CA 1
ATOM 3496 C C . THR A 1 455 ? -3.879 2.322 -16.551 1.00 97.25 455 THR A C 1
ATOM 3498 O O . THR A 1 455 ? -4.922 2.267 -15.912 1.00 97.25 455 THR A O 1
ATOM 3501 N N . ALA A 1 456 ? -3.509 1.341 -17.381 1.00 96.94 456 ALA A N 1
ATOM 3502 C CA . ALA A 1 456 ? -4.300 0.126 -17.578 1.00 96.94 456 ALA A CA 1
ATOM 3503 C C . ALA A 1 456 ? -4.342 -0.760 -16.324 1.00 96.94 456 ALA A C 1
ATOM 3505 O O . ALA A 1 456 ? -5.409 -1.238 -15.943 1.00 96.94 456 ALA A O 1
ATOM 3506 N N . VAL A 1 457 ? -3.202 -0.963 -15.654 1.00 96.19 457 VAL A N 1
ATOM 3507 C CA . VAL A 1 457 ? -3.148 -1.745 -14.409 1.00 96.19 457 VAL A CA 1
ATOM 3508 C C . VAL A 1 457 ? -3.803 -0.977 -13.257 1.00 96.19 457 VAL A C 1
ATOM 3510 O O . VAL A 1 457 ? -4.539 -1.577 -12.474 1.00 96.19 457 VAL A O 1
ATOM 3513 N N . ALA A 1 458 ? -3.608 0.344 -13.179 1.00 96.12 458 ALA A N 1
ATOM 3514 C CA . ALA A 1 458 ? -4.280 1.194 -12.199 1.00 96.12 458 ALA A CA 1
ATOM 3515 C C . ALA A 1 458 ? -5.805 1.181 -12.382 1.00 96.12 458 ALA A C 1
ATOM 3517 O O . ALA A 1 458 ? -6.545 0.999 -11.411 1.00 96.12 458 ALA A O 1
ATOM 3518 N N . PHE A 1 459 ? -6.272 1.282 -13.631 1.00 95.75 459 PHE A N 1
ATOM 3519 C CA . PHE A 1 459 ? -7.678 1.126 -13.991 1.00 95.75 459 PHE A CA 1
ATOM 3520 C C . PHE A 1 459 ? -8.199 -0.244 -13.566 1.00 95.75 459 PHE A C 1
ATOM 3522 O O . PHE A 1 459 ? -9.201 -0.296 -12.869 1.00 95.75 459 PHE A O 1
ATOM 3529 N N . ALA A 1 460 ? -7.513 -1.339 -13.906 1.00 92.50 460 ALA A N 1
ATOM 3530 C CA . ALA A 1 460 ? -7.947 -2.677 -13.513 1.00 92.50 460 ALA A CA 1
ATOM 3531 C C . ALA A 1 460 ? -8.073 -2.815 -11.984 1.00 92.50 460 ALA A C 1
ATOM 3533 O O . ALA A 1 460 ? -9.107 -3.267 -11.501 1.00 92.50 460 ALA A O 1
ATOM 3534 N N . GLY A 1 461 ? -7.072 -2.374 -11.213 1.00 90.94 461 GLY A N 1
ATOM 3535 C CA . GLY A 1 461 ? -7.105 -2.445 -9.747 1.00 90.94 461 GLY A CA 1
ATOM 3536 C C . GLY A 1 461 ? -8.252 -1.636 -9.134 1.00 90.94 461 GLY A C 1
ATOM 3537 O O . GLY A 1 461 ? -9.041 -2.158 -8.350 1.00 90.94 461 GLY A O 1
ATOM 3538 N N . THR A 1 462 ? -8.400 -0.375 -9.542 1.00 90.81 462 THR A N 1
ATOM 3539 C CA . THR A 1 462 ? -9.465 0.509 -9.035 1.00 90.81 462 THR A CA 1
ATOM 3540 C C . THR A 1 462 ? -10.861 0.104 -9.526 1.00 90.81 462 THR A C 1
ATOM 3542 O O . THR A 1 462 ? -11.836 0.234 -8.787 1.00 90.81 462 THR A O 1
ATOM 3545 N N . PHE A 1 463 ? -10.974 -0.455 -10.732 1.00 90.44 463 PHE A N 1
ATOM 3546 C CA . PHE A 1 463 ? -12.210 -1.029 -11.264 1.00 90.44 463 PHE A CA 1
ATOM 3547 C C . PHE A 1 463 ? -12.635 -2.265 -10.467 1.00 90.44 463 PHE A C 1
ATOM 3549 O O . PHE A 1 463 ? -13.804 -2.378 -10.101 1.00 90.44 463 PHE A O 1
ATOM 3556 N N . ILE A 1 464 ? -11.696 -3.161 -10.142 1.00 86.62 464 ILE A N 1
ATOM 3557 C CA . ILE A 1 464 ? -11.963 -4.319 -9.279 1.00 86.62 464 ILE A CA 1
ATOM 3558 C C . ILE A 1 464 ? -12.407 -3.831 -7.894 1.00 86.62 464 ILE A C 1
ATOM 3560 O O . ILE A 1 464 ? -13.455 -4.258 -7.419 1.00 86.62 464 ILE A O 1
ATOM 3564 N N . ALA A 1 465 ? -11.700 -2.870 -7.284 1.00 84.75 465 ALA A N 1
ATOM 3565 C CA . ALA A 1 465 ? -12.111 -2.275 -6.005 1.00 84.75 465 ALA A CA 1
ATOM 3566 C C . ALA A 1 465 ? -13.554 -1.747 -6.035 1.00 84.75 465 ALA A C 1
ATOM 3568 O O . ALA A 1 465 ? -14.295 -1.887 -5.059 1.00 84.75 465 ALA A O 1
ATOM 3569 N N . TRP A 1 466 ? -13.973 -1.164 -7.160 1.00 85.44 466 TRP A N 1
ATOM 3570 C CA . TRP A 1 466 ? -15.314 -0.623 -7.324 1.00 85.44 466 TRP A CA 1
ATOM 3571 C C . TRP A 1 466 ? -16.380 -1.702 -7.535 1.00 85.44 466 TRP A C 1
ATOM 3573 O O . TRP A 1 466 ? -17.321 -1.797 -6.747 1.00 85.44 466 TRP A O 1
ATOM 3583 N N . PHE A 1 467 ? -16.245 -2.503 -8.591 1.00 84.12 467 PHE A N 1
ATOM 3584 C CA . PHE A 1 467 ? -17.313 -3.377 -9.079 1.00 84.12 467 PHE A CA 1
ATOM 3585 C C . PHE A 1 467 ? -17.372 -4.730 -8.378 1.00 84.12 467 PHE A C 1
ATOM 3587 O O . PHE A 1 467 ? -18.418 -5.375 -8.405 1.00 84.12 467 PHE A O 1
ATOM 3594 N N . PHE A 1 468 ? -16.278 -5.168 -7.759 1.00 77.06 468 PHE A N 1
ATOM 3595 C CA . PHE A 1 468 ? -16.216 -6.499 -7.181 1.00 77.06 468 PHE A CA 1
ATOM 3596 C C . PHE A 1 468 ? -16.610 -6.450 -5.704 1.00 77.06 468 PHE A C 1
ATOM 3598 O O . PHE A 1 468 ? -16.341 -5.455 -5.014 1.00 77.06 468 PHE A O 1
ATOM 3605 N N . PRO A 1 469 ? -17.245 -7.517 -5.192 1.00 70.69 469 PRO A N 1
ATOM 3606 C CA . PRO A 1 469 ? -17.643 -7.616 -3.796 1.00 70.69 469 PRO A CA 1
ATOM 3607 C C . PRO A 1 469 ? -16.418 -7.902 -2.915 1.00 70.69 469 PRO A C 1
ATOM 3609 O O . PRO A 1 469 ? -16.230 -9.010 -2.422 1.00 70.69 469 PRO A O 1
ATOM 3612 N N . ILE A 1 470 ? -15.555 -6.899 -2.740 1.00 73.06 470 ILE A N 1
ATOM 3613 C CA . ILE A 1 470 ? -14.383 -6.988 -1.866 1.00 73.06 470 ILE A CA 1
ATOM 3614 C C . ILE A 1 470 ? -14.786 -6.594 -0.438 1.00 73.06 470 ILE A C 1
ATOM 3616 O O . ILE A 1 470 ? -15.298 -5.484 -0.242 1.00 73.06 470 ILE A O 1
ATOM 3620 N N . PRO A 1 471 ? -14.532 -7.446 0.572 1.00 71.12 471 PRO A N 1
ATOM 3621 C CA . PRO A 1 471 ? -14.750 -7.094 1.972 1.00 71.12 471 PRO A CA 1
ATOM 3622 C C . PRO A 1 471 ? -13.921 -5.870 2.406 1.00 71.12 471 PRO A C 1
ATOM 3624 O O . PRO A 1 471 ? -12.778 -5.696 1.977 1.00 71.12 471 PRO A O 1
ATOM 3627 N N . GLY A 1 472 ? -14.474 -5.041 3.303 1.00 74.19 472 GLY A N 1
ATOM 3628 C CA . GLY A 1 472 ? -13.736 -3.943 3.955 1.00 74.19 472 GLY A CA 1
ATOM 3629 C C . GLY A 1 472 ? -13.955 -2.527 3.398 1.00 74.19 472 GLY A C 1
ATOM 3630 O O . GLY A 1 472 ? -13.245 -1.596 3.781 1.00 74.19 472 GLY A O 1
ATOM 3631 N N . LYS A 1 473 ? -14.946 -2.324 2.516 1.00 78.81 473 LYS A N 1
ATOM 3632 C CA . LYS A 1 473 ? -15.326 -0.972 2.050 1.00 78.81 473 LYS A CA 1
ATOM 3633 C C . LYS A 1 473 ? -15.782 -0.068 3.196 1.00 78.81 473 LYS A C 1
ATOM 3635 O O . LYS A 1 473 ? -15.357 1.087 3.280 1.00 78.81 473 LYS A O 1
ATOM 3640 N N . GLN A 1 474 ? -16.618 -0.622 4.071 1.00 80.12 474 GLN A N 1
ATOM 3641 C CA . GLN A 1 474 ? -17.179 0.059 5.233 1.00 80.12 474 GLN A CA 1
ATOM 3642 C C . GLN A 1 474 ? -16.130 0.267 6.328 1.00 80.12 474 GLN A C 1
ATOM 3644 O O . GLN A 1 474 ? -15.132 -0.452 6.404 1.00 80.12 474 GLN A O 1
ATOM 3649 N N . PHE A 1 475 ? -16.375 1.253 7.188 1.00 78.06 475 PHE A N 1
ATOM 3650 C CA . PHE A 1 475 ? -15.596 1.441 8.402 1.00 78.06 475 PHE A CA 1
ATOM 3651 C C . PHE A 1 475 ? -15.908 0.316 9.387 1.00 78.06 475 PHE A C 1
ATOM 3653 O O . PHE A 1 475 ? -17.063 -0.053 9.592 1.00 78.06 475 PHE A O 1
ATOM 3660 N N . SER A 1 476 ? -14.872 -0.259 9.985 1.00 72.62 476 SER A N 1
ATOM 3661 C CA . SER A 1 476 ? -15.018 -1.310 10.987 1.00 72.62 476 SER A CA 1
ATOM 3662 C C . SER A 1 476 ? -14.006 -1.099 12.105 1.00 72.62 476 SER A C 1
ATOM 3664 O O . SER A 1 476 ? -12.926 -0.551 11.849 1.00 72.62 476 SER A O 1
ATOM 3666 N N . PRO A 1 477 ? -14.331 -1.510 13.341 1.00 70.62 477 PRO A N 1
ATOM 3667 C CA . PRO A 1 477 ? -13.383 -1.425 14.431 1.00 70.62 477 PRO A CA 1
ATOM 3668 C C . PRO A 1 477 ? -12.101 -2.214 14.154 1.00 70.62 477 PRO A C 1
ATOM 3670 O O . PRO A 1 477 ? -12.134 -3.299 13.571 1.00 70.62 477 PRO A O 1
ATOM 3673 N N . LEU A 1 478 ? -10.965 -1.679 14.603 1.00 74.94 478 LEU A N 1
ATOM 3674 C CA . LEU A 1 478 ? -9.680 -2.353 14.491 1.00 74.94 478 LEU A CA 1
ATOM 3675 C C . LEU A 1 478 ? -9.596 -3.499 15.489 1.00 74.94 478 LEU A C 1
ATOM 3677 O O . LEU A 1 478 ? -9.835 -3.325 16.693 1.00 74.94 478 LEU A O 1
ATOM 3681 N N . GLN A 1 479 ? -9.143 -4.641 14.982 1.00 74.75 479 GLN A N 1
ATOM 3682 C CA . GLN A 1 479 ? -8.667 -5.734 15.817 1.00 74.75 479 GLN A CA 1
ATOM 3683 C C . GLN A 1 479 ? -7.506 -5.244 16.692 1.00 74.75 479 GLN A C 1
ATOM 3685 O O . GLN A 1 479 ? -6.730 -4.406 16.225 1.00 74.75 479 GLN A O 1
ATOM 3690 N N . PRO A 1 480 ? -7.348 -5.747 17.931 1.00 72.44 480 PRO A N 1
ATOM 3691 C CA . PRO A 1 480 ? -6.343 -5.244 18.870 1.00 72.44 480 PRO A CA 1
ATOM 3692 C C . PRO A 1 480 ? -4.931 -5.145 18.278 1.00 72.44 480 PRO A C 1
ATOM 3694 O O . PRO A 1 480 ? -4.290 -4.109 18.413 1.00 72.44 480 PRO A O 1
ATOM 3697 N N . VAL A 1 481 ? -4.498 -6.163 17.524 1.00 74.25 481 VAL A N 1
ATOM 3698 C CA . VAL A 1 481 ? -3.182 -6.194 16.857 1.00 74.25 481 VAL A CA 1
ATOM 3699 C C . VAL A 1 481 ? -2.993 -5.086 15.811 1.00 74.25 481 VAL A C 1
ATOM 3701 O O . VAL A 1 481 ? -1.877 -4.635 15.579 1.00 74.25 481 VAL A O 1
ATOM 3704 N N . LEU A 1 482 ? -4.080 -4.606 15.199 1.00 81.31 482 LEU A N 1
ATOM 3705 C CA . LEU A 1 482 ? -4.061 -3.556 14.174 1.00 81.31 482 LEU A CA 1
ATOM 3706 C C . LEU A 1 482 ? -4.132 -2.144 14.764 1.00 81.31 482 LEU A C 1
ATOM 3708 O O . LEU A 1 482 ? -3.988 -1.177 14.025 1.00 81.31 482 LEU A O 1
ATOM 3712 N N . ARG A 1 483 ? -4.368 -2.000 16.075 1.00 73.88 483 ARG A N 1
ATOM 3713 C CA . ARG A 1 483 ? -4.409 -0.683 16.735 1.00 73.88 483 ARG A CA 1
ATOM 3714 C C . ARG A 1 483 ? -3.034 -0.028 16.809 1.00 73.88 483 ARG A C 1
ATOM 3716 O O . ARG A 1 483 ? -2.942 1.186 16.983 1.00 73.88 483 ARG A O 1
ATOM 3723 N N . ASP A 1 484 ? -1.978 -0.817 16.642 1.00 72.94 484 ASP A N 1
ATOM 3724 C CA . ASP A 1 484 ? -0.629 -0.302 16.514 1.00 72.94 484 ASP A CA 1
ATOM 3725 C C . ASP A 1 484 ? -0.399 0.313 15.127 1.00 72.94 484 ASP A C 1
ATOM 3727 O O . ASP A 1 484 ? -0.012 -0.345 14.156 1.00 72.94 484 ASP A O 1
ATOM 3731 N N . ASN A 1 485 ? -0.632 1.622 15.048 1.00 76.12 485 ASN A N 1
ATOM 3732 C CA . ASN A 1 485 ? -0.518 2.375 13.807 1.00 76.12 485 ASN A CA 1
ATOM 3733 C C . ASN A 1 485 ? 0.890 2.354 13.201 1.00 76.12 485 ASN A C 1
ATOM 3735 O O . ASN A 1 485 ? 1.005 2.498 11.984 1.00 76.12 485 ASN A O 1
ATOM 3739 N N . PHE A 1 486 ? 1.956 2.216 13.994 1.00 85.44 486 PHE A N 1
ATOM 3740 C CA . PHE A 1 486 ? 3.315 2.300 13.457 1.00 85.44 486 PHE A CA 1
ATOM 3741 C C . PHE A 1 486 ? 3.640 1.067 12.617 1.00 85.44 486 PHE A C 1
ATOM 3743 O O . PHE A 1 486 ? 3.947 1.210 11.429 1.00 85.44 486 PHE A O 1
ATOM 3750 N N . TRP A 1 487 ? 3.522 -0.128 13.205 1.00 86.50 487 TRP A N 1
ATOM 3751 C CA . TRP A 1 487 ? 3.821 -1.371 12.497 1.00 86.50 487 TRP A CA 1
ATOM 3752 C C . TRP A 1 487 ? 2.863 -1.591 11.339 1.00 86.50 487 TRP A C 1
ATOM 3754 O O . TRP A 1 487 ? 3.317 -1.860 10.225 1.00 86.50 487 TRP A O 1
ATOM 3764 N N . LEU A 1 488 ? 1.564 -1.379 11.575 1.00 84.88 488 LEU A N 1
ATOM 3765 C CA . LEU A 1 488 ? 0.541 -1.465 10.541 1.00 84.88 488 LEU A CA 1
ATOM 3766 C C . LEU A 1 488 ? 0.913 -0.598 9.329 1.00 84.88 488 LEU A C 1
ATOM 3768 O O . LEU A 1 488 ? 0.895 -1.067 8.194 1.00 84.88 488 LEU A O 1
ATOM 3772 N N . THR A 1 489 ? 1.305 0.656 9.562 1.00 87.56 489 THR A N 1
ATOM 3773 C CA . THR A 1 489 ? 1.640 1.586 8.478 1.00 87.56 489 THR A CA 1
ATOM 3774 C C . THR A 1 489 ? 2.934 1.184 7.775 1.00 87.56 489 THR A C 1
ATOM 3776 O O . THR A 1 489 ? 2.949 1.060 6.552 1.00 87.56 489 THR A O 1
ATOM 3779 N N . ILE A 1 490 ? 4.030 0.977 8.513 1.00 89.69 490 ILE A N 1
ATOM 3780 C CA . ILE A 1 490 ? 5.351 0.807 7.897 1.00 89.69 490 ILE A CA 1
ATOM 3781 C C . ILE A 1 490 ? 5.499 -0.550 7.207 1.00 89.69 490 ILE A C 1
ATOM 3783 O O . ILE A 1 490 ? 6.024 -0.610 6.096 1.00 89.69 490 ILE A O 1
ATOM 3787 N N . HIS A 1 491 ? 5.004 -1.631 7.814 1.00 91.94 491 HIS A N 1
ATOM 3788 C CA . HIS A 1 491 ? 5.083 -2.967 7.231 1.00 91.94 491 HIS A CA 1
ATOM 3789 C C . HIS A 1 491 ? 4.161 -3.076 6.015 1.00 91.94 491 HIS A C 1
ATOM 3791 O O . HIS A 1 491 ? 4.624 -3.388 4.912 1.00 91.94 491 HIS A O 1
ATOM 3797 N N . VAL A 1 492 ? 2.869 -2.774 6.195 1.00 90.19 492 VAL A N 1
ATOM 3798 C CA . VAL A 1 492 ? 1.873 -3.033 5.150 1.00 90.19 492 VAL A CA 1
ATOM 3799 C C . VAL A 1 492 ? 2.087 -2.110 3.956 1.00 90.19 492 VAL A C 1
ATOM 3801 O O . VAL A 1 492 ? 2.116 -2.601 2.831 1.00 90.19 492 VAL A O 1
ATOM 3804 N N . LEU A 1 493 ? 2.347 -0.808 4.146 1.00 92.88 493 LEU A N 1
ATOM 3805 C CA . LEU A 1 493 ? 2.623 0.077 3.003 1.00 92.88 493 LEU A CA 1
ATOM 3806 C C . LEU A 1 493 ? 3.898 -0.319 2.251 1.00 92.88 493 LEU A C 1
ATOM 3808 O O . LEU A 1 493 ? 3.941 -0.174 1.029 1.00 92.88 493 LEU A O 1
ATOM 3812 N N . THR A 1 494 ? 4.911 -0.861 2.935 1.00 94.94 494 THR A N 1
ATOM 3813 C CA . THR A 1 494 ? 6.130 -1.358 2.277 1.00 94.94 494 THR A CA 1
ATOM 3814 C C . THR A 1 494 ? 5.826 -2.579 1.404 1.00 94.94 494 THR A C 1
ATOM 3816 O O . THR A 1 494 ? 6.214 -2.609 0.233 1.00 94.94 494 THR A O 1
ATOM 3819 N N . ILE A 1 495 ? 5.068 -3.553 1.920 1.00 94.44 495 ILE A N 1
ATOM 3820 C CA . ILE A 1 495 ? 4.636 -4.734 1.153 1.00 94.44 495 ILE A CA 1
ATOM 3821 C C . ILE A 1 495 ? 3.723 -4.343 -0.014 1.00 94.44 495 ILE A C 1
ATOM 3823 O O . ILE A 1 495 ? 3.924 -4.794 -1.140 1.00 94.44 495 ILE A O 1
ATOM 3827 N N . VAL A 1 496 ? 2.754 -3.458 0.204 1.00 93.75 496 VAL A N 1
ATOM 3828 C CA . VAL A 1 496 ? 1.838 -3.030 -0.859 1.00 93.75 496 VAL A CA 1
ATOM 3829 C C . VAL A 1 496 ? 2.570 -2.234 -1.946 1.00 93.75 496 VAL A C 1
ATOM 3831 O O . VAL A 1 496 ? 2.295 -2.410 -3.134 1.00 93.75 496 VAL A O 1
ATOM 3834 N N . SER A 1 497 ? 3.579 -1.440 -1.575 1.00 96.00 497 SER A N 1
ATOM 3835 C CA . SER A 1 497 ? 4.476 -0.786 -2.538 1.00 96.00 497 SER A CA 1
ATOM 3836 C C . SER A 1 497 ? 5.302 -1.800 -3.345 1.00 96.00 497 SER A C 1
ATOM 3838 O O . SER A 1 497 ? 5.553 -1.587 -4.534 1.00 96.00 497 SER A O 1
ATOM 3840 N N . SER A 1 498 ? 5.695 -2.931 -2.744 1.00 97.19 498 SER A N 1
ATOM 3841 C CA . SER A 1 498 ? 6.313 -4.043 -3.478 1.00 97.19 498 SER A CA 1
ATOM 3842 C C . SER A 1 498 ? 5.351 -4.644 -4.503 1.00 97.19 498 SER A C 1
ATOM 3844 O O . SER A 1 498 ? 5.719 -4.816 -5.668 1.00 97.19 498 SER A O 1
ATOM 3846 N N . TYR A 1 499 ? 4.104 -4.904 -4.104 1.00 96.00 499 TYR A N 1
ATOM 3847 C CA . TYR A 1 499 ? 3.079 -5.439 -5.001 1.00 96.00 499 TYR A CA 1
ATOM 3848 C C . TYR A 1 499 ? 2.800 -4.492 -6.164 1.00 96.00 499 TYR A C 1
ATOM 3850 O O . TYR A 1 499 ? 2.659 -4.953 -7.291 1.00 96.00 499 TYR A O 1
ATOM 3858 N N . ALA A 1 500 ? 2.811 -3.179 -5.935 1.00 96.75 500 ALA A N 1
ATOM 3859 C CA . ALA A 1 500 ? 2.722 -2.179 -6.994 1.00 96.75 500 ALA A CA 1
ATOM 3860 C C . ALA A 1 500 ? 3.883 -2.271 -8.002 1.00 96.75 500 ALA A C 1
ATOM 3862 O O . ALA A 1 500 ? 3.663 -2.258 -9.215 1.00 96.75 500 ALA A O 1
ATOM 3863 N N . ALA A 1 501 ? 5.122 -2.420 -7.527 1.00 97.06 501 ALA A N 1
ATOM 3864 C CA . ALA A 1 501 ? 6.281 -2.607 -8.399 1.00 97.06 501 ALA A CA 1
ATOM 3865 C C . ALA A 1 501 ? 6.227 -3.942 -9.170 1.00 97.06 501 ALA A C 1
ATOM 3867 O O . ALA A 1 501 ? 6.544 -3.985 -10.363 1.00 97.06 501 ALA A O 1
ATOM 3868 N N . GLY A 1 502 ? 5.767 -5.017 -8.521 1.00 97.25 502 GLY A N 1
ATOM 3869 C CA . GLY A 1 502 ? 5.514 -6.316 -9.147 1.00 97.25 502 GLY A CA 1
ATOM 3870 C C . GLY A 1 502 ? 4.396 -6.261 -10.192 1.00 97.25 502 GLY A C 1
ATOM 3871 O O . GLY A 1 502 ? 4.562 -6.777 -11.293 1.00 97.25 502 GLY A O 1
ATOM 3872 N N . ALA A 1 503 ? 3.299 -5.557 -9.905 1.00 97.00 503 ALA A N 1
ATOM 3873 C CA . ALA A 1 503 ? 2.184 -5.337 -10.823 1.00 97.00 503 ALA A CA 1
ATOM 3874 C C . ALA A 1 503 ? 2.604 -4.507 -12.047 1.00 97.00 503 ALA A C 1
ATOM 3876 O O . ALA A 1 503 ? 2.168 -4.782 -13.165 1.00 97.00 503 ALA A O 1
ATOM 3877 N N . LEU A 1 504 ? 3.515 -3.545 -11.872 1.00 96.50 504 LEU A N 1
ATOM 3878 C CA . LEU A 1 504 ? 4.123 -2.826 -12.989 1.00 96.50 504 LEU A CA 1
ATOM 3879 C C . LEU A 1 504 ? 4.996 -3.757 -13.843 1.00 96.50 504 LEU A C 1
ATOM 3881 O O . LEU A 1 504 ? 4.895 -3.736 -15.070 1.00 96.50 504 LEU A O 1
ATOM 3885 N N . ALA A 1 505 ? 5.831 -4.594 -13.216 1.00 97.38 505 ALA A N 1
ATOM 3886 C CA . ALA A 1 505 ? 6.627 -5.595 -13.928 1.00 97.38 505 ALA A CA 1
ATOM 3887 C C . ALA A 1 505 ? 5.730 -6.571 -14.708 1.00 97.38 505 ALA A C 1
ATOM 3889 O O . ALA A 1 505 ? 6.002 -6.861 -15.870 1.00 97.38 505 ALA A O 1
ATOM 3890 N N . TRP A 1 506 ? 4.635 -7.017 -14.092 1.00 97.94 506 TRP A N 1
ATOM 3891 C CA . TRP A 1 506 ? 3.611 -7.861 -14.696 1.00 97.94 506 TRP A CA 1
ATOM 3892 C C . TRP A 1 506 ? 2.936 -7.201 -15.897 1.00 97.94 506 TRP A C 1
ATOM 3894 O O . TRP A 1 506 ? 2.931 -7.785 -16.975 1.00 97.94 506 TRP A O 1
ATOM 3904 N N . GLY A 1 507 ? 2.436 -5.971 -15.760 1.00 97.19 507 GLY A N 1
ATOM 3905 C CA . GLY A 1 507 ? 1.785 -5.258 -16.859 1.00 97.19 507 GLY A CA 1
ATOM 3906 C C . GLY A 1 507 ? 2.723 -5.024 -18.049 1.00 97.19 507 GLY A C 1
ATOM 3907 O O . GLY A 1 507 ? 2.337 -5.221 -19.203 1.00 97.19 507 GLY A O 1
ATOM 3908 N N . LEU A 1 508 ? 3.990 -4.679 -17.782 1.00 96.50 508 LEU A N 1
ATOM 3909 C CA . LEU A 1 508 ? 5.027 -4.566 -18.815 1.00 96.50 508 LEU A CA 1
ATOM 3910 C C . LEU A 1 508 ? 5.344 -5.932 -19.444 1.00 96.50 508 LEU A C 1
ATOM 3912 O O . LEU A 1 508 ? 5.592 -6.016 -20.648 1.00 96.50 508 LEU A O 1
ATOM 3916 N N . GLY A 1 509 ? 5.306 -6.998 -18.643 1.00 97.56 509 GLY A N 1
ATOM 3917 C CA . GLY A 1 509 ? 5.403 -8.388 -19.071 1.00 97.56 509 GLY A CA 1
ATOM 3918 C C . GLY A 1 509 ? 4.294 -8.781 -20.033 1.00 97.56 509 GLY A C 1
ATOM 3919 O O . GLY A 1 509 ? 4.590 -9.235 -21.133 1.00 97.56 509 GLY A O 1
ATOM 3920 N N . CYS A 1 510 ? 3.035 -8.529 -19.676 1.00 97.88 510 CYS A N 1
ATOM 3921 C CA . CYS A 1 510 ? 1.874 -8.770 -20.530 1.00 97.88 510 CYS A CA 1
ATOM 3922 C C . CYS A 1 510 ? 1.978 -8.007 -21.853 1.00 97.88 510 CYS A C 1
ATOM 3924 O O . CYS A 1 510 ? 1.764 -8.591 -22.915 1.00 97.88 510 CYS A O 1
ATOM 3926 N N . LEU A 1 511 ? 2.393 -6.735 -21.819 1.00 96.06 511 LEU A N 1
ATOM 3927 C CA . LEU A 1 511 ? 2.639 -5.965 -23.038 1.00 96.06 511 LEU A CA 1
ATOM 3928 C C . LEU A 1 511 ? 3.764 -6.586 -23.887 1.00 96.06 511 LEU A C 1
ATOM 3930 O O . LEU A 1 511 ? 3.629 -6.714 -25.103 1.00 96.06 511 LEU A O 1
ATOM 3934 N N . SER A 1 512 ? 4.862 -7.006 -23.255 1.00 96.75 512 SER A N 1
ATOM 3935 C CA . SER A 1 512 ? 5.986 -7.670 -23.926 1.00 96.75 512 SER A CA 1
ATOM 3936 C C . SER A 1 512 ? 5.564 -8.998 -24.565 1.00 96.75 512 SER A C 1
ATOM 3938 O O . SER A 1 512 ? 5.888 -9.249 -25.724 1.00 96.75 512 SER A O 1
ATOM 3940 N N . LEU A 1 513 ? 4.782 -9.820 -23.857 1.00 98.00 513 LEU A N 1
ATOM 3941 C CA . LEU A 1 513 ? 4.206 -11.068 -24.368 1.00 98.00 513 LEU A CA 1
ATOM 3942 C C . LEU A 1 513 ? 3.227 -10.812 -25.519 1.00 98.00 513 LEU A C 1
ATOM 3944 O O . LEU A 1 513 ? 3.253 -11.543 -26.506 1.00 98.00 513 LEU A O 1
ATOM 3948 N N . GLY A 1 514 ? 2.443 -9.732 -25.458 1.00 96.62 514 GLY A N 1
ATOM 3949 C CA . GLY A 1 514 ? 1.621 -9.267 -26.575 1.00 96.62 514 GLY A CA 1
ATOM 3950 C C . GLY A 1 514 ? 2.451 -8.971 -27.828 1.00 96.62 514 GLY A C 1
ATOM 3951 O O . GLY A 1 514 ? 2.098 -9.416 -28.919 1.00 96.62 514 GLY A O 1
ATOM 3952 N N . TYR A 1 515 ? 3.609 -8.316 -27.684 1.00 95.00 515 TYR A N 1
ATOM 3953 C CA . TYR A 1 515 ? 4.551 -8.143 -28.796 1.00 95.00 515 TYR A CA 1
ATOM 3954 C C . TYR A 1 515 ? 5.139 -9.473 -29.286 1.00 95.00 515 TYR A C 1
ATOM 3956 O O . TYR A 1 515 ? 5.255 -9.662 -30.493 1.00 95.00 515 TYR A O 1
ATOM 3964 N N . TYR A 1 516 ? 5.471 -10.419 -28.404 1.00 95.94 516 TYR A N 1
ATOM 3965 C CA . TYR A 1 516 ? 5.917 -11.752 -28.833 1.00 95.94 516 TYR A CA 1
ATOM 3966 C C . TYR A 1 516 ? 4.833 -12.525 -29.599 1.00 95.94 516 TYR A C 1
ATOM 3968 O O . TYR A 1 516 ? 5.167 -13.270 -30.523 1.00 95.94 516 TYR A O 1
ATOM 3976 N N . LEU A 1 517 ? 3.559 -12.336 -29.244 1.00 96.75 517 LEU A N 1
ATOM 3977 C CA . LEU A 1 517 ? 2.412 -13.025 -29.836 1.00 96.75 517 LEU A CA 1
ATOM 3978 C C . LEU A 1 517 ? 1.912 -12.381 -31.141 1.00 96.75 517 LEU A C 1
ATOM 3980 O O . LEU A 1 517 ? 1.499 -13.092 -32.053 1.00 96.75 517 LEU A O 1
ATOM 3984 N N . LEU A 1 518 ? 1.934 -11.053 -31.248 1.00 95.38 518 LEU A N 1
ATOM 3985 C CA . LEU A 1 518 ? 1.299 -10.323 -32.357 1.00 95.38 518 LEU A CA 1
ATOM 3986 C C . LEU A 1 518 ? 2.271 -9.437 -33.146 1.00 95.38 518 LEU A C 1
ATOM 3988 O O . LEU A 1 518 ? 1.940 -8.975 -34.234 1.00 95.38 518 LEU A O 1
ATOM 3992 N N . GLY A 1 519 ? 3.468 -9.187 -32.617 1.00 91.25 519 GLY A N 1
ATOM 3993 C CA . GLY A 1 519 ? 4.435 -8.271 -33.208 1.00 91.25 519 GLY A CA 1
ATOM 3994 C C . GLY A 1 519 ? 5.173 -8.830 -34.425 1.00 91.25 519 GLY A C 1
ATOM 3995 O O . GLY A 1 519 ? 5.285 -10.043 -34.641 1.00 91.25 519 GLY A O 1
ATOM 3996 N N . SER A 1 520 ? 5.729 -7.906 -35.210 1.00 90.56 520 SER A N 1
ATOM 3997 C CA . SER A 1 520 ? 6.550 -8.217 -36.379 1.00 90.56 520 SER A CA 1
ATOM 3998 C C . SER A 1 520 ? 7.957 -8.638 -35.963 1.00 90.56 520 SER A C 1
ATOM 4000 O O . SER A 1 520 ? 8.726 -7.850 -35.405 1.00 90.56 520 SER A O 1
ATOM 4002 N N . TYR A 1 521 ? 8.298 -9.888 -36.265 1.00 90.50 521 TYR A N 1
ATOM 4003 C CA . TYR A 1 521 ? 9.635 -10.427 -36.057 1.00 90.50 521 TYR A CA 1
ATOM 4004 C C . TYR A 1 521 ? 10.594 -9.893 -37.124 1.00 90.50 521 TYR A C 1
ATOM 4006 O O . TYR A 1 521 ? 10.258 -9.791 -38.304 1.00 90.50 521 TYR A O 1
ATOM 4014 N N . ARG A 1 522 ? 11.799 -9.532 -36.692 1.00 86.38 522 ARG A N 1
ATOM 4015 C CA . ARG A 1 522 ? 12.815 -8.862 -37.506 1.00 86.38 522 ARG A CA 1
ATOM 4016 C C . ARG A 1 522 ? 13.607 -9.866 -38.330 1.00 86.38 522 ARG A C 1
ATOM 4018 O O . ARG A 1 522 ? 13.950 -10.919 -37.796 1.00 86.38 522 ARG A O 1
ATOM 4025 N N . PRO A 1 523 ? 14.006 -9.527 -39.560 1.00 79.25 523 PRO A N 1
ATOM 4026 C CA . PRO A 1 523 ? 15.010 -10.300 -40.280 1.00 79.25 523 PRO A CA 1
ATOM 4027 C C . PRO A 1 523 ? 16.303 -10.431 -39.458 1.00 79.25 523 PRO A C 1
ATOM 4029 O O . PRO A 1 523 ? 16.663 -9.525 -38.701 1.00 79.25 523 PRO A O 1
ATOM 4032 N N . SER A 1 524 ? 16.995 -11.562 -39.584 1.00 66.19 524 SER A N 1
ATOM 4033 C CA . SER A 1 524 ? 18.322 -11.759 -38.991 1.00 66.19 524 SER A CA 1
ATOM 4034 C C . SER A 1 524 ? 19.305 -10.742 -39.578 1.00 66.19 524 SER A C 1
ATOM 4036 O O . SER A 1 524 ? 19.248 -10.446 -40.772 1.00 66.19 524 SER A O 1
ATOM 4038 N N . ALA A 1 525 ? 20.232 -10.226 -38.766 1.00 64.50 525 ALA A N 1
ATOM 4039 C CA . ALA A 1 525 ? 21.343 -9.441 -39.298 1.00 64.50 525 ALA A CA 1
ATOM 4040 C C . ALA A 1 525 ? 22.215 -10.335 -40.208 1.00 64.50 525 ALA A C 1
ATOM 4042 O O . ALA A 1 525 ? 22.369 -11.524 -39.883 1.00 64.50 525 ALA A O 1
ATOM 4043 N N . PRO A 1 526 ? 22.798 -9.803 -41.303 1.00 53.38 526 PRO A N 1
ATOM 4044 C CA . PRO A 1 526 ? 23.700 -10.567 -42.163 1.00 53.38 526 PRO A CA 1
ATOM 4045 C C . PRO A 1 526 ? 24.816 -11.215 -41.327 1.00 53.38 526 PRO A C 1
ATOM 4047 O O . PRO A 1 526 ? 25.503 -10.526 -40.579 1.00 53.38 526 PRO A O 1
ATOM 4050 N N . GLY A 1 527 ? 24.951 -12.544 -41.397 1.00 58.62 527 GLY A N 1
ATOM 4051 C CA . GLY A 1 527 ? 25.954 -13.313 -40.642 1.00 58.62 527 GLY A CA 1
ATOM 4052 C C . GLY A 1 527 ? 25.529 -13.845 -39.262 1.00 58.62 527 GLY A C 1
ATOM 4053 O O . GLY A 1 527 ? 26.300 -14.572 -38.649 1.00 58.62 527 GLY A O 1
ATOM 4054 N N . SER A 1 528 ? 24.312 -13.561 -38.771 1.00 56.66 528 SER A N 1
ATOM 4055 C CA . SER A 1 528 ? 23.851 -13.970 -37.419 1.00 56.66 528 SER A CA 1
ATOM 4056 C C . SER A 1 528 ? 23.024 -15.274 -37.344 1.00 56.66 528 SER A C 1
ATOM 4058 O O . SER A 1 528 ? 22.254 -15.467 -36.400 1.00 56.66 528 SER A O 1
ATOM 4060 N N . GLY A 1 529 ? 23.192 -16.179 -38.317 1.00 55.47 529 GLY A N 1
ATOM 4061 C CA . GLY A 1 529 ? 22.411 -17.421 -38.451 1.00 55.47 529 GLY A CA 1
ATOM 4062 C C . GLY A 1 529 ? 21.042 -17.218 -39.121 1.00 55.47 529 GLY A C 1
ATOM 4063 O O . GLY A 1 529 ? 20.565 -16.091 -39.259 1.00 55.47 529 GLY A O 1
ATOM 4064 N N . ARG A 1 530 ? 20.408 -18.310 -39.577 1.00 55.47 530 ARG A N 1
ATOM 4065 C CA . ARG A 1 530 ? 19.027 -18.290 -40.107 1.00 55.47 530 ARG A CA 1
ATOM 4066 C C . ARG A 1 530 ? 18.051 -18.137 -38.933 1.00 55.47 530 ARG A C 1
ATOM 4068 O O . ARG A 1 530 ? 18.251 -18.793 -37.930 1.00 55.47 530 ARG A O 1
ATOM 4075 N N . GLY A 1 531 ? 17.028 -17.282 -39.023 1.00 63.47 531 GLY A N 1
ATOM 4076 C CA . GLY A 1 531 ? 15.931 -17.186 -38.038 1.00 63.47 531 GLY A CA 1
ATOM 4077 C C . GLY A 1 531 ? 15.684 -15.778 -37.482 1.00 63.47 531 GLY A C 1
ATOM 4078 O O . GLY A 1 531 ? 16.621 -15.029 -37.188 1.00 63.47 531 GLY A O 1
ATOM 4079 N N . LYS A 1 532 ? 14.413 -15.385 -37.343 1.00 79.94 532 LYS A N 1
ATOM 4080 C CA . LYS A 1 532 ? 14.039 -13.988 -37.073 1.00 79.94 532 LYS A CA 1
ATOM 4081 C C . LYS A 1 532 ? 14.351 -13.552 -35.633 1.00 79.94 532 LYS A C 1
ATOM 4083 O O . LYS A 1 532 ? 14.465 -14.354 -34.711 1.00 79.94 532 LYS A O 1
ATOM 4088 N N . GLY A 1 533 ? 14.522 -12.250 -35.418 1.00 83.31 533 GLY A N 1
ATOM 4089 C CA . GLY A 1 533 ? 14.623 -11.640 -34.090 1.00 83.31 533 GLY A CA 1
ATOM 4090 C C . GLY A 1 533 ? 13.271 -11.187 -33.542 1.00 83.31 533 GLY A C 1
ATOM 4091 O O . GLY A 1 533 ? 12.394 -10.833 -34.326 1.00 83.31 533 GLY A O 1
ATOM 4092 N N . PRO A 1 534 ? 13.089 -11.153 -32.212 1.00 88.69 534 PRO A N 1
ATOM 4093 C CA . PRO A 1 534 ? 11.866 -10.621 -31.622 1.00 88.69 534 PRO A CA 1
ATOM 4094 C C . PRO A 1 534 ? 11.720 -9.105 -31.874 1.00 88.69 534 PRO A C 1
ATOM 4096 O O . PRO A 1 534 ? 12.707 -8.443 -32.216 1.00 88.69 534 PRO A O 1
ATOM 4099 N N . PRO A 1 535 ? 10.513 -8.532 -31.704 1.00 90.44 535 PRO A N 1
ATOM 4100 C CA . PRO A 1 535 ? 10.273 -7.089 -31.839 1.00 90.44 535 PRO A CA 1
ATOM 4101 C C . PRO A 1 535 ? 11.180 -6.220 -30.940 1.00 90.44 535 PRO A C 1
ATOM 4103 O O . PRO A 1 535 ? 11.577 -6.655 -29.860 1.00 90.44 535 PRO A O 1
ATOM 4106 N N . GLU A 1 536 ? 11.476 -4.963 -31.333 1.00 86.75 536 GLU A N 1
ATOM 4107 C CA . GLU A 1 536 ? 12.379 -4.072 -30.548 1.00 86.75 536 GLU A CA 1
ATOM 4108 C C . GLU A 1 536 ? 11.875 -3.860 -29.140 1.00 86.75 536 GLU A C 1
ATOM 4110 O O . GLU A 1 536 ? 12.641 -3.847 -28.175 1.00 86.75 536 GLU A O 1
ATOM 4115 N N . ALA A 1 537 ? 10.558 -3.655 -29.064 1.00 88.31 537 ALA A N 1
ATOM 4116 C CA . ALA A 1 537 ? 9.875 -3.267 -27.854 1.00 88.31 537 ALA A CA 1
ATOM 4117 C C . ALA A 1 537 ? 10.166 -4.270 -26.735 1.00 88.31 537 ALA A C 1
ATOM 4119 O O . ALA A 1 537 ? 10.376 -3.857 -25.602 1.00 88.31 537 ALA A O 1
ATOM 4120 N N . CYS A 1 538 ? 10.294 -5.563 -27.056 1.00 92.50 538 CYS A N 1
ATOM 4121 C CA . CYS A 1 538 ? 10.597 -6.616 -26.093 1.00 92.50 538 CYS A CA 1
ATOM 4122 C C . CYS A 1 538 ? 11.938 -6.403 -25.370 1.00 92.50 538 CYS A C 1
ATOM 4124 O O . CYS A 1 538 ? 12.041 -6.717 -24.187 1.00 92.50 538 CYS A O 1
ATOM 4126 N N . ALA A 1 539 ? 12.964 -5.867 -26.042 1.00 90.81 539 ALA A N 1
ATOM 4127 C CA . ALA A 1 539 ? 14.262 -5.603 -25.416 1.00 90.81 539 ALA A CA 1
ATOM 4128 C C . ALA A 1 539 ? 14.195 -4.417 -24.444 1.00 90.81 539 ALA A C 1
ATOM 4130 O O . ALA A 1 539 ? 14.688 -4.506 -23.319 1.00 90.81 539 ALA A O 1
ATOM 4131 N N . SER A 1 540 ? 13.528 -3.337 -24.860 1.00 89.62 540 SER A N 1
ATOM 4132 C CA . SER A 1 540 ? 13.298 -2.163 -24.014 1.00 89.62 540 SER A CA 1
ATOM 4133 C C . SER A 1 540 ? 12.439 -2.522 -22.795 1.00 89.62 540 SER A C 1
ATOM 4135 O O . SER A 1 540 ? 12.849 -2.301 -21.655 1.00 89.62 540 SER A O 1
ATOM 4137 N N . LEU A 1 541 ? 11.300 -3.188 -23.020 1.00 93.12 541 LEU A N 1
ATOM 4138 C CA . LEU A 1 541 ? 10.393 -3.655 -21.969 1.00 93.12 541 LEU A CA 1
ATOM 4139 C C . LEU A 1 541 ? 11.091 -4.600 -20.989 1.00 93.12 541 LEU A C 1
ATOM 4141 O O . LEU A 1 541 ? 10.907 -4.444 -19.788 1.00 93.12 541 LEU A O 1
ATOM 4145 N N . ALA A 1 542 ? 11.947 -5.514 -21.455 1.00 94.88 542 ALA A N 1
ATOM 4146 C CA . ALA A 1 542 ? 12.718 -6.384 -20.568 1.00 94.88 542 ALA A CA 1
ATOM 4147 C C . ALA A 1 542 ? 13.610 -5.591 -19.596 1.00 94.88 542 ALA A C 1
ATOM 4149 O O . ALA A 1 542 ? 13.626 -5.880 -18.401 1.00 94.88 542 ALA A O 1
ATOM 4150 N N . GLY A 1 543 ? 14.307 -4.550 -20.063 1.00 92.31 543 GLY A N 1
ATOM 4151 C CA . GLY A 1 543 ? 15.104 -3.694 -19.177 1.00 92.31 543 GLY A CA 1
ATOM 4152 C C . GLY A 1 543 ? 14.269 -3.038 -18.072 1.00 92.31 543 GLY A C 1
ATOM 4153 O O . GLY A 1 543 ? 14.735 -2.878 -16.944 1.00 92.31 543 GLY A O 1
ATOM 4154 N N . PHE A 1 544 ? 13.020 -2.698 -18.377 1.00 91.56 544 PHE A N 1
ATOM 4155 C CA . PHE A 1 544 ? 12.093 -2.100 -17.425 1.00 91.56 544 PHE A CA 1
ATOM 4156 C C . PHE A 1 544 ? 11.456 -3.105 -16.472 1.00 91.56 544 PHE A C 1
ATOM 4158 O O . PHE A 1 544 ? 11.423 -2.839 -15.276 1.00 91.56 544 PHE A O 1
ATOM 4165 N N . ILE A 1 545 ? 11.044 -4.274 -16.967 1.00 96.31 545 ILE A N 1
ATOM 4166 C CA . ILE A 1 545 ? 10.571 -5.387 -16.133 1.00 96.31 545 ILE A CA 1
ATOM 4167 C C . ILE A 1 545 ? 11.633 -5.719 -15.080 1.00 96.31 545 ILE A C 1
ATOM 4169 O O . ILE A 1 545 ? 11.313 -5.817 -13.900 1.00 96.31 545 ILE A O 1
ATOM 4173 N N . TYR A 1 546 ? 12.906 -5.799 -15.487 1.00 96.69 546 TYR A N 1
ATOM 4174 C CA . TYR A 1 546 ? 14.017 -6.081 -14.578 1.00 96.69 546 TYR A CA 1
ATOM 4175 C C . TYR A 1 546 ? 14.128 -5.031 -13.464 1.00 96.69 546 TYR A C 1
ATOM 4177 O O . TYR A 1 546 ? 14.183 -5.382 -12.289 1.00 96.69 546 TYR A O 1
ATOM 4185 N N . LYS A 1 547 ? 14.096 -3.739 -13.815 1.00 94.62 547 LYS A N 1
ATOM 4186 C CA . LYS A 1 547 ? 14.168 -2.639 -12.838 1.00 94.62 547 LYS A CA 1
ATOM 4187 C C . LYS A 1 547 ? 12.963 -2.615 -11.898 1.00 94.62 547 LYS A C 1
ATOM 4189 O O . LYS A 1 547 ? 13.138 -2.433 -10.697 1.00 94.62 547 LYS A O 1
ATOM 4194 N N . SER A 1 548 ? 11.757 -2.834 -12.416 1.00 95.88 548 SER A N 1
ATOM 4195 C CA . SER A 1 548 ? 10.546 -2.916 -11.594 1.00 95.88 548 SER A CA 1
ATOM 4196 C C . SER A 1 548 ? 10.598 -4.103 -10.629 1.00 95.88 548 SER A C 1
ATOM 4198 O O . SER A 1 548 ? 10.272 -3.944 -9.457 1.00 95.88 548 SER A O 1
ATOM 4200 N N . MET A 1 549 ? 11.102 -5.262 -11.067 1.00 97.69 549 MET A N 1
ATOM 4201 C CA . MET A 1 549 ? 11.334 -6.414 -10.187 1.00 97.69 549 MET A CA 1
ATOM 4202 C C . MET A 1 549 ? 12.385 -6.138 -9.109 1.00 97.69 549 MET A C 1
ATOM 4204 O O . MET A 1 549 ? 12.219 -6.598 -7.986 1.00 97.69 549 MET A O 1
ATOM 4208 N N . GLN A 1 550 ? 13.446 -5.380 -9.406 1.00 97.88 550 GLN A N 1
ATOM 4209 C CA . GLN A 1 550 ? 14.433 -4.984 -8.392 1.00 97.88 550 GLN A CA 1
ATOM 4210 C C . GLN A 1 550 ? 13.795 -4.130 -7.289 1.00 97.88 550 GLN A C 1
ATOM 4212 O O . GLN A 1 550 ? 14.052 -4.367 -6.110 1.00 97.88 550 GLN A O 1
ATOM 4217 N N . VAL A 1 551 ? 12.930 -3.179 -7.661 1.00 96.69 551 VAL A N 1
ATOM 4218 C CA . VAL A 1 551 ? 12.157 -2.383 -6.692 1.00 96.69 551 VAL A CA 1
ATOM 4219 C C . VAL A 1 551 ? 11.207 -3.281 -5.896 1.00 96.69 551 VAL A C 1
ATOM 4221 O O . VAL A 1 551 ? 11.159 -3.175 -4.672 1.00 96.69 551 VAL A O 1
ATOM 4224 N N . ALA A 1 552 ? 10.508 -4.205 -6.566 1.00 97.50 552 ALA A N 1
ATOM 4225 C CA . ALA A 1 552 ? 9.619 -5.159 -5.909 1.00 97.50 552 ALA A CA 1
ATOM 4226 C C . ALA A 1 552 ? 10.368 -6.002 -4.870 1.00 97.50 552 ALA A C 1
ATOM 4228 O O . ALA A 1 552 ? 9.933 -6.059 -3.727 1.00 97.50 552 ALA A O 1
ATOM 4229 N N . VAL A 1 553 ? 11.518 -6.587 -5.220 1.00 97.94 553 VAL A N 1
ATOM 4230 C CA . VAL A 1 553 ? 12.331 -7.412 -4.310 1.00 97.94 553 VAL A CA 1
ATOM 4231 C C . VAL A 1 553 ? 12.872 -6.611 -3.136 1.00 97.94 553 VAL A C 1
ATOM 4233 O O . VAL A 1 553 ? 12.802 -7.092 -2.009 1.00 97.94 553 VAL A O 1
ATOM 4236 N N . LEU A 1 554 ? 13.373 -5.394 -3.373 1.00 96.12 554 LEU A N 1
ATOM 4237 C CA . LEU A 1 554 ? 13.874 -4.530 -2.302 1.00 96.12 554 LEU A CA 1
ATOM 4238 C C . LEU A 1 554 ? 12.789 -4.281 -1.246 1.00 96.12 554 LEU A C 1
ATOM 4240 O O . LEU A 1 554 ? 13.022 -4.467 -0.053 1.00 96.12 554 LEU A O 1
ATOM 4244 N N . LEU A 1 555 ? 11.595 -3.896 -1.700 1.00 96.75 555 LEU A N 1
ATOM 4245 C CA . LEU A 1 555 ? 10.461 -3.613 -0.826 1.00 96.75 555 LEU A CA 1
ATOM 4246 C C . LEU A 1 555 ? 9.861 -4.892 -0.229 1.00 96.75 555 LEU A C 1
ATOM 4248 O O . LEU A 1 555 ? 9.449 -4.884 0.923 1.00 96.75 555 LEU A O 1
ATOM 4252 N N . LEU A 1 556 ? 9.853 -6.008 -0.961 1.00 96.88 556 LEU A N 1
ATOM 4253 C CA . LEU A 1 556 ? 9.344 -7.289 -0.468 1.00 96.88 556 LEU A CA 1
ATOM 4254 C C . LEU A 1 556 ? 10.221 -7.832 0.658 1.00 96.88 556 LEU A C 1
ATOM 4256 O O . LEU A 1 556 ? 9.702 -8.271 1.679 1.00 96.88 556 LEU A O 1
ATOM 4260 N N . ALA A 1 557 ? 11.544 -7.771 0.493 1.00 96.25 557 ALA A N 1
ATOM 4261 C CA . ALA A 1 557 ? 12.499 -8.187 1.511 1.00 96.25 557 ALA A CA 1
ATOM 4262 C C . ALA A 1 557 ? 12.382 -7.310 2.764 1.00 96.25 557 ALA A C 1
ATOM 4264 O O . ALA A 1 557 ? 12.209 -7.835 3.862 1.00 96.25 557 ALA A O 1
ATOM 4265 N N . ALA A 1 558 ? 12.396 -5.981 2.594 1.00 94.75 558 ALA A N 1
ATOM 4266 C CA . ALA A 1 558 ? 12.225 -5.042 3.701 1.00 94.75 558 ALA A CA 1
ATOM 4267 C C . ALA A 1 558 ? 10.880 -5.251 4.414 1.00 94.75 558 ALA A C 1
ATOM 4269 O O . ALA A 1 558 ? 10.836 -5.361 5.635 1.00 94.75 558 ALA A O 1
ATOM 4270 N N . GLY A 1 559 ? 9.791 -5.379 3.656 1.00 94.88 559 GLY A N 1
ATOM 4271 C CA . GLY A 1 559 ? 8.462 -5.637 4.193 1.00 94.88 559 GLY A CA 1
ATOM 4272 C C . GLY A 1 559 ? 8.380 -6.967 4.943 1.00 94.88 559 GLY A C 1
ATOM 4273 O O . GLY A 1 559 ? 7.824 -6.998 6.033 1.00 94.88 559 GLY A O 1
ATOM 4274 N N . THR A 1 560 ? 8.985 -8.042 4.430 1.00 95.06 560 THR A N 1
ATOM 4275 C CA . THR A 1 560 ? 9.005 -9.356 5.103 1.00 95.06 560 THR A CA 1
ATOM 4276 C C . THR A 1 560 ? 9.737 -9.275 6.445 1.00 95.06 560 THR A C 1
ATOM 4278 O O . THR A 1 560 ? 9.240 -9.781 7.447 1.00 95.06 560 THR A O 1
ATOM 4281 N N . ILE A 1 561 ? 10.870 -8.565 6.496 1.00 93.94 561 ILE A N 1
ATOM 4282 C CA . ILE A 1 561 ? 11.626 -8.330 7.736 1.00 93.94 561 ILE A CA 1
ATOM 4283 C C . ILE A 1 561 ? 10.813 -7.494 8.734 1.00 93.94 561 ILE A C 1
ATOM 4285 O O . ILE A 1 561 ? 10.714 -7.861 9.903 1.00 93.94 561 ILE A O 1
ATOM 4289 N N . LEU A 1 562 ? 10.198 -6.396 8.277 1.00 93.50 562 LEU A N 1
ATOM 4290 C CA . LEU A 1 562 ? 9.315 -5.567 9.107 1.00 93.50 562 LEU A CA 1
ATOM 4291 C C . LEU A 1 562 ? 8.121 -6.369 9.643 1.00 93.50 562 LEU A C 1
ATOM 4293 O O . LEU A 1 562 ? 7.682 -6.128 10.761 1.00 93.50 562 LEU A O 1
ATOM 4297 N N . GLY A 1 563 ? 7.627 -7.337 8.867 1.00 92.12 563 GLY A N 1
ATOM 4298 C CA . GLY A 1 563 ? 6.563 -8.249 9.282 1.00 92.12 563 GLY A CA 1
ATOM 4299 C C . GLY A 1 563 ? 7.000 -9.156 10.425 1.00 92.12 563 GLY A C 1
ATOM 4300 O O . GLY A 1 563 ? 6.271 -9.280 11.400 1.00 92.12 563 GLY A O 1
ATOM 4301 N N . GLY A 1 564 ? 8.213 -9.713 10.355 1.00 91.69 564 GLY A N 1
ATOM 4302 C CA . GLY A 1 564 ? 8.780 -10.512 11.447 1.00 91.69 564 GLY A CA 1
ATOM 4303 C C . GLY A 1 564 ? 9.017 -9.703 12.727 1.00 91.69 564 GLY A C 1
ATOM 4304 O O . GLY A 1 564 ? 8.727 -10.175 13.823 1.00 91.69 564 GLY A O 1
ATOM 4305 N N . LEU A 1 565 ? 9.472 -8.448 12.609 1.00 90.69 565 LEU A N 1
ATOM 4306 C CA . LEU A 1 565 ? 9.590 -7.546 13.766 1.00 90.69 565 LEU A CA 1
ATOM 4307 C C . LEU A 1 565 ? 8.220 -7.251 14.396 1.00 90.69 565 LEU A C 1
ATOM 4309 O O . LEU A 1 565 ? 8.082 -7.281 15.616 1.00 90.69 565 LEU A O 1
ATOM 4313 N N . TRP A 1 566 ? 7.193 -7.017 13.576 1.00 90.38 566 TRP A N 1
ATOM 4314 C CA . TRP A 1 566 ? 5.831 -6.812 14.068 1.00 90.38 566 TRP A CA 1
ATOM 4315 C C . TRP A 1 566 ? 5.231 -8.079 14.700 1.00 90.38 566 TRP A C 1
ATOM 4317 O O . TRP A 1 566 ? 4.547 -7.991 15.723 1.00 90.38 566 TRP A O 1
ATOM 4327 N N . ALA A 1 567 ? 5.513 -9.255 14.133 1.00 88.50 567 ALA A N 1
ATOM 4328 C CA . ALA A 1 567 ? 5.109 -10.548 14.677 1.00 88.50 567 ALA A CA 1
ATOM 4329 C C . ALA A 1 567 ? 5.713 -10.794 16.067 1.00 88.50 567 ALA A C 1
ATOM 4331 O O . ALA A 1 567 ? 5.008 -11.261 16.959 1.00 88.50 567 ALA A O 1
ATOM 4332 N N . ASP A 1 568 ? 6.973 -10.407 16.288 1.00 87.25 568 ASP A N 1
ATOM 4333 C CA . ASP A 1 568 ? 7.613 -10.518 17.601 1.00 87.25 568 ASP A CA 1
ATOM 4334 C C . ASP A 1 568 ? 6.927 -9.626 18.640 1.00 87.25 568 ASP A C 1
ATOM 4336 O O . ASP A 1 568 ? 6.565 -10.085 19.722 1.00 87.25 568 ASP A O 1
ATOM 4340 N N . VAL A 1 569 ? 6.624 -8.381 18.264 1.00 83.88 569 VAL A N 1
ATOM 4341 C CA . VAL A 1 569 ? 5.895 -7.442 19.128 1.00 83.88 569 VAL A CA 1
ATOM 4342 C C . VAL A 1 569 ? 4.476 -7.935 19.441 1.00 83.88 569 VAL A C 1
ATOM 4344 O O . VAL A 1 569 ? 3.995 -7.739 20.555 1.00 83.88 569 VAL A O 1
ATOM 4347 N N . SER A 1 570 ? 3.813 -8.583 18.481 1.00 82.62 570 SER A N 1
ATOM 4348 C CA . SER A 1 570 ? 2.402 -8.980 18.594 1.00 82.62 570 SER A CA 1
ATOM 4349 C C . SER A 1 570 ? 2.192 -10.351 19.237 1.00 82.62 570 SER A C 1
ATOM 4351 O O . SER A 1 570 ? 1.204 -10.560 19.939 1.00 82.62 570 SER A O 1
ATOM 4353 N N . TRP A 1 571 ? 3.090 -11.300 18.971 1.00 84.44 571 TRP A N 1
ATOM 4354 C CA . TRP A 1 571 ? 2.932 -12.720 19.307 1.00 84.44 571 TRP A CA 1
ATOM 4355 C C . TRP A 1 571 ? 4.145 -13.321 20.027 1.00 84.44 571 TRP A C 1
ATOM 4357 O O . TRP A 1 571 ? 4.139 -14.514 20.321 1.00 84.44 571 TRP A O 1
ATOM 4367 N N . GLY A 1 572 ? 5.184 -12.530 20.313 1.00 84.75 572 GLY A N 1
ATOM 4368 C CA . GLY A 1 572 ? 6.374 -12.974 21.047 1.00 84.75 572 GLY A CA 1
ATOM 4369 C C . GLY A 1 572 ? 7.319 -13.876 20.248 1.00 84.75 572 GLY A C 1
ATOM 4370 O O . GLY A 1 572 ? 8.109 -14.605 20.845 1.00 84.75 572 GLY A O 1
ATOM 4371 N N . ARG A 1 573 ? 7.210 -13.885 18.912 1.00 87.06 573 ARG A N 1
ATOM 4372 C CA . ARG A 1 573 ? 8.111 -14.628 18.018 1.00 87.06 573 ARG A CA 1
ATOM 4373 C C . ARG A 1 573 ? 8.364 -13.892 16.704 1.00 87.06 573 ARG A C 1
ATOM 4375 O O . ARG A 1 573 ? 7.421 -13.432 16.067 1.00 87.06 573 ARG A O 1
ATOM 4382 N N . PHE A 1 574 ? 9.610 -13.897 16.233 1.00 88.12 574 PHE A N 1
ATOM 4383 C CA . PHE A 1 574 ? 9.977 -13.289 14.947 1.00 88.12 574 PHE A CA 1
ATOM 4384 C C . PHE A 1 574 ? 9.414 -14.035 13.728 1.00 88.12 574 PHE A C 1
ATOM 4386 O O . PHE A 1 574 ? 9.088 -13.429 12.711 1.00 88.12 574 PHE A O 1
ATOM 4393 N N . TRP A 1 575 ? 9.345 -15.366 13.809 1.00 92.62 575 TRP A N 1
ATOM 4394 C CA . TRP A 1 575 ? 8.907 -16.242 12.721 1.00 92.62 575 TRP A CA 1
ATOM 4395 C C . TRP A 1 575 ? 8.345 -17.547 13.285 1.00 92.62 575 TRP A C 1
ATOM 4397 O O . TRP A 1 575 ? 8.797 -18.025 14.325 1.00 92.62 575 TRP A O 1
ATOM 4407 N N . GLY A 1 576 ? 7.370 -18.139 12.610 1.00 88.50 576 GLY A N 1
ATOM 4408 C CA . GLY A 1 576 ? 6.659 -19.336 13.056 1.00 88.50 576 GLY A CA 1
ATOM 4409 C C . GLY A 1 576 ? 6.013 -20.154 11.942 1.00 88.50 576 GLY A C 1
ATOM 4410 O O . GLY A 1 576 ? 5.187 -21.010 12.246 1.00 88.50 576 GLY A O 1
ATOM 4411 N N . TRP A 1 577 ? 6.413 -19.941 10.687 1.00 91.19 577 TRP A N 1
ATOM 4412 C CA . TRP A 1 577 ? 6.043 -20.757 9.527 1.00 91.19 577 TRP A CA 1
ATOM 4413 C C . TRP A 1 577 ? 4.540 -20.821 9.241 1.00 91.19 577 TRP A C 1
ATOM 4415 O O . TRP A 1 577 ? 4.062 -21.787 8.642 1.00 91.19 577 TRP A O 1
ATOM 4425 N N . ASP A 1 578 ? 3.778 -19.798 9.629 1.00 88.94 578 ASP A N 1
ATOM 4426 C CA . ASP A 1 578 ? 2.374 -19.736 9.234 1.00 88.94 578 ASP A CA 1
ATOM 4427 C C . ASP A 1 578 ? 2.236 -19.450 7.724 1.00 88.94 578 ASP A C 1
ATOM 4429 O O . ASP A 1 578 ? 3.184 -18.978 7.084 1.00 88.94 578 ASP A O 1
ATOM 4433 N N . PRO A 1 579 ? 1.069 -19.726 7.114 1.00 89.88 579 PRO A N 1
ATOM 4434 C CA . PRO A 1 579 ? 0.899 -19.577 5.675 1.00 89.88 579 PRO A CA 1
ATOM 4435 C C . PRO A 1 579 ? 1.300 -18.203 5.117 1.00 89.88 579 PRO A C 1
ATOM 4437 O O . PRO A 1 579 ? 1.840 -18.155 4.012 1.00 89.88 579 PRO A O 1
ATOM 4440 N N . LYS A 1 580 ? 1.100 -17.089 5.838 1.00 87.19 580 LYS A N 1
ATOM 4441 C CA . LYS A 1 580 ? 1.504 -15.767 5.323 1.00 87.19 580 LYS A CA 1
ATOM 4442 C C . LYS A 1 580 ? 3.014 -15.602 5.306 1.00 87.19 580 LYS A C 1
ATOM 4444 O O . LYS A 1 580 ? 3.556 -15.138 4.305 1.00 87.19 580 LYS A O 1
ATOM 4449 N N . GLU A 1 581 ? 3.681 -16.014 6.375 1.00 92.38 581 GLU A N 1
ATOM 4450 C CA . GLU A 1 581 ? 5.139 -16.005 6.481 1.00 92.38 581 GLU A CA 1
ATOM 4451 C C . GLU A 1 581 ? 5.778 -16.886 5.389 1.00 92.38 581 GLU A C 1
ATOM 4453 O O . GLU A 1 581 ? 6.645 -16.433 4.636 1.00 92.38 581 GLU A O 1
ATOM 4458 N N . VAL A 1 582 ? 5.281 -18.117 5.209 1.00 94.06 582 VAL A N 1
ATOM 4459 C CA . VAL A 1 582 ? 5.766 -19.044 4.170 1.00 94.06 582 VAL A CA 1
ATOM 4460 C C . VAL A 1 582 ? 5.606 -18.443 2.778 1.00 94.06 582 VAL A C 1
ATOM 4462 O O . VAL A 1 582 ? 6.554 -18.429 1.992 1.00 94.06 582 VAL A O 1
ATOM 4465 N N . TRP A 1 583 ? 4.427 -17.912 2.456 1.00 94.62 583 TRP A N 1
ATOM 4466 C CA . TRP A 1 583 ? 4.176 -17.355 1.131 1.00 94.62 583 TRP A CA 1
ATOM 4467 C C . TRP A 1 583 ? 4.888 -16.020 0.889 1.00 94.62 583 TRP A C 1
ATOM 4469 O O . TRP A 1 583 ? 5.190 -15.716 -0.266 1.00 94.62 583 TRP A O 1
ATOM 4479 N N . ALA A 1 584 ? 5.208 -15.244 1.928 1.00 94.06 584 ALA A N 1
ATOM 4480 C CA . ALA A 1 584 ? 6.097 -14.090 1.804 1.00 94.06 584 ALA A CA 1
ATOM 4481 C C . ALA A 1 584 ? 7.515 -14.531 1.397 1.00 94.06 584 ALA A C 1
ATOM 4483 O O . ALA A 1 584 ? 8.085 -13.981 0.450 1.00 94.06 584 ALA A O 1
ATOM 4484 N N . LEU A 1 585 ? 8.045 -15.585 2.032 1.00 95.75 585 LEU A N 1
ATOM 4485 C CA . LEU A 1 585 ? 9.342 -16.167 1.677 1.00 95.75 585 LEU A CA 1
ATOM 4486 C C . LEU A 1 585 ? 9.340 -16.759 0.259 1.00 95.75 585 LEU A C 1
ATOM 4488 O O . LEU A 1 585 ? 10.252 -16.479 -0.519 1.00 95.75 585 LEU A O 1
ATOM 4492 N N . VAL A 1 586 ? 8.312 -17.530 -0.111 1.00 97.12 586 VAL A N 1
ATOM 4493 C CA . VAL A 1 586 ? 8.171 -18.096 -1.467 1.00 97.12 586 VAL A CA 1
ATOM 4494 C C . VAL A 1 586 ? 8.128 -16.986 -2.517 1.00 97.12 586 VAL A C 1
ATOM 4496 O O . VAL A 1 586 ? 8.840 -17.071 -3.518 1.00 97.12 586 VAL A O 1
ATOM 4499 N N . SER A 1 587 ? 7.358 -15.919 -2.280 1.00 96.69 587 SER A N 1
ATOM 4500 C CA . SER A 1 587 ? 7.319 -14.748 -3.162 1.00 96.69 587 SER A CA 1
ATOM 4501 C C . SER A 1 587 ? 8.694 -14.101 -3.323 1.00 96.69 587 SER A C 1
ATOM 4503 O O . SER A 1 587 ? 9.124 -13.835 -4.448 1.00 96.69 587 SER A O 1
ATOM 4505 N N . LEU A 1 588 ? 9.417 -13.892 -2.220 1.00 97.44 588 LEU A N 1
ATOM 4506 C CA . LEU A 1 588 ? 10.753 -13.303 -2.253 1.00 97.44 588 LEU A CA 1
ATOM 4507 C C . LEU A 1 588 ? 11.733 -14.170 -3.054 1.00 97.44 588 LEU A C 1
ATOM 4509 O O . LEU A 1 588 ? 12.416 -13.665 -3.948 1.00 97.44 588 LEU A O 1
ATOM 4513 N N . LEU A 1 589 ? 11.766 -15.476 -2.784 1.00 97.69 589 LEU A N 1
ATOM 4514 C CA . LEU A 1 589 ? 12.640 -16.418 -3.482 1.00 97.69 589 LEU A CA 1
ATOM 4515 C C . LEU A 1 589 ? 12.296 -16.525 -4.972 1.00 97.69 589 LEU A C 1
ATOM 4517 O O . LEU A 1 589 ? 13.205 -16.523 -5.799 1.00 97.69 589 LEU A O 1
ATOM 4521 N N . ALA A 1 590 ? 11.011 -16.549 -5.337 1.00 97.75 590 ALA A N 1
ATOM 4522 C CA . ALA A 1 590 ? 10.581 -16.613 -6.732 1.00 97.75 590 ALA A CA 1
ATOM 4523 C C . ALA A 1 590 ? 11.108 -15.421 -7.548 1.00 97.75 590 ALA A C 1
ATOM 4525 O O . ALA A 1 590 ? 11.703 -15.606 -8.613 1.00 97.75 590 ALA A O 1
ATOM 4526 N N . TYR A 1 591 ? 10.966 -14.195 -7.032 1.00 97.56 591 TYR A N 1
ATOM 4527 C CA . TYR A 1 591 ? 11.513 -13.014 -7.702 1.00 97.56 591 TYR A CA 1
ATOM 4528 C C . TYR A 1 591 ? 13.048 -12.994 -7.696 1.00 97.56 591 TYR A C 1
ATOM 4530 O O . TYR A 1 591 ? 13.655 -12.602 -8.696 1.00 97.56 591 TYR A O 1
ATOM 4538 N N . LEU A 1 592 ? 13.694 -13.438 -6.611 1.00 97.69 592 LEU A N 1
ATOM 4539 C CA . LEU A 1 592 ? 15.154 -13.529 -6.549 1.00 97.69 592 LEU A CA 1
ATOM 4540 C C . LEU A 1 592 ? 15.707 -14.495 -7.597 1.00 97.69 592 LEU A C 1
ATOM 4542 O O . LEU A 1 592 ? 16.678 -14.138 -8.261 1.00 97.69 592 LEU A O 1
ATOM 4546 N N . VAL A 1 593 ? 15.087 -15.661 -7.795 1.00 97.62 593 VAL A N 1
ATOM 4547 C CA . VAL A 1 593 ? 15.479 -16.622 -8.839 1.00 97.62 593 VAL A CA 1
ATOM 4548 C C . VAL A 1 593 ? 15.388 -15.983 -10.225 1.00 97.62 593 VAL A C 1
ATOM 4550 O O . VAL A 1 593 ? 16.311 -16.132 -11.025 1.00 97.62 593 VAL A O 1
ATOM 4553 N N . ILE A 1 594 ? 14.333 -15.211 -10.503 1.00 97.69 594 ILE A N 1
ATOM 4554 C CA . ILE A 1 594 ? 14.182 -14.513 -11.789 1.00 97.69 594 ILE A CA 1
ATOM 4555 C C . ILE A 1 594 ? 15.284 -13.456 -11.978 1.00 97.69 594 ILE A C 1
ATOM 4557 O O . ILE A 1 594 ? 15.921 -13.400 -13.034 1.00 97.69 594 ILE A O 1
ATOM 4561 N N . LEU A 1 595 ? 15.543 -12.627 -10.962 1.00 97.56 595 LEU A N 1
ATOM 4562 C CA . LEU A 1 595 ? 16.571 -11.584 -11.036 1.00 97.56 595 LEU A CA 1
ATOM 4563 C C . LEU A 1 595 ? 17.984 -12.171 -11.170 1.00 97.56 595 LEU A C 1
ATOM 4565 O O . LEU A 1 595 ? 18.753 -11.730 -12.025 1.00 97.56 595 LEU A O 1
ATOM 4569 N N . HIS A 1 596 ? 18.317 -13.187 -10.373 1.00 96.88 596 HIS A N 1
ATOM 4570 C CA . HIS A 1 596 ? 19.623 -13.845 -10.419 1.00 96.88 596 HIS A CA 1
ATOM 4571 C C . HIS A 1 596 ? 19.801 -14.642 -11.705 1.00 96.88 596 HIS A C 1
ATOM 4573 O O . HIS A 1 596 ? 20.864 -14.569 -12.311 1.00 96.88 596 HIS A O 1
ATOM 4579 N N . GLY A 1 597 ? 18.759 -15.323 -12.186 1.00 96.81 597 GLY A N 1
ATOM 4580 C CA . GLY A 1 597 ? 18.789 -15.995 -13.481 1.00 96.81 597 GLY A CA 1
ATOM 4581 C C . GLY A 1 597 ? 19.026 -15.013 -14.629 1.00 96.81 597 GLY A C 1
ATOM 4582 O O . GLY A 1 597 ? 19.751 -15.329 -15.570 1.00 96.81 597 GLY A O 1
ATOM 4583 N N . ARG A 1 598 ? 18.488 -13.787 -14.551 1.00 95.44 598 ARG A N 1
ATOM 4584 C CA . ARG A 1 598 ? 18.790 -12.729 -15.528 1.00 95.44 598 ARG A CA 1
ATOM 4585 C C . ARG A 1 598 ? 20.244 -12.271 -15.431 1.00 95.44 598 ARG A C 1
ATOM 4587 O O . ARG A 1 598 ? 20.894 -12.133 -16.464 1.00 95.44 598 ARG A O 1
ATOM 4594 N N . TYR A 1 599 ? 20.747 -12.050 -14.220 1.00 94.44 599 TYR A N 1
ATOM 4595 C CA . TYR A 1 599 ? 22.134 -11.645 -13.981 1.00 94.44 599 TYR A CA 1
ATOM 4596 C C . TYR A 1 599 ? 23.146 -12.714 -14.432 1.00 94.44 599 TYR A C 1
ATOM 4598 O O . TYR A 1 599 ? 24.134 -12.386 -15.081 1.00 94.44 599 TYR A O 1
ATOM 4606 N N . ALA A 1 600 ? 22.860 -13.991 -14.167 1.00 95.56 600 ALA A N 1
ATOM 4607 C CA . ALA A 1 600 ? 23.676 -15.142 -14.555 1.00 95.56 600 ALA A CA 1
ATOM 4608 C C . ALA A 1 600 ? 23.578 -15.500 -16.052 1.00 95.56 600 ALA A C 1
ATOM 4610 O O . ALA A 1 600 ? 24.267 -16.403 -16.518 1.00 95.56 600 ALA A O 1
ATOM 4611 N N . GLY A 1 601 ? 22.710 -14.825 -16.815 1.00 92.06 601 GLY A N 1
ATOM 4612 C CA . GLY A 1 601 ? 22.511 -15.074 -18.245 1.00 92.06 601 GLY A CA 1
ATOM 4613 C C . GLY A 1 601 ? 21.584 -16.249 -18.584 1.00 92.06 601 GLY A C 1
ATOM 4614 O O . GLY A 1 601 ? 21.382 -16.532 -19.761 1.00 92.06 601 GLY A O 1
ATOM 4615 N N . TRP A 1 602 ? 20.973 -16.903 -17.591 1.00 93.06 602 TRP A N 1
ATOM 4616 C CA . TRP A 1 602 ? 20.011 -18.000 -17.784 1.00 93.06 602 TRP A CA 1
ATOM 4617 C C . TRP A 1 602 ? 18.661 -17.511 -18.316 1.00 93.06 602 TRP A C 1
ATOM 4619 O O . TRP A 1 602 ? 17.963 -18.228 -19.030 1.00 93.06 602 TRP A O 1
ATOM 4629 N N . ILE A 1 603 ? 18.282 -16.278 -17.969 1.00 94.94 603 ILE A N 1
ATOM 4630 C CA . ILE A 1 603 ? 16.988 -15.691 -18.319 1.00 94.94 603 ILE A CA 1
ATOM 4631 C C . ILE A 1 603 ? 17.178 -14.570 -19.350 1.00 94.94 603 ILE A C 1
ATOM 4633 O O . ILE A 1 603 ? 17.712 -13.491 -19.075 1.00 94.94 603 ILE A O 1
ATOM 4637 N N . GLY A 1 604 ? 16.705 -14.830 -20.571 1.00 93.44 604 GLY A N 1
ATOM 4638 C CA . GLY A 1 604 ? 16.632 -13.856 -21.663 1.00 93.44 604 GLY A CA 1
ATOM 4639 C C . GLY A 1 604 ? 15.446 -12.888 -21.544 1.00 93.44 604 GLY A C 1
ATOM 4640 O O . GLY A 1 604 ? 14.668 -12.934 -20.595 1.00 93.44 604 GLY A O 1
ATOM 4641 N N . ASN A 1 605 ? 15.256 -12.029 -22.552 1.00 95.50 605 ASN A N 1
ATOM 4642 C CA . ASN A 1 605 ? 14.169 -11.035 -22.555 1.00 95.50 605 ASN A CA 1
ATOM 4643 C C . ASN A 1 605 ? 12.772 -11.682 -22.501 1.00 95.50 605 ASN A C 1
ATOM 4645 O O . ASN A 1 605 ? 11.885 -11.164 -21.829 1.00 95.50 605 ASN A O 1
ATOM 4649 N N . PHE A 1 606 ? 12.577 -12.809 -23.197 1.00 96.31 606 PHE A N 1
ATOM 4650 C CA . PHE A 1 606 ? 11.330 -13.578 -23.130 1.00 96.31 606 PHE A CA 1
ATOM 4651 C C . PHE A 1 606 ? 11.130 -14.182 -21.737 1.00 96.31 606 PHE A C 1
ATOM 4653 O O . PHE A 1 606 ? 10.081 -13.994 -21.129 1.00 96.31 606 PHE A O 1
ATOM 4660 N N . GLY A 1 607 ? 12.161 -14.847 -21.203 1.00 96.75 607 GLY A N 1
ATOM 4661 C CA . GLY A 1 607 ? 12.109 -15.467 -19.879 1.00 96.75 607 GLY A CA 1
ATOM 4662 C C . GLY A 1 607 ? 11.814 -14.462 -18.765 1.00 96.75 607 GLY A C 1
ATOM 4663 O O . GLY A 1 607 ? 11.132 -14.801 -17.809 1.00 96.75 607 GLY A O 1
ATOM 4664 N N . LEU A 1 608 ? 12.249 -13.210 -18.911 1.00 97.25 608 LEU A N 1
ATOM 4665 C CA . LEU A 1 608 ? 11.934 -12.153 -17.956 1.00 97.25 608 LEU 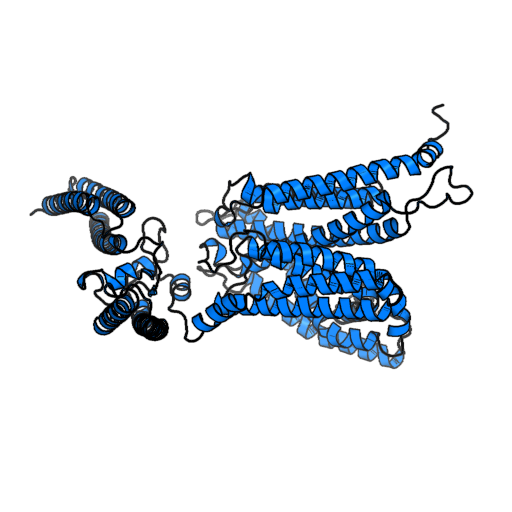A CA 1
ATOM 4666 C C . LEU A 1 608 ? 10.455 -11.726 -18.016 1.00 97.25 608 LEU A C 1
ATOM 4668 O O . LEU A 1 608 ? 9.839 -11.525 -16.972 1.00 97.25 608 LEU A O 1
ATOM 4672 N N . ALA A 1 609 ? 9.868 -11.641 -19.216 1.00 97.69 609 ALA A N 1
ATOM 4673 C CA . ALA A 1 609 ? 8.435 -11.377 -19.390 1.00 97.69 609 ALA A CA 1
ATOM 4674 C C . ALA A 1 609 ? 7.563 -12.553 -18.904 1.00 97.69 609 ALA A C 1
ATOM 4676 O O . ALA A 1 609 ? 6.526 -12.348 -18.276 1.00 97.69 609 ALA A O 1
ATOM 4677 N N . ALA A 1 610 ? 8.011 -13.792 -19.118 1.00 97.94 610 ALA A N 1
ATOM 4678 C CA . ALA A 1 610 ? 7.386 -14.973 -18.525 1.00 97.94 610 ALA A CA 1
ATOM 4679 C C . ALA A 1 610 ? 7.510 -14.960 -16.991 1.00 97.94 610 ALA A C 1
ATOM 4681 O O . ALA A 1 610 ? 6.532 -15.166 -16.276 1.00 97.94 610 ALA A O 1
ATOM 4682 N N . GLY A 1 611 ? 8.699 -14.629 -16.483 1.00 97.75 611 GLY A N 1
ATOM 4683 C CA . GLY A 1 611 ? 8.987 -14.500 -15.060 1.00 97.75 611 GLY A CA 1
ATOM 4684 C C . GLY A 1 611 ? 8.100 -13.467 -14.369 1.00 97.75 611 GLY A C 1
ATOM 4685 O O . GLY A 1 611 ? 7.651 -13.719 -13.260 1.00 97.75 611 GLY A O 1
ATOM 4686 N N . SER A 1 612 ? 7.761 -12.348 -15.020 1.00 97.81 612 SER A N 1
ATOM 4687 C CA . SER A 1 612 ? 6.828 -11.371 -14.435 1.00 97.81 612 SER A CA 1
ATOM 4688 C C . SER A 1 612 ? 5.405 -11.903 -14.283 1.00 97.81 612 SER A C 1
ATOM 4690 O O . SER A 1 612 ? 4.729 -11.542 -13.326 1.00 97.81 612 SER A O 1
ATOM 4692 N N . VAL A 1 613 ? 4.959 -12.785 -15.183 1.00 97.88 613 VAL A N 1
ATOM 4693 C CA . VAL A 1 613 ? 3.651 -13.449 -15.065 1.00 97.88 613 VAL A CA 1
ATOM 4694 C C . VAL A 1 613 ? 3.664 -14.463 -13.923 1.00 97.88 613 VAL A C 1
ATOM 4696 O O . VAL A 1 613 ? 2.759 -14.463 -13.092 1.00 97.88 613 VAL A O 1
ATOM 4699 N N . LEU A 1 614 ? 4.723 -15.272 -13.828 1.00 96.62 614 LEU A N 1
ATOM 4700 C CA . LEU A 1 614 ? 4.899 -16.218 -12.723 1.00 96.62 614 LEU A CA 1
ATOM 4701 C C . LEU A 1 614 ? 5.000 -15.497 -11.373 1.00 96.62 614 LEU A C 1
ATOM 4703 O O . LEU A 1 614 ? 4.324 -15.873 -10.423 1.00 96.62 614 LEU A O 1
ATOM 4707 N N . GLY A 1 615 ? 5.783 -14.420 -11.298 1.00 96.25 615 GLY A N 1
ATOM 4708 C CA . GLY A 1 615 ? 5.905 -13.594 -10.100 1.00 96.25 615 GLY A CA 1
ATOM 4709 C C . GLY A 1 615 ? 4.570 -12.981 -9.673 1.00 96.25 615 GLY A C 1
ATOM 4710 O O . GLY A 1 615 ? 4.255 -12.977 -8.485 1.00 96.25 615 GLY A O 1
ATOM 4711 N N . ALA A 1 616 ? 3.751 -12.514 -10.619 1.00 95.81 616 ALA A N 1
ATOM 4712 C CA . ALA A 1 616 ? 2.404 -12.027 -10.324 1.00 95.81 616 ALA A CA 1
ATOM 4713 C C . ALA A 1 616 ? 1.485 -13.131 -9.787 1.00 95.81 616 ALA A C 1
ATOM 4715 O O . ALA A 1 616 ? 0.738 -12.888 -8.844 1.00 95.81 616 ALA A O 1
ATOM 4716 N N . ALA A 1 617 ? 1.564 -14.347 -10.337 1.00 95.56 617 ALA A N 1
ATOM 4717 C CA . ALA A 1 617 ? 0.793 -15.488 -9.848 1.00 95.56 617 ALA A CA 1
ATOM 4718 C C . ALA A 1 617 ? 1.184 -15.875 -8.411 1.00 95.56 617 ALA A C 1
ATOM 4720 O O . ALA A 1 617 ? 0.308 -16.113 -7.581 1.00 95.56 617 ALA A O 1
ATOM 4721 N N . VAL A 1 618 ? 2.484 -15.878 -8.094 1.00 95.69 618 VAL A N 1
ATOM 4722 C CA . VAL A 1 618 ? 2.985 -16.185 -6.743 1.00 95.69 618 VAL A CA 1
ATOM 4723 C C . VAL A 1 618 ? 2.555 -15.112 -5.736 1.00 95.69 618 VAL A C 1
ATOM 4725 O O . VAL A 1 618 ? 2.033 -15.453 -4.679 1.00 95.69 618 VAL A O 1
ATOM 4728 N N . ILE A 1 619 ? 2.662 -13.825 -6.088 1.00 94.12 619 ILE A N 1
ATOM 4729 C CA . ILE A 1 619 ? 2.155 -12.720 -5.251 1.00 94.12 619 ILE A CA 1
ATOM 4730 C C . ILE A 1 619 ? 0.636 -12.808 -5.090 1.00 94.12 619 ILE A C 1
ATOM 4732 O O . ILE A 1 619 ? 0.116 -12.594 -3.998 1.00 94.12 619 ILE A O 1
ATOM 4736 N N . GLY A 1 620 ? -0.077 -13.171 -6.158 1.00 91.62 620 GLY A N 1
ATOM 4737 C CA . GLY A 1 620 ? -1.507 -13.447 -6.121 1.00 91.62 620 GLY A CA 1
ATOM 4738 C C . GLY A 1 620 ? -1.853 -14.551 -5.122 1.00 91.62 620 GLY A C 1
ATOM 4739 O O . GLY A 1 620 ? -2.793 -14.399 -4.351 1.00 91.62 620 GLY A O 1
ATOM 4740 N N . MET A 1 621 ? -1.062 -15.621 -5.050 1.00 90.69 621 MET A N 1
ATOM 4741 C CA . MET A 1 621 ? -1.239 -16.663 -4.038 1.00 90.69 621 MET A CA 1
ATOM 4742 C C . MET A 1 621 ? -0.941 -16.151 -2.619 1.00 90.69 621 MET A C 1
ATOM 4744 O O . MET A 1 621 ? -1.722 -16.417 -1.710 1.00 90.69 621 MET A O 1
ATOM 4748 N N . SER A 1 622 ? 0.121 -15.362 -2.420 1.00 89.12 622 SER A N 1
ATOM 4749 C CA . SER A 1 622 ? 0.428 -14.750 -1.117 1.00 89.12 622 SER A CA 1
ATOM 4750 C C . SER A 1 622 ? -0.671 -13.797 -0.634 1.00 89.12 622 SER A C 1
ATOM 4752 O O . SER A 1 622 ? -1.014 -13.794 0.546 1.00 89.12 622 SER A O 1
ATOM 4754 N N . TRP A 1 623 ? -1.223 -12.980 -1.533 1.00 85.25 623 TRP A N 1
ATOM 4755 C CA . TRP A 1 623 ? -2.196 -11.944 -1.193 1.00 85.25 623 TRP A CA 1
ATOM 4756 C C . TRP A 1 623 ? -3.645 -12.450 -1.191 1.00 85.25 623 TRP A C 1
ATOM 4758 O O . TRP A 1 623 ? -4.368 -12.226 -0.224 1.00 85.25 623 TRP A O 1
ATOM 4768 N N . TYR A 1 624 ? -4.085 -13.137 -2.243 1.00 85.62 624 TYR A N 1
ATOM 4769 C CA . TYR A 1 624 ? -5.439 -13.682 -2.350 1.00 85.62 624 TYR A CA 1
ATOM 4770 C C . TYR A 1 624 ? -5.515 -15.099 -1.775 1.00 85.62 624 TYR A C 1
ATOM 4772 O O . TYR A 1 624 ? -6.321 -15.378 -0.890 1.00 85.62 624 TYR A O 1
ATOM 4780 N N . GLY A 1 625 ? -4.638 -15.993 -2.232 1.00 85.38 625 GLY A N 1
ATOM 4781 C CA . GLY A 1 625 ? -4.699 -17.415 -1.897 1.00 85.38 625 GLY A CA 1
ATOM 4782 C C . GLY A 1 625 ? -4.600 -17.712 -0.401 1.00 85.38 625 GLY A C 1
ATOM 4783 O O . GLY A 1 625 ? -5.423 -18.449 0.135 1.00 85.38 625 GLY A O 1
ATOM 4784 N N . VAL A 1 626 ? -3.659 -17.095 0.314 1.00 84.38 626 VAL A N 1
ATOM 4785 C CA . VAL A 1 626 ? -3.546 -17.298 1.768 1.00 84.38 626 VAL A CA 1
ATOM 4786 C C . VAL A 1 626 ? -4.789 -16.803 2.511 1.00 84.38 626 VAL A C 1
ATOM 4788 O O . VAL A 1 626 ? -5.251 -17.464 3.439 1.00 84.38 626 VAL A O 1
ATOM 4791 N N . ASN A 1 627 ? -5.359 -15.674 2.085 1.00 81.12 627 ASN A N 1
ATOM 4792 C CA . ASN A 1 627 ? -6.493 -15.056 2.768 1.00 81.12 627 ASN A CA 1
ATOM 4793 C C . ASN A 1 627 ? -7.852 -15.716 2.436 1.00 81.12 627 ASN A C 1
ATOM 4795 O O . ASN A 1 627 ? -8.755 -15.653 3.265 1.00 81.12 627 ASN A O 1
ATOM 4799 N N . PHE A 1 628 ? -8.011 -16.333 1.255 1.00 78.50 628 PHE A N 1
ATOM 4800 C CA . PHE A 1 628 ? -9.316 -16.803 0.742 1.00 78.50 628 PHE A CA 1
ATOM 4801 C C . PHE A 1 628 ? -9.359 -18.298 0.401 1.00 78.50 628 PHE A C 1
ATOM 4803 O O . PHE A 1 628 ? -10.443 -18.875 0.386 1.00 78.50 628 PHE A O 1
ATOM 4810 N N . LEU A 1 629 ? -8.214 -18.930 0.113 1.00 79.62 629 LEU A N 1
ATOM 4811 C CA . LEU A 1 629 ? -8.137 -20.360 -0.224 1.00 79.62 629 LEU A CA 1
ATOM 4812 C C . LEU A 1 629 ? -7.642 -21.209 0.951 1.00 79.62 629 LEU A C 1
ATOM 4814 O O . LEU A 1 629 ? -8.113 -22.328 1.121 1.00 79.62 629 LEU A O 1
ATOM 4818 N N . LEU A 1 630 ? -6.694 -20.697 1.746 1.00 78.56 630 LEU A N 1
ATOM 4819 C CA . LEU A 1 630 ? -6.123 -21.440 2.878 1.00 78.56 630 LEU A CA 1
ATOM 4820 C C . LEU A 1 630 ? -6.850 -21.165 4.199 1.00 78.56 630 LEU A C 1
ATOM 4822 O O . LEU A 1 630 ? -7.054 -22.096 4.969 1.00 78.56 630 LEU A O 1
ATOM 4826 N N . GLY A 1 631 ? -7.228 -19.908 4.470 1.00 62.97 631 GLY A N 1
ATOM 4827 C CA . GLY A 1 631 ? -8.085 -19.540 5.608 1.00 62.97 631 GLY A CA 1
ATOM 4828 C C . GLY A 1 631 ? -7.573 -19.975 6.991 1.00 62.97 631 GLY A C 1
ATOM 4829 O O . GLY A 1 631 ? -8.376 -20.166 7.900 1.00 62.97 631 GLY A O 1
ATOM 4830 N N . ALA A 1 632 ? -6.258 -20.151 7.160 1.00 63.56 632 ALA A N 1
ATOM 4831 C CA . ALA A 1 632 ? -5.639 -20.665 8.382 1.00 63.56 632 ALA A CA 1
ATOM 4832 C C . ALA A 1 632 ? -4.455 -19.793 8.837 1.00 63.56 632 ALA A C 1
ATOM 4834 O O . ALA A 1 632 ? -3.685 -19.295 8.013 1.00 63.56 632 ALA A O 1
ATOM 4835 N N . GLY A 1 633 ? -4.294 -19.625 10.155 1.00 64.38 633 GLY A N 1
ATOM 4836 C CA . GLY A 1 633 ? -3.181 -18.894 10.784 1.00 64.38 633 GLY A CA 1
ATOM 4837 C C . GLY A 1 633 ? -3.611 -17.696 11.645 1.00 64.38 633 GLY A C 1
ATOM 4838 O O . GLY A 1 633 ? -4.793 -17.383 11.748 1.00 64.38 633 GLY A O 1
ATOM 4839 N N . LEU A 1 634 ? -2.634 -16.993 12.238 1.00 66.69 634 LEU A N 1
ATOM 4840 C CA . LEU A 1 634 ? -2.827 -15.860 13.177 1.00 66.69 634 LEU A CA 1
ATOM 4841 C C . LEU A 1 634 ? -3.414 -14.585 12.537 1.00 66.69 634 LEU A C 1
ATOM 4843 O O . LEU A 1 634 ? -3.584 -13.559 13.193 1.00 66.69 634 LEU A O 1
ATOM 4847 N N . HIS A 1 635 ? -3.727 -14.646 11.246 1.00 69.31 635 HIS A N 1
ATOM 4848 C CA . HIS A 1 635 ? -4.161 -13.522 10.430 1.00 69.31 635 HIS A CA 1
ATOM 4849 C C . HIS A 1 635 ? -5.645 -13.597 10.057 1.00 69.31 635 HIS A C 1
ATOM 4851 O O . HIS A 1 635 ? -6.037 -13.105 8.996 1.00 69.31 635 HIS A O 1
ATOM 4857 N N . SER A 1 636 ? -6.463 -14.207 10.918 1.00 62.38 636 SER A N 1
ATOM 4858 C CA . SER A 1 636 ? -7.900 -14.412 10.690 1.00 62.38 636 SER A CA 1
ATOM 4859 C C . SER A 1 636 ? -8.660 -13.127 10.359 1.00 62.38 636 SER A C 1
ATOM 4861 O O . SER A 1 636 ? -9.600 -13.147 9.572 1.00 62.38 636 SER A O 1
ATOM 4863 N N . TYR A 1 637 ? -8.186 -11.990 10.864 1.00 58.69 637 TYR A N 1
ATOM 4864 C CA . TYR A 1 637 ? -8.717 -10.659 10.573 1.00 58.69 637 TYR A CA 1
ATOM 4865 C C . TYR A 1 637 ? -8.595 -10.216 9.106 1.00 58.69 637 TYR A C 1
ATOM 4867 O O . TYR A 1 637 ? -9.261 -9.271 8.698 1.00 58.69 637 TYR A O 1
ATOM 4875 N N . GLY A 1 638 ? -7.729 -10.860 8.318 1.00 57.75 638 GLY A N 1
ATOM 4876 C CA . GLY A 1 638 ? -7.563 -10.593 6.890 1.00 57.75 638 GLY A CA 1
ATOM 4877 C C . GLY A 1 638 ? -8.265 -11.601 5.980 1.00 57.75 638 GLY A C 1
ATOM 4878 O O . GLY A 1 638 ? -8.144 -11.476 4.761 1.00 57.75 638 GLY A O 1
ATOM 4879 N N . PHE A 1 639 ? -8.941 -12.611 6.539 1.00 74.56 639 PHE A N 1
ATOM 4880 C CA . PHE A 1 639 ? -9.621 -13.643 5.756 1.00 74.56 639 PHE A CA 1
ATOM 4881 C C . PHE A 1 639 ? -10.966 -13.145 5.230 1.00 74.56 639 PHE A C 1
ATOM 4883 O O . PHE A 1 639 ? -11.616 -12.288 5.828 1.00 74.56 639 PHE A O 1
ATOM 4890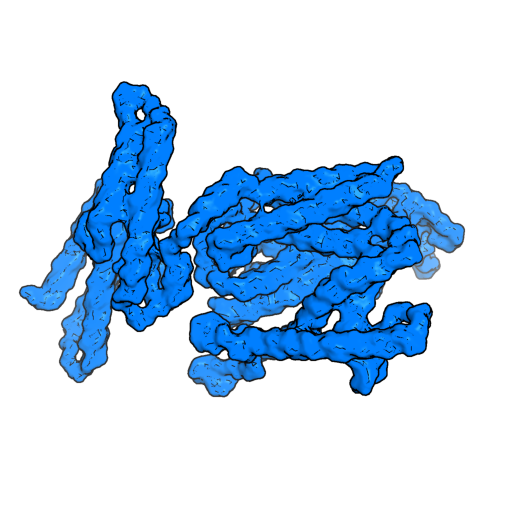 N N . GLY A 1 640 ? -11.395 -13.690 4.096 1.00 65.25 640 GLY A N 1
ATOM 4891 C CA . GLY A 1 640 ? -12.677 -13.339 3.498 1.00 65.25 640 GLY A CA 1
ATOM 4892 C C . GLY A 1 640 ? -13.189 -14.406 2.539 1.00 65.25 640 GLY A C 1
ATOM 4893 O O . GLY A 1 640 ? -12.540 -15.423 2.301 1.00 65.25 640 GLY A O 1
ATOM 4894 N N . GLN A 1 641 ? -14.369 -14.154 1.975 1.00 64.62 641 GLN A N 1
ATOM 4895 C CA . GLN A 1 641 ? -14.960 -14.957 0.904 1.00 64.62 641 GLN A CA 1
ATOM 4896 C C . GLN A 1 641 ? -15.280 -14.063 -0.304 1.00 64.62 641 GLN A C 1
ATOM 4898 O O . GLN A 1 641 ? -15.579 -12.882 -0.136 1.00 64.62 641 GLN A O 1
ATOM 4903 N N . GLY A 1 642 ? -15.207 -14.627 -1.515 1.00 70.12 642 GLY A N 1
ATOM 4904 C CA . GLY A 1 642 ? -15.460 -13.922 -2.782 1.00 70.12 642 GLY A CA 1
ATOM 4905 C C . GLY A 1 642 ? -14.218 -13.759 -3.671 1.00 70.12 642 GLY A C 1
ATOM 4906 O O . GLY A 1 642 ? -13.085 -13.910 -3.215 1.00 70.12 642 GLY A O 1
ATOM 4907 N N . GLY A 1 643 ? -14.425 -13.499 -4.966 1.00 76.12 643 GLY A N 1
ATOM 4908 C CA . GLY A 1 643 ? -13.349 -13.224 -5.933 1.00 76.12 643 GLY A CA 1
ATOM 4909 C C . GLY A 1 643 ? -12.617 -14.447 -6.514 1.00 76.12 643 GLY A C 1
ATOM 4910 O O . GLY A 1 643 ? -11.617 -14.276 -7.212 1.00 76.12 643 GLY A O 1
ATOM 4911 N N . GLN A 1 644 ? -13.055 -15.677 -6.203 1.00 83.25 644 GLN A N 1
ATOM 4912 C CA . GLN A 1 644 ? -12.318 -16.904 -6.559 1.00 83.25 644 GLN A CA 1
ATOM 4913 C C . GLN A 1 644 ? -12.315 -17.131 -8.065 1.00 83.25 644 GLN A C 1
ATOM 4915 O O . GLN A 1 644 ? -11.262 -17.352 -8.664 1.00 83.25 644 GLN A O 1
ATOM 4920 N N . THR A 1 645 ? -13.495 -17.042 -8.680 1.00 85.12 645 THR A N 1
ATOM 4921 C CA . THR A 1 645 ? -13.670 -17.195 -10.125 1.00 85.12 645 THR A CA 1
ATOM 4922 C C . THR A 1 645 ? -12.762 -16.227 -10.864 1.00 85.12 645 THR A C 1
ATOM 4924 O O . THR A 1 645 ? -12.079 -16.605 -11.809 1.00 85.12 645 THR A O 1
ATOM 4927 N N . GLU A 1 646 ? -12.697 -14.985 -10.409 1.00 84.50 646 GLU A N 1
ATOM 4928 C CA . GLU A 1 646 ? -11.980 -13.929 -11.102 1.00 84.50 646 GLU A CA 1
ATOM 4929 C C . GLU A 1 646 ? -10.474 -14.024 -10.885 1.00 84.50 646 GLU A C 1
ATOM 4931 O O . GLU A 1 646 ? -9.714 -13.778 -11.821 1.00 84.50 646 GLU A O 1
ATOM 4936 N N . PHE A 1 647 ? -10.035 -14.495 -9.715 1.00 86.88 647 PHE A N 1
ATOM 4937 C CA . PHE A 1 647 ? -8.644 -14.873 -9.489 1.00 86.88 647 PHE A CA 1
ATOM 4938 C C . PHE A 1 647 ? -8.202 -16.019 -10.414 1.00 86.88 647 PHE A C 1
ATOM 4940 O O . PHE A 1 647 ? -7.163 -15.920 -11.070 1.00 86.88 647 PHE A O 1
ATOM 4947 N N . PHE A 1 648 ? -8.997 -17.086 -10.541 1.00 90.00 648 PHE A N 1
ATOM 4948 C CA . PHE A 1 648 ? -8.663 -18.194 -11.441 1.00 90.00 648 PHE A CA 1
ATOM 4949 C C . PHE A 1 648 ? -8.735 -17.795 -12.918 1.00 90.00 648 PHE A C 1
ATOM 4951 O O . PHE A 1 648 ? -7.853 -18.176 -13.687 1.00 90.00 648 PHE A O 1
ATOM 4958 N N . LEU A 1 649 ? -9.715 -16.981 -13.321 1.00 90.94 649 LEU A N 1
ATOM 4959 C CA . LEU A 1 649 ? -9.780 -16.417 -14.673 1.00 90.94 649 LEU A CA 1
ATOM 4960 C C . LEU A 1 649 ? -8.559 -15.547 -14.974 1.00 90.94 649 LEU A C 1
ATOM 4962 O O . LEU A 1 649 ? -7.985 -15.661 -16.057 1.00 90.94 649 LEU A O 1
ATOM 4966 N N . PHE A 1 650 ? -8.121 -14.727 -14.014 1.00 90.81 650 PHE A N 1
ATOM 4967 C CA . PHE A 1 650 ? -6.887 -13.956 -14.120 1.00 90.81 650 PHE A CA 1
ATOM 4968 C C . PHE A 1 650 ? -5.678 -14.870 -14.360 1.00 90.81 650 PHE A C 1
ATOM 4970 O O . PHE A 1 650 ? -4.905 -14.618 -15.287 1.00 90.81 650 PHE A O 1
ATOM 4977 N N . LEU A 1 651 ? -5.521 -15.949 -13.584 1.00 94.38 651 LEU A N 1
ATOM 4978 C CA . LEU A 1 651 ? -4.425 -16.903 -13.776 1.00 94.38 651 LEU A CA 1
ATOM 4979 C C . LEU A 1 651 ? -4.495 -17.569 -15.156 1.00 94.38 651 LEU A C 1
ATOM 4981 O O . LEU A 1 651 ? -3.513 -17.542 -15.898 1.00 94.38 651 LEU A O 1
ATOM 4985 N N . VAL A 1 652 ? -5.656 -18.109 -15.534 1.00 96.50 652 VAL A N 1
ATOM 4986 C CA . VAL A 1 652 ? -5.858 -18.784 -16.825 1.00 96.50 652 VAL A CA 1
ATOM 4987 C C . VAL A 1 652 ? -5.550 -17.844 -17.990 1.00 96.50 652 VAL A C 1
ATOM 4989 O O . VAL A 1 652 ? -4.781 -18.211 -18.876 1.00 96.50 652 VAL A O 1
ATOM 4992 N N . ALA A 1 653 ? -6.070 -16.614 -17.978 1.00 95.75 653 ALA A N 1
ATOM 4993 C CA . ALA A 1 653 ? -5.815 -15.633 -19.031 1.00 95.75 653 ALA A CA 1
ATOM 4994 C C . ALA A 1 653 ? -4.315 -15.324 -19.186 1.00 95.75 653 ALA A C 1
ATOM 4996 O O . ALA A 1 653 ? -3.793 -15.275 -20.302 1.00 95.75 653 ALA A O 1
ATOM 4997 N N . ASN A 1 654 ? -3.603 -15.175 -18.067 1.00 96.69 654 ASN A N 1
ATOM 4998 C CA . ASN A 1 654 ? -2.162 -14.944 -18.053 1.00 96.69 654 ASN A CA 1
ATOM 4999 C C . ASN A 1 654 ? -1.365 -16.127 -18.621 1.00 96.69 654 ASN A C 1
ATOM 5001 O O . ASN A 1 654 ? -0.461 -15.931 -19.437 1.00 96.69 654 ASN A O 1
ATOM 5005 N N . PHE A 1 655 ? -1.706 -17.357 -18.231 1.00 97.19 655 PHE A N 1
ATOM 5006 C CA . PHE A 1 655 ? -1.031 -18.554 -18.733 1.00 97.19 655 PHE A CA 1
ATOM 5007 C C . PHE A 1 655 ? -1.352 -18.842 -20.203 1.00 97.19 655 PHE A C 1
ATOM 5009 O O . PHE A 1 655 ? -0.467 -19.290 -20.930 1.00 97.19 655 PHE A O 1
ATOM 5016 N N . LEU A 1 656 ? -2.560 -18.521 -20.677 1.00 98.00 656 LEU A N 1
ATOM 5017 C CA . LEU A 1 656 ? -2.906 -18.595 -22.099 1.00 98.00 656 LEU A CA 1
ATOM 5018 C C . LEU A 1 656 ? -2.103 -17.587 -22.931 1.00 98.00 656 LEU A C 1
ATOM 5020 O O . LEU A 1 656 ? -1.550 -17.960 -23.967 1.00 98.00 656 LEU A O 1
ATOM 5024 N N . LEU A 1 657 ? -1.976 -16.338 -22.465 1.00 98.00 657 LEU A N 1
ATOM 5025 C CA . LEU A 1 657 ? -1.131 -15.330 -23.115 1.00 98.00 657 LEU A CA 1
ATOM 5026 C C . LEU A 1 657 ? 0.329 -15.792 -23.180 1.00 98.00 657 LEU A C 1
ATOM 5028 O O . LEU A 1 657 ? 0.953 -15.727 -24.241 1.00 98.00 657 LEU A O 1
ATOM 5032 N N . LEU A 1 658 ? 0.864 -16.286 -22.061 1.00 98.12 658 LEU A N 1
ATOM 5033 C CA . LEU A 1 658 ? 2.224 -16.812 -21.990 1.00 98.12 658 LEU A CA 1
ATOM 5034 C C . LEU A 1 658 ? 2.421 -18.005 -22.935 1.00 98.12 658 LEU A C 1
ATOM 5036 O O . LEU A 1 658 ? 3.389 -18.020 -23.692 1.00 98.12 658 LEU A O 1
ATOM 5040 N N . GLY A 1 659 ? 1.503 -18.974 -22.928 1.00 97.81 659 GLY A N 1
ATOM 5041 C CA . GLY A 1 659 ? 1.559 -20.158 -23.785 1.00 97.81 659 GLY A CA 1
ATOM 5042 C C . GLY A 1 659 ? 1.507 -19.806 -25.272 1.00 97.81 659 GLY A C 1
ATOM 5043 O O . GLY A 1 659 ? 2.339 -20.276 -26.048 1.00 97.81 659 GLY A O 1
ATOM 5044 N N . GLY A 1 660 ? 0.597 -18.911 -25.666 1.00 97.88 660 GLY A N 1
ATOM 5045 C CA . GLY A 1 660 ? 0.506 -18.420 -27.042 1.00 97.88 660 GLY A CA 1
ATOM 5046 C C . GLY A 1 660 ? 1.768 -17.672 -27.480 1.00 97.88 660 GLY A C 1
ATOM 5047 O O . GLY A 1 660 ? 2.300 -17.922 -28.565 1.00 97.88 660 GLY A O 1
ATOM 5048 N N . ALA A 1 661 ? 2.281 -16.776 -26.632 1.00 97.38 661 ALA A N 1
ATOM 5049 C CA . ALA A 1 661 ? 3.510 -16.036 -26.903 1.00 97.38 661 ALA A CA 1
ATOM 5050 C C . ALA A 1 661 ? 4.726 -16.971 -27.010 1.00 97.38 661 ALA A C 1
ATOM 5052 O O . ALA A 1 661 ? 5.538 -16.805 -27.920 1.00 97.38 661 ALA A O 1
ATOM 5053 N N . ALA A 1 662 ? 4.830 -17.973 -26.130 1.00 96.62 662 ALA A N 1
ATOM 5054 C CA . ALA A 1 662 ? 5.880 -18.988 -26.164 1.00 96.62 662 ALA A CA 1
ATOM 5055 C C . ALA A 1 662 ? 5.833 -19.795 -27.465 1.00 96.62 662 ALA A C 1
ATOM 5057 O O . ALA A 1 662 ? 6.856 -19.935 -28.129 1.00 96.62 662 ALA A O 1
ATOM 5058 N N . TRP A 1 663 ? 4.646 -20.268 -27.859 1.00 96.25 663 TRP A N 1
ATOM 5059 C CA . TRP A 1 663 ? 4.448 -21.028 -29.093 1.00 96.25 663 TRP A CA 1
ATOM 5060 C C . TRP A 1 663 ? 4.873 -20.243 -30.339 1.00 96.25 663 TRP A C 1
ATOM 5062 O O . TRP A 1 663 ? 5.592 -20.762 -31.194 1.00 96.25 663 TRP A O 1
ATOM 5072 N N . ARG A 1 664 ? 4.475 -18.969 -30.448 1.00 94.38 664 ARG A N 1
ATOM 5073 C CA . ARG A 1 664 ? 4.889 -18.143 -31.589 1.00 94.38 664 ARG A CA 1
ATOM 5074 C C . ARG A 1 664 ? 6.382 -17.827 -31.554 1.00 94.38 664 ARG A C 1
ATOM 5076 O O . ARG A 1 664 ? 7.036 -17.880 -32.594 1.00 94.38 664 ARG A O 1
ATOM 5083 N N . TYR A 1 665 ? 6.918 -17.509 -30.377 1.00 93.38 665 TYR A N 1
ATOM 5084 C CA . TYR A 1 665 ? 8.331 -17.188 -30.207 1.00 93.38 665 TYR A CA 1
ATOM 5085 C C . TYR A 1 665 ? 9.232 -18.347 -30.628 1.00 93.38 665 TYR A C 1
ATOM 5087 O O . TYR A 1 665 ? 10.164 -18.137 -31.406 1.00 93.38 665 TYR A O 1
ATOM 5095 N N . THR A 1 666 ? 8.935 -19.572 -30.189 1.00 90.81 666 THR A N 1
ATOM 5096 C CA . THR A 1 666 ? 9.710 -20.757 -30.579 1.00 90.81 666 THR A CA 1
ATOM 5097 C C . THR A 1 666 ? 9.606 -21.026 -32.075 1.00 90.81 666 THR A C 1
ATOM 5099 O O . THR A 1 666 ? 10.625 -21.283 -32.707 1.00 90.81 666 THR A O 1
ATOM 5102 N N . ARG A 1 667 ? 8.418 -20.881 -32.674 1.00 89.81 667 ARG A N 1
ATOM 5103 C CA . ARG A 1 667 ? 8.216 -21.080 -34.116 1.00 89.81 667 ARG A CA 1
ATOM 5104 C C . ARG A 1 667 ? 9.012 -20.095 -34.978 1.00 89.81 667 ARG A C 1
ATOM 5106 O O . ARG A 1 667 ? 9.629 -20.507 -35.952 1.00 89.81 667 ARG A O 1
ATOM 5113 N N . GLU A 1 668 ? 9.020 -18.809 -34.634 1.00 87.81 668 GLU A N 1
ATOM 5114 C CA . GLU A 1 668 ? 9.713 -17.772 -35.423 1.00 87.81 668 GLU A CA 1
ATOM 5115 C C . GLU A 1 668 ? 11.238 -17.747 -35.191 1.00 87.81 668 GLU A C 1
ATOM 5117 O O . GLU A 1 668 ? 11.983 -17.181 -35.997 1.00 87.81 668 GLU A O 1
ATOM 5122 N N . THR A 1 669 ? 11.715 -18.354 -34.096 1.00 83.31 669 THR A N 1
ATOM 5123 C CA . THR A 1 669 ? 13.145 -18.417 -33.738 1.00 83.31 669 THR A CA 1
ATOM 5124 C C . THR A 1 669 ? 13.771 -19.808 -33.880 1.00 83.31 669 THR A C 1
ATOM 5126 O O . THR A 1 669 ? 14.971 -19.946 -33.641 1.00 83.31 669 THR A O 1
ATOM 5129 N N . ALA A 1 670 ? 13.009 -20.817 -34.317 1.00 76.00 670 ALA A N 1
ATOM 5130 C CA . ALA A 1 670 ? 13.449 -22.210 -34.438 1.00 76.00 670 ALA A CA 1
ATOM 5131 C C . ALA A 1 670 ? 14.738 -22.364 -35.263 1.00 76.00 670 ALA A C 1
ATOM 5133 O O . ALA A 1 670 ? 15.699 -22.983 -34.802 1.00 76.00 670 ALA A O 1
ATOM 5134 N N . ASP A 1 671 ? 14.808 -21.715 -36.428 1.00 66.00 671 ASP A N 1
ATOM 5135 C CA . ASP A 1 671 ? 15.996 -21.749 -37.293 1.00 66.00 671 ASP A CA 1
ATOM 5136 C C . ASP A 1 671 ? 17.232 -21.146 -36.603 1.00 66.00 671 ASP A C 1
ATOM 5138 O O . ASP A 1 671 ? 18.365 -21.580 -36.825 1.00 66.00 671 ASP A O 1
ATOM 5142 N N . ARG A 1 672 ? 17.005 -20.174 -35.708 1.00 62.25 672 ARG A N 1
ATOM 5143 C CA . ARG A 1 672 ? 18.054 -19.453 -34.979 1.00 62.25 672 ARG A CA 1
ATOM 5144 C C . ARG A 1 672 ? 18.651 -20.311 -33.875 1.00 62.25 672 ARG A C 1
ATOM 5146 O O . ARG A 1 672 ? 19.851 -20.248 -33.637 1.00 62.25 672 ARG A O 1
ATOM 5153 N N . ALA A 1 673 ? 17.825 -21.135 -33.232 1.00 57.59 673 ALA A N 1
ATOM 5154 C CA . ALA A 1 673 ? 18.267 -22.114 -32.245 1.00 57.59 673 ALA A CA 1
ATOM 5155 C C . ALA A 1 673 ? 19.027 -23.289 -32.891 1.00 57.59 673 ALA A C 1
ATOM 5157 O O . ALA A 1 673 ? 19.977 -23.799 -32.297 1.00 57.59 673 ALA A O 1
ATOM 5158 N N . ALA A 1 674 ? 18.655 -23.687 -34.115 1.00 54.31 674 ALA A N 1
ATOM 5159 C CA . ALA A 1 674 ? 19.352 -24.726 -34.875 1.00 54.31 674 ALA A CA 1
ATOM 5160 C C . ALA A 1 674 ? 20.754 -24.285 -35.343 1.00 54.31 674 ALA A C 1
ATOM 5162 O O . ALA A 1 674 ? 21.683 -25.086 -35.319 1.00 54.31 674 ALA A O 1
ATOM 5163 N N . ALA A 1 675 ? 20.932 -23.007 -35.699 1.00 51.94 675 ALA A N 1
ATOM 5164 C CA . ALA A 1 675 ? 22.207 -22.458 -36.174 1.00 51.94 675 ALA A CA 1
ATOM 5165 C C . ALA A 1 675 ? 23.276 -22.236 -35.078 1.00 51.94 675 ALA A C 1
ATOM 5167 O O . ALA A 1 675 ? 24.444 -22.045 -35.404 1.00 51.94 675 ALA A O 1
ATOM 5168 N N . VAL A 1 676 ? 22.894 -22.231 -33.794 1.00 52.69 676 VAL A N 1
ATOM 5169 C CA . VAL A 1 676 ? 23.799 -21.978 -32.648 1.00 52.69 676 VAL A CA 1
ATOM 5170 C C . VAL A 1 676 ? 24.338 -23.281 -32.028 1.00 52.69 676 VAL A C 1
ATOM 5172 O O . VAL A 1 676 ? 25.228 -23.240 -31.180 1.00 52.69 676 VAL A O 1
ATOM 5175 N N . ARG A 1 677 ? 23.859 -24.459 -32.459 1.00 48.19 677 ARG A N 1
ATOM 5176 C CA . ARG A 1 677 ? 24.438 -25.740 -32.022 1.00 48.19 677 ARG A CA 1
ATOM 5177 C C . ARG A 1 677 ? 25.826 -25.929 -32.658 1.00 48.19 677 ARG A C 1
ATOM 5179 O O . ARG A 1 677 ? 25.931 -25.831 -33.880 1.00 48.19 677 ARG A O 1
ATOM 5186 N N . PRO A 1 678 ? 26.891 -26.196 -31.877 1.00 46.53 678 PRO A N 1
ATOM 5187 C CA . PRO A 1 678 ? 28.208 -26.470 -32.438 1.00 46.53 678 PRO A CA 1
ATOM 5188 C C . PRO A 1 678 ? 28.166 -27.760 -33.265 1.00 46.53 678 PRO A C 1
ATOM 5190 O O . PRO A 1 678 ? 27.543 -28.742 -32.866 1.00 46.53 678 PRO A O 1
ATOM 5193 N N . ALA A 1 679 ? 28.862 -27.763 -34.402 1.00 49.47 679 ALA A N 1
ATOM 5194 C CA . ALA A 1 679 ? 28.936 -28.870 -35.360 1.00 49.47 679 ALA A CA 1
ATOM 5195 C C . ALA A 1 679 ? 29.630 -30.150 -34.829 1.00 49.47 679 ALA A C 1
ATOM 5197 O O . ALA A 1 679 ? 30.000 -31.012 -35.614 1.00 49.47 679 ALA A O 1
ATOM 5198 N N . SER A 1 680 ? 29.825 -30.298 -33.515 1.00 49.56 680 SER A N 1
ATOM 5199 C CA . SER A 1 680 ? 30.472 -31.462 -32.896 1.00 49.56 680 SER A CA 1
ATOM 5200 C C . SER A 1 680 ? 29.495 -32.558 -32.439 1.00 49.56 680 SER A C 1
ATOM 5202 O O . SER A 1 680 ? 29.902 -33.464 -31.718 1.00 49.56 680 SER A O 1
ATOM 5204 N N . GLN A 1 681 ? 28.215 -32.481 -32.821 1.00 49.44 681 GLN A N 1
ATOM 5205 C CA . GLN A 1 681 ? 27.194 -33.505 -32.534 1.00 49.44 681 GLN A CA 1
ATOM 5206 C C . GLN A 1 681 ? 26.263 -33.760 -33.736 1.00 49.44 681 GLN A C 1
ATOM 5208 O O . GLN A 1 681 ? 25.045 -33.844 -33.569 1.00 49.44 681 GLN A O 1
ATOM 5213 N N . ALA A 1 682 ? 26.823 -33.832 -34.944 1.00 38.75 682 ALA A N 1
ATOM 5214 C CA . ALA A 1 682 ? 26.120 -34.297 -36.140 1.00 38.75 682 ALA A CA 1
ATOM 5215 C C . ALA A 1 682 ? 26.820 -35.531 -36.705 1.00 38.75 682 ALA A C 1
ATOM 5217 O O . ALA A 1 682 ? 28.073 -35.504 -36.745 1.00 38.75 682 ALA A O 1
#

Solvent-accessible surface area (backbone atoms only — not comparable to full-atom values): 35900 Å² total; per-residue (Å²): 127,55,78,64,54,52,49,53,53,51,52,55,50,51,54,54,48,45,56,55,37,69,72,41,92,82,39,52,46,70,66,41,47,52,53,51,54,55,51,50,57,49,51,56,52,52,53,64,58,62,78,48,79,93,80,84,57,74,67,56,59,56,48,49,54,50,52,53,52,52,48,57,52,49,54,56,51,50,63,52,40,32,45,34,77,90,76,54,62,66,60,33,57,44,88,52,38,68,45,33,36,64,84,63,48,83,90,80,47,61,64,48,44,34,20,47,55,32,67,62,69,53,56,69,80,77,50,62,89,56,63,61,72,38,47,49,46,28,41,52,25,43,52,50,25,48,52,40,58,58,40,85,88,74,80,62,69,46,67,71,59,31,52,55,26,49,50,45,27,54,50,27,39,47,55,36,21,64,64,43,51,72,54,49,77,66,47,85,46,99,49,69,27,65,65,58,49,63,72,49,47,67,80,59,91,60,44,66,56,52,46,51,53,44,66,74,62,40,58,66,63,55,36,22,54,31,18,46,52,14,20,52,25,20,56,46,23,77,51,93,51,30,70,68,24,40,50,51,14,50,49,30,46,50,51,24,51,54,50,49,49,51,40,50,50,53,50,25,70,59,72,73,45,77,75,66,76,37,60,33,35,46,38,47,47,22,24,50,43,22,43,53,54,36,50,49,63,34,41,31,65,61,38,41,62,9,41,50,46,18,48,17,40,53,27,59,55,46,89,80,37,79,67,34,29,62,52,35,42,75,92,57,94,78,56,65,62,83,67,45,50,60,52,51,52,49,47,14,54,62,40,42,55,60,36,51,54,38,21,52,48,46,42,37,57,38,45,64,36,70,39,73,90,88,61,38,44,78,30,58,89,60,73,51,45,52,97,94,41,96,55,53,50,71,64,39,44,50,50,30,53,52,39,49,66,48,45,58,56,46,31,62,45,51,31,38,54,54,50,17,57,61,42,22,71,56,33,22,61,60,53,36,47,96,59,45,47,70,73,30,44,64,62,31,60,69,31,39,67,48,49,26,36,29,21,46,51,26,16,51,32,31,43,45,53,67,78,42,80,58,60,58,80,64,92,71,86,72,54,78,85,60,65,45,56,64,55,50,44,59,21,47,53,32,36,38,44,10,51,9,27,34,49,49,13,22,41,42,11,53,54,30,35,47,39,47,55,72,47,69,64,34,78,48,59,93,90,69,47,55,38,38,38,75,38,72,62,34,56,58,38,29,60,47,28,52,53,26,42,51,52,12,49,55,26,37,52,52,16,52,52,42,44,23,56,43,35,27,76,74,72,76,40,51,75,80,76,40,57,62,58,46,32,50,50,51,38,47,51,53,48,47,51,48,53,48,31,39,74,72,65,76,34,51,52,65,50,49,28,51,40,21,50,53,44,44,52,44,46,42,38,41,63,49,35,39,25,57,73,62,67,62,59,99,58,62,84,59,44,59,77,75,64,59,70,58,52,51,49,51,51,51,54,51,51,50,49,49,51,51,14,50,54,45,43,50,67,52,29,43,50,36,60,62,59,69,56,70,86,87,81,120

Sequence (682 aa):
MTAVETIQEMDAGLVSLAESIGQSTRFQTADALLRIQNIRKVFSRIEGSMEYPPTTNPADFTSMQRSLRRLGDRLTVLGESLYDNGGGLLVVPALHGQSLEAERNAEEDMPPWLALSTVLDAPESLLAGYPSQRVQAVREAFASLSKSVLDKQTGKVRLGDAQTASNQVAASLRSLGESVEPLRRKLPVQRVDADLLRYTAYPAVGRTHSEVAYNQNDPFRLSWVLSFLAMGAFALAFGRARGPMFWLGTSLLICELVWTATAFASRIAITGWAPVTNMYETVIYVPFFLSLLGLFFLLAPACGRGVHDAWRLTAMPPLLSPRMAREAAPSDPFQPRAKGESMWNLLNWLLLGPRMAGSGLVLWVLAMAPYAAGGRTIINLLPQADIDRSIPNLNNLVVWIVGISMLAPAVWYLPRVALTAMVSIITVPRSLAGGFLRTVLPDVYARQSFGLVVTAVAFAGTFIAWFFPIPGKQFSPLQPVLRDNFWLTIHVLTIVSSYAAGALAWGLGCLSLGYYLLGSYRPSAPGSGRGKGPPEACASLAGFIYKSMQVAVLLLAAGTILGGLWADVSWGRFWGWDPKEVWALVSLLAYLVILHGRYAGWIGNFGLAAGSVLGAAVIGMSWYGVNFLLGAGLHSYGFGQGGQTEFFLFLVANFLLLGGAAWRYTRETADRAAAVRPASQA

Mean predicted aligned error: 11.15 Å

Foldseek 3Di:
DPPLVVLVVVLVVLVVVLVVLVPDPLFDNPLLNVLSVVLVVLSVVLNVLVVDPPPDDPVSVVVSVVSVVVSVLSVLQSLQNRQDDVPAAFQAFDLAQQCFAPPHDPSRTDPRTHHPSCLQPHDVVSVPPFDPVLSVQLNVLVVQLCCQQCVVPPNDRPVVSNVVSVVSNNVSSLVRRVVCLVSSVVRDYPHGPPLSNVLRRDDDPPLVVLQVVCVVPVLLVVLLVLLVQLLVLLVCLVDPCVPVSPVSSLVSLVVSLVSLVVNQVSVCVNNVFRQLQEDLSLLQLLLNLLSVVLSCVLCCLQLVLLLQLLLLLCFAQLVPDVVSVVSNDHPDPPDPPPVVVVVSNVSSVVNPVQLLVQLVVLCCQQEPAQADPPRDHLAHPDQDPDPPDPDRDPQSVVLNVLSVVVSVCCSNPVSSSVSSVVSSVPSSVVSPPPCSVVVSVVVSSVSSLSSNLSSVLSSVSSVCSPPFPGPDSDDDDHDPLCSRRPLSPPLSSLLSSLSSLLSSLQSLLLVLLVQLQPNDWAADDVPLFHFTHGDPSLVVSLVSSLVSLVSSLVSLVVSLQSVLSSCCVRPVGSDDPDLLNVLSVVLNVLSVCLNVCVVVVVADSLNSSVSSLVSNLSVCCNQPVVQEVVCDDPVVSHHDYGDPVVNVVSNVVSVVSSVSSVVSNCVRGVRSVVGPDPPPPD

pLDDT: mean 83.36, std 13.2, range [38.75, 98.12]